Protein AF-A0A4Q6A8K4-F1 (afdb_monomer_lite)

Radius of gyration: 49.76 Å; chains: 1; bounding box: 161×40×153 Å

Sequence (641 aa):
QVITQSLLVANTTQTDTRSSSSNYGDGVDVSAPGTSILSTVTGGAYASFSGTSMATPAAAGAAALIWSAFPALTHYQVAALLLATADDITTQNPAIPGLLGSGRVNSFAALTTNLSAPKIKTITGLPANGSGTTTPVTSFTVAYTQVMDPVTVNNSNNIEFRSAGPNNIFGDGDDVLYPLSASAPYRIGTNFLTYSVTGSMPCNNYRLTIFSNGLKNPFGTALDGDGNGFGGDNYVHNFSISQGYFVDGDNDGYGTGDPLYGLGCQLPQGYATVGGDCNDANENINPGITEICNGIDDNCDGFVDQSLVAGPSSTFANTTPIIIPTTAGAASVYPSVITVSGTSAPVYDVTVKFKKLNHTWTNDLDILLVGPGGEKFILFSDVGASAPDPVNADITLTDTSSILLSGSSVITTGIYKPSNVGTTDAFAAPAPAAPYNSAAPGGSATFASVFRGINANGNWSLYVMDDAGSDGGSFAEGWELVISTLTSVCQSLPAPEVTVTQPNCTTGGTIIITSPVSPGNTYSIGGAYQQSPSFTALSDGTYSITVKDAFNNTSPATIVVLATSGGATWYLDNDNDGFGNASTSTVSCTQPNGYVTNSLDCDDGDNTVYPGAPELCDGKDNDCDGNVDEDGGATWYLDND

Foldseek 3Di:
DPPPDDAAEFEADPLQEGDPQTDWALRHAEYEHFFQDWDDDPPRDIGGDGDSVRGVVVLVVLLVLLCVLPVVDDSLRSLQLQLLQADQSCVVYVVHHCGRFSGYGDSVSSNPDDDFAKEFPDKPQDDAFAEEDQDDRFKMKTFISGFWDLVLVQPQVQKWKWFCAPVQHPDPPRIHTWDWDWPDRDDGRNRMIMIGTDDDDPWTKMKIKGAQVRIGHPVRQTYPQVPPRHGGDINMGIYTNEQFKAQQQCPLQEHEDDTDPDPGHDADPRIHSHYQFPDSNDSQAEAPHDAFQDQDNRNNPPDHQFDLDWADKDKWFDQPKWWADQAFWWTPPFWDKTADDDDDFFFSWKKKKQFFWWKQFQQQKWKWKAAFVRQIETQGHRFAANDDTEGRAIEMETPPDPAETHNHDHDHHDYHHRYYHACDDDADPPRDDDDHAYPPPHHPDGRNNGRGRHDRGGMIIMIITRRHHNMITISNRGMMMMTTGTHRLQDAAEEWDWDKAAAALPFHIKIATPPDQDPQKWKAFADDTDNHSIDTRHDFDKTWIWIAGNSRHIYHTDIDGHDYPDFQKWAAQQPPLQAHDLVHIDGDNDHDPRTHNHHQFPDSVDSQAGQPRDADQPQDNRNPPPDHNPRHDDDDDDDDD

Structure (mmCIF, N/CA/C/O backbone):
data_AF-A0A4Q6A8K4-F1
#
_entry.id   AF-A0A4Q6A8K4-F1
#
loop_
_atom_site.group_PDB
_atom_site.id
_atom_site.type_symbol
_atom_site.label_atom_id
_atom_site.label_alt_id
_atom_site.label_comp_id
_atom_site.label_asym_id
_atom_site.label_entity_id
_atom_site.label_seq_id
_atom_site.pdbx_PDB_ins_code
_atom_site.Cartn_x
_atom_site.Cartn_y
_atom_site.Cartn_z
_atom_site.occupancy
_atom_site.B_iso_or_equiv
_atom_site.auth_seq_id
_atom_site.auth_comp_id
_atom_site.auth_asym_id
_atom_site.auth_atom_id
_atom_site.pdbx_PDB_model_num
ATOM 1 N N . GLN A 1 1 ? 20.874 20.207 -40.806 1.00 33.97 1 GLN A N 1
ATOM 2 C CA . GLN A 1 1 ? 22.259 20.235 -40.284 1.00 33.97 1 GLN A CA 1
ATOM 3 C C . GLN A 1 1 ? 23.009 19.072 -40.903 1.00 33.97 1 GLN A C 1
ATOM 5 O O . GLN A 1 1 ? 22.469 17.975 -40.912 1.00 33.97 1 GLN A O 1
ATOM 10 N N . VAL A 1 2 ? 24.208 19.301 -41.444 1.00 37.28 2 VAL A N 1
ATOM 11 C CA . VAL A 1 2 ? 25.107 18.209 -41.847 1.00 37.28 2 VAL A CA 1
ATOM 12 C C . VAL A 1 2 ? 25.668 17.622 -40.555 1.00 37.28 2 VAL A C 1
ATOM 14 O O . VAL A 1 2 ? 26.575 18.199 -39.961 1.00 37.28 2 VAL A O 1
ATOM 17 N N . ILE A 1 3 ? 25.067 16.546 -40.051 1.00 44.19 3 ILE A N 1
ATOM 18 C CA . ILE A 1 3 ? 25.613 15.828 -38.898 1.00 44.19 3 ILE A CA 1
ATOM 19 C C . ILE A 1 3 ? 26.734 14.943 -39.439 1.00 44.19 3 ILE A C 1
ATOM 21 O O . ILE A 1 3 ? 26.486 13.839 -39.914 1.00 44.19 3 ILE A O 1
ATOM 25 N N . THR A 1 4 ? 27.968 15.440 -39.452 1.00 52.91 4 THR A N 1
ATOM 26 C CA . THR A 1 4 ? 29.154 14.609 -39.700 1.00 52.91 4 THR A CA 1
ATOM 27 C C . THR A 1 4 ? 29.230 13.549 -38.605 1.00 52.91 4 THR A C 1
ATOM 29 O O . THR A 1 4 ? 29.627 13.854 -37.481 1.00 52.91 4 THR A O 1
ATOM 32 N N . GLN A 1 5 ? 28.800 12.327 -38.909 1.00 69.50 5 GLN A N 1
ATOM 33 C CA . GLN A 1 5 ? 28.815 11.210 -37.974 1.00 69.50 5 GLN A CA 1
ATOM 34 C C . GLN A 1 5 ? 29.773 10.129 -38.477 1.00 69.50 5 GLN A C 1
ATOM 36 O O . GLN A 1 5 ? 29.698 9.709 -39.630 1.00 69.50 5 GLN A O 1
ATOM 41 N N . SER A 1 6 ? 30.668 9.686 -37.596 1.00 83.88 6 SER A N 1
ATOM 42 C CA . SER A 1 6 ? 31.483 8.484 -37.787 1.00 83.88 6 SER A CA 1
ATOM 43 C C . SER A 1 6 ? 30.683 7.246 -37.384 1.00 83.88 6 SER A C 1
ATOM 45 O O . SER A 1 6 ? 29.951 7.313 -36.400 1.00 83.88 6 SER A O 1
ATOM 47 N N . LEU A 1 7 ? 30.867 6.127 -38.091 1.00 87.94 7 LEU A N 1
ATOM 48 C CA . LEU A 1 7 ? 30.356 4.826 -37.650 1.00 87.94 7 LEU A CA 1
ATOM 49 C C . LEU A 1 7 ? 31.337 4.168 -36.672 1.00 87.94 7 LEU A C 1
ATOM 51 O O . LEU A 1 7 ? 32.543 4.118 -36.931 1.00 87.94 7 LEU A O 1
ATOM 55 N N . LEU A 1 8 ? 30.815 3.642 -35.570 1.00 91.50 8 LEU A N 1
ATOM 56 C CA . LEU A 1 8 ? 31.553 2.921 -34.542 1.00 91.50 8 LEU A CA 1
ATOM 57 C C . LEU A 1 8 ? 31.450 1.411 -34.786 1.00 91.50 8 LEU A C 1
ATOM 59 O O . LEU A 1 8 ? 30.357 0.847 -34.835 1.00 91.50 8 LEU A O 1
ATOM 63 N N . VAL A 1 9 ? 32.609 0.765 -34.959 1.00 95.44 9 VAL A N 1
ATOM 64 C CA . VAL A 1 9 ? 32.715 -0.633 -35.404 1.00 95.44 9 VAL A CA 1
ATOM 65 C C . VAL A 1 9 ? 33.230 -1.531 -34.279 1.00 95.44 9 VAL A C 1
ATOM 67 O O . VAL A 1 9 ? 34.352 -1.352 -33.795 1.00 95.44 9 VAL A O 1
ATOM 70 N N . ALA A 1 10 ? 32.437 -2.529 -33.892 1.00 97.06 10 ALA A N 1
ATOM 71 C CA . ALA A 1 10 ? 32.843 -3.569 -32.950 1.00 97.06 10 ALA A CA 1
ATOM 72 C C . ALA A 1 10 ? 33.576 -4.732 -33.640 1.00 97.06 10 ALA A C 1
ATOM 74 O O . ALA A 1 10 ? 33.392 -5.019 -34.826 1.00 97.06 10 ALA A O 1
ATOM 75 N N . ASN A 1 11 ? 34.426 -5.415 -32.871 1.00 97.81 11 ASN A N 1
ATOM 76 C CA . ASN A 1 11 ? 35.217 -6.554 -33.321 1.00 97.81 11 ASN A CA 1
ATOM 77 C C . ASN A 1 11 ? 34.534 -7.879 -32.954 1.00 97.81 11 ASN A C 1
ATOM 79 O O . ASN A 1 11 ? 34.331 -8.192 -31.776 1.00 97.81 11 ASN A O 1
ATOM 83 N N . THR A 1 12 ? 34.271 -8.683 -33.980 1.00 97.81 12 THR A N 1
ATOM 84 C CA . THR A 1 12 ? 33.753 -10.050 -33.862 1.00 97.81 12 THR A CA 1
ATOM 85 C C . THR A 1 12 ? 34.798 -11.086 -34.268 1.00 97.81 12 THR A C 1
ATOM 87 O O . THR A 1 12 ? 35.746 -10.815 -35.017 1.00 97.81 12 THR A O 1
ATOM 90 N N . THR A 1 13 ? 34.645 -12.290 -33.726 1.00 97.19 13 THR A N 1
ATOM 91 C CA . THR A 1 13 ? 35.418 -13.465 -34.129 1.00 97.19 13 THR A CA 1
ATOM 92 C C . THR A 1 13 ? 34.862 -14.067 -35.422 1.00 97.19 13 THR A C 1
ATOM 94 O O . THR A 1 13 ? 33.828 -13.647 -35.935 1.00 97.19 13 THR A O 1
ATOM 97 N N . GLN A 1 14 ? 35.523 -15.104 -35.939 1.00 94.62 14 GLN A N 1
ATOM 98 C CA . GLN A 1 14 ? 35.042 -15.863 -37.099 1.00 94.62 14 GLN A CA 1
ATOM 99 C C . GLN A 1 14 ? 33.692 -16.577 -36.879 1.00 94.62 14 GLN A C 1
ATOM 101 O O . GLN A 1 14 ? 33.121 -17.083 -37.839 1.00 94.62 14 GLN A O 1
ATOM 106 N N . THR A 1 15 ? 33.209 -16.676 -35.635 1.00 95.75 15 THR A N 1
ATOM 107 C CA . THR A 1 15 ? 31.923 -17.306 -35.287 1.00 95.75 15 THR A CA 1
ATOM 108 C C . THR A 1 15 ? 30.874 -16.284 -34.850 1.00 95.75 15 THR A C 1
ATOM 110 O O . THR A 1 15 ? 29.947 -16.646 -34.132 1.00 95.75 15 THR A O 1
ATOM 113 N N . ASP A 1 16 ? 31.054 -15.008 -35.199 1.00 96.75 16 ASP A N 1
ATOM 114 C CA . ASP A 1 16 ? 30.154 -13.894 -34.857 1.00 96.75 16 ASP A CA 1
ATOM 115 C C . ASP A 1 16 ? 29.992 -13.597 -33.368 1.00 96.75 16 ASP A C 1
ATOM 117 O O . ASP A 1 16 ? 29.163 -12.782 -32.969 1.00 96.75 16 ASP A O 1
ATOM 121 N N . THR A 1 17 ? 30.827 -14.194 -32.525 1.00 97.31 17 THR A N 1
ATOM 122 C CA . THR A 1 17 ? 30.885 -13.846 -31.107 1.00 97.31 17 THR A CA 1
ATOM 123 C C . THR A 1 17 ? 31.710 -12.574 -30.918 1.00 97.31 17 THR A C 1
ATOM 125 O O . THR A 1 17 ? 32.689 -12.337 -31.636 1.00 97.31 17 THR A O 1
ATOM 128 N N . ARG A 1 18 ? 31.345 -11.742 -29.939 1.00 97.06 18 ARG A N 1
ATOM 129 C CA . ARG A 1 18 ? 32.126 -10.565 -29.544 1.00 97.06 18 ARG A CA 1
ATOM 130 C C . ARG A 1 18 ? 33.533 -11.002 -29.141 1.00 97.06 18 ARG A C 1
ATOM 132 O O . ARG A 1 18 ? 33.696 -11.854 -28.268 1.00 97.06 18 ARG A O 1
ATOM 139 N N . SER A 1 19 ? 34.556 -10.369 -29.712 1.00 96.75 19 SER A N 1
ATOM 140 C CA . SER A 1 19 ? 35.920 -10.517 -29.199 1.00 96.75 19 SER A CA 1
ATOM 141 C C . SER A 1 19 ? 36.019 -9.928 -27.790 1.00 96.75 19 SER A C 1
ATOM 143 O O . SER A 1 19 ? 35.519 -8.831 -27.541 1.00 96.75 19 SER A O 1
ATOM 145 N N . SER A 1 20 ? 36.737 -10.588 -26.878 1.00 93.88 20 SER A N 1
ATOM 146 C CA . SER A 1 20 ? 36.973 -10.073 -25.518 1.00 93.88 20 SER A CA 1
ATOM 147 C C . SER A 1 20 ? 37.643 -8.692 -25.498 1.00 93.88 20 SER A C 1
ATOM 149 O O . SER A 1 20 ? 37.461 -7.938 -24.548 1.00 93.88 20 SER A O 1
ATOM 151 N N . SER A 1 21 ? 38.371 -8.340 -26.563 1.00 91.12 21 SER A N 1
ATOM 152 C CA . SER A 1 21 ? 39.010 -7.033 -26.755 1.00 91.12 21 SER A CA 1
ATOM 153 C C . SER A 1 21 ? 38.095 -5.939 -27.324 1.00 91.12 21 SER A C 1
ATOM 155 O O . SER A 1 21 ? 38.545 -4.808 -27.490 1.00 91.12 21 SER A O 1
ATOM 157 N N . SER A 1 22 ? 36.842 -6.251 -27.673 1.00 96.50 22 SER A N 1
ATOM 158 C CA . SER A 1 22 ? 35.896 -5.277 -28.228 1.00 96.50 22 SER A CA 1
ATOM 159 C C . SER A 1 22 ? 35.035 -4.654 -27.140 1.00 96.50 22 SER A C 1
ATOM 161 O O . SER A 1 22 ? 34.370 -5.377 -26.401 1.00 96.50 22 SER A O 1
ATOM 163 N N . ASN A 1 23 ? 34.926 -3.328 -27.118 1.00 95.06 23 ASN A N 1
ATOM 164 C CA . ASN A 1 23 ? 33.845 -2.665 -26.385 1.00 95.06 23 ASN A CA 1
ATOM 165 C C . ASN A 1 23 ? 32.482 -2.963 -27.043 1.00 95.06 23 ASN A C 1
ATOM 167 O O . ASN A 1 23 ? 32.426 -3.367 -28.210 1.00 95.06 23 ASN A O 1
ATOM 171 N N . TYR A 1 24 ? 31.408 -2.790 -26.274 1.00 93.25 24 TYR A N 1
ATOM 172 C CA . TYR A 1 24 ? 30.008 -2.946 -26.680 1.00 93.25 24 TYR A CA 1
ATOM 173 C C . TYR A 1 24 ? 29.143 -1.917 -25.939 1.00 93.25 24 TYR A C 1
ATOM 175 O O . TYR A 1 24 ? 29.588 -1.344 -24.943 1.00 93.25 24 TYR A O 1
ATOM 183 N N . GLY A 1 25 ? 27.927 -1.684 -26.422 1.00 85.75 25 GLY A N 1
ATOM 184 C CA . GLY A 1 25 ? 26.964 -0.752 -25.834 1.00 85.75 25 GLY A CA 1
ATOM 185 C C . GLY A 1 25 ? 26.150 -0.030 -26.904 1.00 85.75 25 GLY A C 1
ATOM 186 O O . GLY A 1 25 ? 26.419 -0.179 -28.094 1.00 85.75 25 GLY A O 1
ATOM 187 N N . ASP A 1 26 ? 25.209 0.810 -26.475 1.00 76.44 26 ASP A N 1
ATOM 188 C CA . ASP A 1 26 ? 24.270 1.526 -27.360 1.00 76.44 26 ASP A CA 1
ATOM 189 C C . ASP A 1 26 ? 24.942 2.497 -28.348 1.00 76.44 26 ASP A C 1
ATOM 191 O O . ASP A 1 26 ? 24.309 2.988 -29.277 1.00 76.44 26 ASP A O 1
ATOM 195 N N . GLY A 1 27 ? 26.232 2.787 -28.154 1.00 78.69 27 GLY A N 1
ATOM 196 C CA . GLY A 1 27 ? 27.034 3.591 -29.073 1.00 78.69 27 GLY A CA 1
ATOM 197 C C . GLY A 1 27 ? 27.677 2.809 -30.223 1.00 78.69 27 GLY A C 1
ATOM 198 O O . GLY A 1 27 ? 28.326 3.428 -31.054 1.00 78.69 27 GLY A O 1
ATOM 199 N N . VAL A 1 28 ? 27.584 1.477 -30.278 1.00 89.00 28 VAL A N 1
ATOM 200 C CA . VAL A 1 28 ? 28.121 0.692 -31.406 1.00 89.00 28 VAL A CA 1
ATOM 201 C C . VAL A 1 28 ? 27.111 0.691 -32.551 1.00 89.00 28 VAL A C 1
ATOM 203 O O . VAL A 1 28 ? 25.964 0.315 -32.347 1.00 89.00 28 VAL A O 1
ATOM 206 N N . ASP A 1 29 ? 27.543 1.030 -33.768 1.00 89.00 29 ASP A N 1
ATOM 207 C CA . ASP A 1 29 ? 26.645 1.093 -34.929 1.00 89.00 29 ASP A CA 1
ATOM 208 C C . ASP A 1 29 ? 26.616 -0.231 -35.707 1.00 89.00 29 ASP A C 1
ATOM 210 O O . ASP A 1 29 ? 25.561 -0.674 -36.167 1.00 89.00 29 ASP A O 1
ATOM 214 N N . VAL A 1 30 ? 27.773 -0.891 -35.849 1.00 93.31 30 VAL A N 1
ATOM 215 C CA . VAL A 1 30 ? 27.928 -2.139 -36.614 1.00 93.31 30 VAL A CA 1
ATOM 216 C C . VAL A 1 30 ? 29.097 -2.971 -36.097 1.00 93.31 30 VAL A C 1
ATOM 218 O O . VAL A 1 30 ? 29.981 -2.480 -35.400 1.00 93.31 30 VAL A O 1
ATOM 221 N N . SER A 1 31 ? 29.141 -4.237 -36.484 1.00 97.06 31 SER A N 1
ATOM 222 C CA . SER A 1 31 ? 30.231 -5.158 -36.192 1.00 97.06 31 SER A CA 1
ATOM 223 C C . SER A 1 31 ? 30.913 -5.639 -37.468 1.00 97.06 31 SER A C 1
ATOM 225 O O . SER A 1 31 ? 30.298 -5.753 -38.527 1.00 97.06 31 SER A O 1
ATOM 227 N N . ALA A 1 32 ? 32.197 -5.969 -37.377 1.00 98.06 32 ALA A N 1
ATOM 228 C CA . ALA A 1 32 ? 32.917 -6.629 -38.459 1.00 98.06 32 ALA A CA 1
ATOM 229 C C . ALA A 1 32 ? 33.943 -7.635 -37.911 1.00 98.06 32 ALA A C 1
ATOM 231 O O . ALA A 1 32 ? 34.346 -7.530 -36.744 1.00 98.06 32 ALA A O 1
ATOM 232 N N . PRO A 1 33 ? 34.378 -8.616 -38.724 1.00 97.69 33 PRO A N 1
ATOM 233 C CA . PRO A 1 33 ? 35.447 -9.523 -38.336 1.00 97.69 33 PRO A CA 1
ATOM 234 C C . PRO A 1 33 ? 36.742 -8.747 -38.092 1.00 97.69 33 PRO A C 1
ATOM 236 O O . PRO A 1 33 ? 37.256 -8.076 -38.986 1.00 97.69 33 PRO A O 1
ATOM 239 N N . GLY A 1 34 ? 37.276 -8.843 -36.878 1.00 97.25 34 GLY A N 1
ATOM 240 C CA . GLY A 1 34 ? 38.517 -8.172 -36.489 1.00 97.25 34 GLY A CA 1
ATOM 241 C C . GLY A 1 34 ? 39.463 -9.066 -35.701 1.00 97.25 34 GLY A C 1
ATOM 242 O O . GLY A 1 34 ? 40.413 -8.561 -35.118 1.00 97.25 34 GLY A O 1
ATOM 243 N N . THR A 1 35 ? 39.217 -10.376 -35.646 1.00 97.50 35 THR A N 1
ATOM 244 C CA . THR A 1 35 ? 40.028 -11.334 -34.883 1.00 97.50 35 THR A CA 1
ATOM 245 C C . THR A 1 35 ? 40.805 -12.236 -35.836 1.00 97.50 35 THR A C 1
ATOM 247 O O . THR A 1 35 ? 40.217 -12.848 -36.724 1.00 97.50 35 THR A O 1
ATOM 250 N N . SER A 1 36 ? 42.124 -12.326 -35.644 1.00 96.00 36 SER A N 1
ATOM 251 C CA . SER A 1 36 ? 43.054 -13.113 -36.468 1.00 96.00 36 SER A CA 1
ATOM 252 C C . SER A 1 36 ? 43.049 -12.731 -37.955 1.00 96.00 36 SER A C 1
ATOM 254 O O . SER A 1 36 ? 43.248 -13.578 -38.827 1.00 96.00 36 SER A O 1
ATOM 256 N N . ILE A 1 37 ? 42.865 -11.442 -38.254 1.00 97.50 37 ILE A N 1
ATOM 257 C CA . ILE A 1 37 ? 42.791 -10.926 -39.624 1.00 97.50 37 ILE A CA 1
ATOM 258 C C . ILE A 1 37 ? 44.187 -10.884 -40.235 1.00 97.50 37 ILE A C 1
ATOM 260 O O . ILE A 1 37 ? 45.050 -10.137 -39.771 1.00 97.50 37 ILE A O 1
ATOM 264 N N . LEU A 1 38 ? 44.397 -11.682 -41.283 1.00 97.25 38 LEU A N 1
ATOM 265 C CA . LEU A 1 38 ? 45.623 -11.678 -42.074 1.00 97.25 38 LEU A CA 1
ATOM 266 C C . LEU A 1 38 ? 45.700 -10.387 -42.894 1.00 97.25 38 LEU A C 1
ATOM 268 O O . LEU A 1 38 ? 44.831 -10.122 -43.722 1.00 97.25 38 LEU A O 1
ATOM 272 N N . SER A 1 39 ? 46.747 -9.594 -42.682 1.00 96.88 39 SER A N 1
ATOM 273 C CA . SER A 1 39 ? 46.973 -8.355 -43.424 1.00 96.88 39 SER A CA 1
ATOM 274 C C . SER A 1 39 ? 48.461 -8.125 -43.685 1.00 96.88 39 SER A C 1
ATOM 276 O O . SER A 1 39 ? 49.324 -8.855 -43.192 1.00 96.88 39 SER A O 1
ATOM 278 N N . THR A 1 40 ? 48.765 -7.131 -44.512 1.00 96.50 40 THR A N 1
ATOM 279 C CA . THR A 1 40 ? 50.132 -6.775 -44.899 1.00 96.50 40 THR A CA 1
ATOM 280 C C . THR A 1 40 ? 50.902 -6.171 -43.731 1.00 96.50 40 THR A C 1
ATOM 282 O O . THR A 1 40 ? 50.403 -5.276 -43.048 1.00 96.50 40 THR A O 1
ATOM 285 N N . VAL A 1 41 ? 52.155 -6.587 -43.570 1.00 95.44 41 VAL A N 1
ATOM 286 C CA . VAL A 1 41 ? 53.141 -5.945 -42.692 1.00 95.44 41 VAL A CA 1
ATOM 287 C C . VAL A 1 41 ? 54.317 -5.416 -43.513 1.00 95.44 41 VAL A C 1
ATOM 289 O O . VAL A 1 41 ? 54.444 -5.683 -44.710 1.00 95.44 41 VAL A O 1
ATOM 292 N N . THR A 1 42 ? 55.190 -4.630 -42.884 1.00 94.94 42 THR A N 1
ATOM 293 C CA . THR A 1 42 ? 56.405 -4.127 -43.536 1.00 94.94 42 THR A CA 1
ATOM 294 C C . THR A 1 42 ? 57.307 -5.275 -44.010 1.00 94.94 42 THR A C 1
ATOM 296 O O . THR A 1 42 ? 57.255 -6.391 -43.497 1.00 94.94 42 THR A O 1
ATOM 299 N N . GLY A 1 43 ? 58.130 -5.014 -45.031 1.00 94.31 43 GLY A N 1
ATOM 300 C CA . GLY A 1 43 ? 59.036 -6.024 -45.594 1.00 94.31 43 GLY A CA 1
ATOM 301 C C . GLY A 1 43 ? 58.389 -6.999 -46.587 1.00 94.31 43 GLY A C 1
ATOM 302 O O . GLY A 1 43 ? 58.989 -8.021 -46.895 1.00 94.31 43 GLY A O 1
ATOM 303 N N . GLY A 1 44 ? 57.190 -6.695 -47.102 1.00 94.56 44 GLY A N 1
ATOM 304 C CA . GLY A 1 44 ? 56.524 -7.517 -48.123 1.00 94.56 44 GLY A CA 1
ATOM 305 C C . GLY A 1 44 ? 55.940 -8.828 -47.589 1.00 94.56 44 GLY A C 1
ATOM 306 O O . GLY A 1 44 ? 55.765 -9.772 -48.355 1.00 94.56 44 GLY A O 1
ATOM 307 N N . ALA A 1 45 ? 55.659 -8.896 -46.286 1.00 96.19 45 ALA A N 1
ATOM 308 C CA . ALA A 1 45 ? 55.120 -10.075 -45.616 1.00 96.19 45 ALA A CA 1
ATOM 309 C C . ALA A 1 45 ? 53.662 -9.869 -45.165 1.00 96.19 45 ALA A C 1
ATOM 311 O O . ALA A 1 45 ? 53.112 -8.768 -45.241 1.00 96.19 45 ALA A O 1
ATOM 312 N N . TYR A 1 46 ? 53.049 -10.944 -44.668 1.00 96.81 46 TYR A N 1
ATOM 313 C CA . TYR A 1 46 ? 51.710 -10.941 -44.082 1.00 96.81 46 TYR A CA 1
ATOM 314 C C . TYR A 1 46 ? 51.758 -11.479 -42.656 1.00 96.81 46 TYR A C 1
ATOM 316 O O . TYR A 1 46 ? 52.513 -12.408 -42.366 1.00 96.81 46 TYR A O 1
ATOM 324 N N . ALA A 1 47 ? 50.932 -10.918 -41.780 1.00 96.38 47 ALA A N 1
ATOM 325 C CA . ALA A 1 47 ? 50.736 -11.421 -40.427 1.00 96.38 47 ALA A CA 1
ATOM 326 C C . ALA A 1 47 ? 49.290 -11.196 -39.969 1.00 96.38 47 ALA A C 1
ATOM 328 O O . ALA A 1 47 ? 48.591 -10.323 -40.489 1.00 96.38 47 ALA A O 1
ATOM 329 N N . SER A 1 48 ? 48.845 -12.000 -39.003 1.00 97.00 48 SER A N 1
ATOM 330 C CA . SER A 1 48 ? 47.506 -11.894 -38.426 1.00 97.00 48 SER A CA 1
ATOM 331 C C . SER A 1 48 ? 47.504 -11.016 -37.181 1.00 97.00 48 SER A C 1
ATOM 333 O O . SER A 1 48 ? 48.298 -11.231 -36.267 1.00 97.00 48 SER A O 1
ATOM 335 N N . PHE A 1 49 ? 46.567 -10.072 -37.125 1.00 96.12 49 PHE A N 1
ATOM 336 C CA . PHE A 1 49 ? 46.331 -9.220 -35.959 1.00 96.12 49 PHE A CA 1
ATOM 337 C C . PHE A 1 49 ? 44.862 -9.256 -35.537 1.00 96.12 49 PHE A C 1
ATOM 339 O O . PHE A 1 49 ? 43.981 -9.611 -36.322 1.00 96.12 49 PHE A O 1
ATOM 346 N N . SER A 1 50 ? 44.611 -8.878 -34.283 1.00 97.25 50 SER A N 1
ATOM 347 C CA . SER A 1 50 ? 43.275 -8.844 -33.692 1.00 97.25 50 SER A CA 1
ATOM 348 C C . SER A 1 50 ? 42.990 -7.487 -33.060 1.00 97.25 50 SER A C 1
ATOM 350 O O . SER A 1 50 ? 43.841 -6.936 -32.365 1.00 97.25 50 SER A O 1
ATOM 352 N N . GLY A 1 51 ? 41.774 -6.980 -33.235 1.00 96.75 51 GLY A N 1
ATOM 353 C CA . GLY A 1 51 ? 41.297 -5.755 -32.604 1.00 96.75 51 GLY A CA 1
ATOM 354 C C . GLY A 1 51 ? 40.220 -5.051 -33.424 1.00 96.75 51 GLY A C 1
ATOM 355 O O . GLY A 1 51 ? 40.009 -5.344 -34.601 1.00 96.75 51 GLY A O 1
ATOM 356 N N . THR A 1 52 ? 39.566 -4.060 -32.818 1.00 97.38 52 THR A N 1
ATOM 357 C CA . THR A 1 52 ? 38.670 -3.143 -33.546 1.00 97.38 52 THR A CA 1
ATOM 358 C C . THR A 1 52 ? 39.410 -2.411 -34.668 1.00 97.38 52 THR A C 1
ATOM 360 O O . THR A 1 52 ? 38.833 -2.196 -35.727 1.00 97.38 52 THR A O 1
ATOM 363 N N . SER A 1 53 ? 40.719 -2.167 -34.520 1.00 97.44 53 SER A N 1
ATOM 364 C CA . SER A 1 53 ? 41.596 -1.664 -35.590 1.00 97.44 53 SER A CA 1
ATOM 365 C C . SER A 1 53 ? 41.602 -2.523 -36.860 1.00 97.44 53 SER A C 1
ATOM 367 O O . SER A 1 53 ? 41.873 -1.994 -37.933 1.00 97.44 53 SER A O 1
ATOM 369 N N . MET A 1 54 ? 41.315 -3.826 -36.758 1.00 97.25 54 MET A N 1
ATOM 370 C CA . MET A 1 54 ? 41.204 -4.737 -37.903 1.00 97.25 54 MET A CA 1
ATOM 371 C C . MET A 1 54 ? 39.757 -4.861 -38.398 1.00 97.25 54 MET A C 1
ATOM 373 O O . MET A 1 54 ? 39.542 -5.020 -39.595 1.00 97.25 54 MET A O 1
ATOM 377 N N . ALA A 1 55 ? 38.768 -4.716 -37.510 1.00 98.00 55 ALA A N 1
ATOM 378 C CA . ALA A 1 55 ? 37.349 -4.705 -37.873 1.00 98.00 55 ALA A CA 1
ATOM 379 C C . ALA A 1 55 ? 36.951 -3.442 -38.664 1.00 98.00 55 ALA A C 1
ATOM 381 O O . ALA A 1 55 ? 36.270 -3.528 -39.685 1.00 98.00 55 ALA A O 1
ATOM 382 N N . THR A 1 56 ? 37.411 -2.261 -38.239 1.00 97.56 56 THR A N 1
ATOM 383 C CA . THR A 1 56 ? 37.104 -0.974 -38.885 1.00 97.56 56 THR A CA 1
ATOM 384 C C . THR A 1 56 ? 37.430 -0.939 -40.386 1.00 97.56 56 THR A C 1
ATOM 386 O O . THR A 1 56 ? 36.544 -0.574 -41.161 1.00 97.56 56 THR A O 1
ATOM 389 N N . PRO A 1 57 ? 38.634 -1.326 -40.861 1.00 97.38 57 PRO A N 1
ATOM 390 C CA . PRO A 1 57 ? 38.923 -1.342 -42.294 1.00 97.38 57 PRO A CA 1
ATOM 391 C C . PRO A 1 57 ? 38.102 -2.386 -43.064 1.00 97.38 57 PRO A C 1
ATOM 393 O O . PRO A 1 57 ? 37.824 -2.164 -44.240 1.00 97.38 57 PRO A O 1
ATOM 396 N N . ALA A 1 58 ? 37.657 -3.480 -42.431 1.00 96.62 58 ALA A N 1
ATOM 397 C CA . ALA A 1 58 ? 36.747 -4.434 -43.067 1.00 96.62 58 ALA A CA 1
ATOM 398 C C . ALA A 1 58 ? 35.363 -3.807 -43.322 1.00 96.62 58 ALA A C 1
ATOM 400 O O . ALA A 1 58 ? 34.848 -3.881 -44.439 1.00 96.62 58 ALA A O 1
ATOM 401 N N . ALA A 1 59 ? 34.798 -3.108 -42.330 1.00 96.94 59 ALA A N 1
ATOM 402 C CA . ALA A 1 59 ? 33.552 -2.356 -42.496 1.00 96.94 59 ALA A CA 1
ATOM 403 C C . ALA A 1 59 ? 33.693 -1.207 -43.514 1.00 96.94 59 ALA A C 1
ATOM 405 O O . ALA A 1 59 ? 32.822 -1.017 -44.363 1.00 96.94 59 ALA A O 1
ATOM 406 N N . ALA A 1 60 ? 34.814 -0.477 -43.487 1.00 97.00 60 ALA A N 1
ATOM 407 C CA . ALA A 1 60 ? 35.104 0.573 -44.465 1.00 97.00 60 ALA A CA 1
ATOM 408 C C . ALA A 1 60 ? 35.232 0.017 -45.895 1.00 97.00 60 ALA A C 1
ATOM 410 O O . ALA A 1 60 ? 34.754 0.641 -46.840 1.00 97.00 60 ALA A O 1
ATOM 411 N N . GLY A 1 61 ? 35.824 -1.171 -46.059 1.00 97.38 61 GLY A N 1
ATOM 412 C CA . GLY A 1 61 ? 35.884 -1.878 -47.338 1.00 97.38 61 GLY A CA 1
ATOM 413 C C . GLY A 1 61 ? 34.499 -2.260 -47.864 1.00 97.38 61 GLY A C 1
ATOM 414 O O . GLY A 1 61 ? 34.215 -2.046 -49.042 1.00 97.38 61 GLY A O 1
ATOM 415 N N . ALA A 1 62 ? 33.611 -2.750 -46.994 1.00 97.38 62 ALA A N 1
ATOM 416 C CA . ALA A 1 62 ? 32.217 -3.021 -47.352 1.00 97.38 62 ALA A CA 1
ATOM 417 C C . ALA A 1 62 ? 31.480 -1.738 -47.782 1.00 97.38 62 ALA A C 1
ATOM 419 O O . ALA A 1 62 ? 30.841 -1.720 -48.833 1.00 97.38 62 ALA A O 1
ATOM 420 N N . ALA A 1 63 ? 31.639 -0.635 -47.043 1.00 96.06 63 ALA A N 1
ATOM 421 C CA . ALA A 1 63 ? 31.077 0.665 -47.417 1.00 96.06 63 ALA A CA 1
ATOM 422 C C . ALA A 1 63 ? 31.609 1.172 -48.773 1.00 96.06 63 ALA A C 1
ATOM 424 O O . ALA A 1 63 ? 30.841 1.644 -49.611 1.00 96.06 63 ALA A O 1
ATOM 425 N N . ALA A 1 64 ? 32.916 1.041 -49.021 1.00 97.31 64 ALA A N 1
ATOM 426 C CA . ALA A 1 64 ? 33.531 1.429 -50.289 1.00 97.31 64 ALA A CA 1
ATOM 427 C C . ALA A 1 64 ? 33.010 0.589 -51.465 1.00 97.31 64 ALA A C 1
ATOM 429 O O . ALA A 1 64 ? 32.805 1.121 -52.558 1.00 97.31 64 ALA A O 1
ATOM 430 N N . LEU A 1 65 ? 32.752 -0.703 -51.244 1.00 97.62 65 LEU A N 1
ATOM 431 C CA . LEU A 1 65 ? 32.153 -1.582 -52.245 1.00 97.62 65 LEU A CA 1
ATOM 432 C C . LEU A 1 65 ? 30.722 -1.148 -52.592 1.00 97.62 65 LEU A C 1
ATOM 434 O O . LEU A 1 65 ? 30.402 -1.027 -53.774 1.00 97.62 65 LEU A O 1
ATOM 438 N N . ILE A 1 66 ? 29.897 -0.847 -51.582 1.00 96.25 66 ILE A N 1
ATOM 439 C CA . ILE A 1 66 ? 28.542 -0.304 -51.769 1.00 96.25 66 ILE A CA 1
ATOM 440 C C . ILE A 1 66 ? 28.595 0.974 -52.608 1.00 96.25 66 ILE A C 1
ATOM 442 O O . ILE A 1 66 ? 27.886 1.100 -53.605 1.00 96.25 66 ILE A O 1
ATOM 446 N N . TRP A 1 67 ? 29.461 1.917 -52.237 1.00 96.62 67 TRP A N 1
ATOM 447 C CA . TRP A 1 67 ? 29.537 3.205 -52.922 1.00 96.62 67 TRP A CA 1
ATOM 448 C C . TRP A 1 67 ? 30.063 3.077 -54.357 1.00 96.62 67 TRP A C 1
ATOM 450 O O . TRP A 1 67 ? 29.617 3.792 -55.250 1.00 96.62 67 TRP A O 1
ATOM 460 N N . SER A 1 68 ? 30.966 2.125 -54.602 1.00 97.19 68 SER A N 1
ATOM 461 C CA . SER A 1 68 ? 31.466 1.830 -55.949 1.00 97.19 68 SER A CA 1
ATOM 462 C C . SER A 1 68 ? 30.380 1.236 -56.849 1.00 97.19 68 SER A C 1
ATOM 464 O O . SER A 1 68 ? 30.327 1.558 -58.034 1.00 97.19 68 SER A O 1
ATOM 466 N N . ALA A 1 69 ? 29.504 0.389 -56.298 1.00 96.62 69 ALA A N 1
ATOM 467 C CA . ALA A 1 69 ? 28.371 -0.180 -57.026 1.00 96.62 69 ALA A CA 1
ATOM 468 C C . ALA A 1 69 ? 27.250 0.847 -57.268 1.00 96.62 69 ALA A C 1
ATOM 470 O O . ALA A 1 69 ? 26.597 0.816 -58.311 1.00 96.62 69 ALA A O 1
ATOM 471 N N . PHE A 1 70 ? 27.059 1.781 -56.332 1.00 95.00 70 PHE A N 1
ATOM 472 C CA . PHE A 1 70 ? 26.022 2.809 -56.387 1.00 95.00 70 PHE A CA 1
ATOM 473 C C . PHE A 1 70 ? 26.622 4.222 -56.228 1.00 95.00 70 PHE A C 1
ATOM 475 O O . PHE A 1 70 ? 26.440 4.871 -55.194 1.00 95.00 70 PHE A O 1
ATOM 482 N N . PRO A 1 71 ? 27.310 4.753 -57.257 1.00 95.50 71 PRO A N 1
ATOM 483 C CA . PRO A 1 71 ? 28.077 6.001 -57.154 1.00 95.50 71 PRO A CA 1
ATOM 484 C C . PRO A 1 71 ? 27.218 7.256 -56.942 1.00 95.50 71 PRO A C 1
ATOM 486 O O . PRO A 1 71 ? 27.741 8.302 -56.568 1.00 95.50 71 PRO A O 1
ATOM 489 N N . ALA A 1 72 ? 25.904 7.167 -57.175 1.00 95.25 72 ALA A N 1
ATOM 490 C CA . ALA A 1 72 ? 24.959 8.255 -56.931 1.00 95.25 72 ALA A CA 1
ATOM 491 C C . ALA A 1 72 ? 24.532 8.377 -55.458 1.00 95.25 72 ALA A C 1
ATOM 493 O O . ALA A 1 72 ? 23.940 9.391 -55.085 1.00 95.25 72 ALA A O 1
ATOM 494 N N . LEU A 1 73 ? 24.804 7.365 -54.624 1.00 92.12 73 LEU A N 1
ATOM 495 C CA . LEU A 1 73 ? 24.472 7.431 -53.206 1.00 92.12 73 LEU A CA 1
ATOM 496 C C . LEU A 1 73 ? 25.331 8.478 -52.501 1.00 92.12 73 LEU A C 1
ATOM 498 O O . LEU A 1 73 ? 26.512 8.670 -52.791 1.00 92.12 73 LEU A O 1
ATOM 502 N N . THR A 1 74 ? 24.730 9.138 -51.520 1.00 89.69 74 THR A N 1
ATOM 503 C CA . THR A 1 74 ? 25.473 9.950 -50.555 1.00 89.69 74 THR A CA 1
ATOM 504 C C . THR A 1 74 ? 26.176 9.054 -49.533 1.00 89.69 74 THR A C 1
ATOM 506 O O . THR A 1 74 ? 25.753 7.923 -49.293 1.00 89.69 74 THR A O 1
ATOM 509 N N . HIS A 1 75 ? 27.202 9.572 -48.850 1.00 86.00 75 HIS A N 1
ATOM 510 C CA . HIS A 1 75 ? 27.854 8.852 -47.746 1.00 86.00 75 HIS A CA 1
ATOM 511 C C . HIS A 1 75 ? 26.857 8.376 -46.670 1.00 86.00 75 HIS A C 1
ATOM 513 O O . HIS A 1 75 ? 27.026 7.295 -46.114 1.00 86.00 75 HIS A O 1
ATOM 519 N N . TYR A 1 76 ? 25.789 9.143 -46.416 1.00 83.50 76 TYR A N 1
ATOM 520 C CA . TYR A 1 76 ? 24.720 8.761 -45.490 1.00 83.50 76 TYR A CA 1
ATOM 521 C C . TYR A 1 76 ? 23.909 7.563 -45.975 1.00 83.50 76 TYR A C 1
ATOM 523 O O . TYR A 1 76 ? 23.618 6.662 -45.195 1.00 83.50 76 TYR A O 1
ATOM 531 N N . GLN A 1 77 ? 23.562 7.532 -47.259 1.00 88.56 77 GLN A N 1
ATOM 532 C CA . GLN A 1 77 ? 22.831 6.411 -47.848 1.00 88.56 77 GLN A CA 1
ATOM 533 C C . GLN A 1 77 ? 23.686 5.143 -47.896 1.00 88.56 77 GLN A C 1
ATOM 535 O O . GLN A 1 77 ? 23.174 4.057 -47.649 1.00 88.56 77 GLN A O 1
ATOM 540 N N . VAL A 1 78 ? 24.993 5.278 -48.132 1.00 91.25 78 VAL A N 1
ATOM 541 C CA . VAL A 1 78 ? 25.940 4.156 -48.042 1.00 91.25 78 VAL A CA 1
ATOM 542 C C . VAL A 1 78 ? 25.981 3.590 -46.622 1.00 91.25 78 VAL A C 1
ATOM 544 O O . VAL A 1 78 ? 25.855 2.380 -46.447 1.00 91.25 78 VAL A O 1
ATOM 547 N N . ALA A 1 79 ? 26.108 4.450 -45.607 1.00 89.88 79 ALA A N 1
ATOM 548 C CA . ALA A 1 79 ? 26.074 4.032 -44.207 1.00 89.88 79 ALA A CA 1
ATOM 549 C C . ALA A 1 79 ? 24.742 3.355 -43.847 1.00 89.88 79 ALA A C 1
ATOM 551 O O . ALA A 1 79 ? 24.738 2.269 -43.281 1.00 89.88 79 ALA A O 1
ATOM 552 N N . ALA A 1 80 ? 23.611 3.952 -44.227 1.00 87.94 80 ALA A N 1
ATOM 553 C CA . ALA A 1 80 ? 22.291 3.391 -43.963 1.00 87.94 80 ALA A CA 1
ATOM 554 C C . ALA A 1 80 ? 22.104 2.007 -44.601 1.00 87.94 80 ALA A C 1
ATOM 556 O O . ALA A 1 80 ? 21.586 1.108 -43.946 1.00 87.94 80 ALA A O 1
ATOM 557 N N . LEU A 1 81 ? 22.570 1.818 -45.841 1.00 90.75 81 LEU A N 1
ATOM 558 C CA . LEU A 1 81 ? 22.512 0.524 -46.522 1.00 90.75 81 LEU A CA 1
ATOM 559 C C . LEU A 1 81 ? 23.396 -0.518 -45.835 1.00 90.75 81 LEU A C 1
ATOM 561 O O . LEU A 1 81 ? 22.953 -1.645 -45.629 1.00 90.75 81 LEU A O 1
ATOM 565 N N . LEU A 1 82 ? 24.614 -0.135 -45.434 1.00 92.75 82 LEU A N 1
ATOM 566 C CA . LEU A 1 82 ? 25.537 -1.007 -44.702 1.00 92.75 82 LEU A CA 1
ATOM 567 C C . LEU A 1 82 ? 24.919 -1.512 -43.392 1.00 92.75 82 LEU A C 1
ATOM 569 O O . LEU A 1 82 ? 25.035 -2.691 -43.075 1.00 92.75 82 LEU A O 1
ATOM 573 N N . LEU A 1 83 ? 24.268 -0.620 -42.642 1.00 91.12 83 LEU A N 1
ATOM 574 C CA . LEU A 1 83 ? 23.640 -0.941 -41.361 1.00 91.12 83 LEU A CA 1
ATOM 575 C C . LEU A 1 83 ? 22.368 -1.775 -41.537 1.00 91.12 83 LEU A C 1
ATOM 577 O O . LEU A 1 83 ? 22.198 -2.781 -40.859 1.00 91.12 83 LEU A O 1
ATOM 581 N N . ALA A 1 84 ? 21.496 -1.390 -42.471 1.00 88.38 84 ALA A N 1
ATOM 582 C CA . ALA A 1 84 ? 20.216 -2.060 -42.700 1.00 88.38 84 ALA A CA 1
ATOM 583 C C . ALA A 1 84 ? 20.353 -3.487 -43.258 1.00 88.38 84 ALA A C 1
ATOM 585 O O . ALA A 1 84 ? 19.403 -4.260 -43.202 1.00 88.38 84 ALA A O 1
ATOM 586 N N . THR A 1 85 ? 21.515 -3.827 -43.816 1.00 92.38 85 THR A N 1
ATOM 587 C CA . THR A 1 85 ? 21.780 -5.143 -44.414 1.00 92.38 85 THR A CA 1
ATOM 588 C C . THR A 1 85 ? 22.778 -5.976 -43.621 1.00 92.38 85 THR A C 1
ATOM 590 O O . THR A 1 85 ? 23.155 -7.051 -44.078 1.00 92.38 85 THR A O 1
ATOM 593 N N . ALA A 1 86 ? 23.202 -5.504 -42.447 1.00 93.81 86 ALA A N 1
ATOM 594 C CA . ALA A 1 86 ? 24.036 -6.282 -41.546 1.00 93.81 86 ALA A CA 1
ATOM 595 C C . ALA A 1 86 ? 23.303 -7.551 -41.070 1.00 93.81 86 ALA A C 1
ATOM 597 O O . ALA A 1 86 ? 22.088 -7.553 -40.871 1.00 93.81 86 ALA A O 1
ATOM 598 N N . ASP A 1 87 ? 24.053 -8.634 -40.889 1.00 94.94 87 ASP A N 1
ATOM 599 C CA . ASP A 1 87 ? 23.529 -9.883 -40.350 1.00 94.94 87 ASP A CA 1
ATOM 600 C C . ASP A 1 87 ? 23.306 -9.745 -38.842 1.00 94.94 87 ASP A C 1
ATOM 602 O O . ASP A 1 87 ? 24.224 -9.359 -38.111 1.00 94.94 87 ASP A O 1
ATOM 606 N N . ASP A 1 88 ? 22.116 -10.113 -38.364 1.00 91.69 88 ASP A N 1
ATOM 607 C CA . ASP A 1 88 ? 21.825 -10.162 -36.932 1.00 91.69 88 ASP A CA 1
ATOM 608 C C . ASP A 1 88 ? 22.641 -11.277 -36.257 1.00 91.69 88 ASP A C 1
ATOM 610 O O . ASP A 1 88 ? 22.470 -12.464 -36.536 1.00 91.69 88 ASP A O 1
ATOM 614 N N . ILE A 1 89 ? 23.522 -10.875 -35.341 1.00 94.88 89 ILE A N 1
ATOM 615 C CA . ILE A 1 89 ? 24.410 -11.760 -34.574 1.00 94.88 89 ILE A CA 1
ATOM 616 C C . ILE A 1 89 ? 23.997 -11.870 -33.099 1.00 94.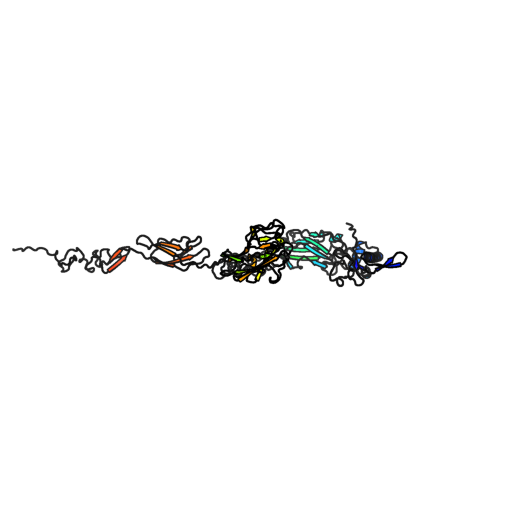88 89 ILE A C 1
ATOM 618 O O . ILE A 1 89 ? 24.777 -12.308 -32.247 1.00 94.88 89 ILE A O 1
ATOM 622 N N . THR A 1 90 ? 22.776 -11.446 -32.761 1.00 91.19 90 THR A N 1
ATOM 623 C CA . THR A 1 90 ? 22.260 -11.444 -31.384 1.00 91.19 90 THR A CA 1
ATOM 624 C C . THR A 1 90 ? 22.240 -12.853 -30.797 1.00 91.19 90 THR A C 1
ATOM 626 O O . THR A 1 90 ? 22.621 -13.051 -29.644 1.00 91.19 90 THR A O 1
ATOM 629 N N . THR A 1 91 ? 21.882 -13.861 -31.600 1.00 94.19 91 THR A N 1
ATOM 630 C CA . THR A 1 91 ? 21.823 -15.262 -31.141 1.00 94.19 91 THR A CA 1
ATOM 631 C C . THR A 1 91 ? 23.191 -15.832 -30.757 1.00 94.19 91 THR A C 1
ATOM 633 O O . THR A 1 91 ? 23.281 -16.686 -29.878 1.00 94.19 91 THR A O 1
ATOM 636 N N . GLN A 1 92 ? 24.268 -15.322 -31.355 1.00 96.44 92 GLN A N 1
ATOM 637 C CA . GLN A 1 92 ? 25.649 -15.687 -31.041 1.00 96.44 92 GLN A CA 1
ATOM 638 C C . GLN A 1 92 ? 26.179 -14.928 -29.813 1.00 96.44 92 GLN A C 1
ATOM 640 O O . GLN A 1 92 ? 27.225 -15.288 -29.275 1.00 96.44 92 GLN A O 1
ATOM 645 N N . ASN A 1 93 ? 25.461 -13.903 -29.339 1.00 94.88 93 ASN A N 1
ATOM 646 C CA . ASN A 1 93 ? 25.859 -13.036 -28.228 1.00 94.88 93 ASN A CA 1
ATOM 647 C C . ASN A 1 93 ? 24.723 -12.847 -27.201 1.00 94.88 93 ASN A C 1
ATOM 649 O O . ASN A 1 93 ? 24.349 -11.711 -26.894 1.00 94.88 93 ASN A O 1
ATOM 653 N N . PRO A 1 94 ? 24.186 -13.935 -26.616 1.00 93.31 94 PRO A N 1
ATOM 654 C CA . PRO A 1 94 ? 22.965 -13.886 -25.805 1.00 93.31 94 PRO A CA 1
ATOM 655 C C . PRO A 1 94 ? 23.095 -13.059 -24.517 1.00 93.31 94 PRO A C 1
ATOM 657 O O . PRO A 1 94 ? 22.091 -12.614 -23.976 1.00 93.31 94 PRO A O 1
ATOM 660 N N . ALA A 1 95 ? 24.317 -12.839 -24.022 1.00 92.12 95 ALA A N 1
ATOM 661 C CA . ALA A 1 95 ? 24.569 -12.052 -22.814 1.00 92.12 95 ALA A CA 1
ATOM 662 C C . ALA A 1 95 ? 24.497 -10.528 -23.033 1.00 92.12 95 ALA A C 1
ATOM 664 O O . ALA A 1 95 ? 24.464 -9.780 -22.061 1.00 92.12 95 ALA A O 1
ATOM 665 N N . ILE A 1 96 ? 24.524 -10.061 -24.286 1.00 89.19 96 ILE A N 1
ATOM 666 C CA . ILE A 1 96 ? 24.584 -8.632 -24.643 1.00 89.19 96 ILE A CA 1
ATOM 667 C C . ILE A 1 96 ? 23.700 -8.313 -25.866 1.00 89.19 96 ILE A C 1
ATOM 669 O O . ILE A 1 96 ? 24.185 -7.762 -26.861 1.00 89.19 96 ILE A O 1
ATOM 673 N N . PRO A 1 97 ? 22.408 -8.683 -25.841 1.00 85.44 97 PRO A N 1
ATOM 674 C CA . PRO A 1 97 ? 21.536 -8.544 -26.999 1.00 85.44 97 PRO A CA 1
ATOM 675 C C . PRO A 1 97 ? 21.416 -7.078 -27.434 1.00 85.44 97 PRO A C 1
ATOM 677 O O . PRO A 1 97 ? 21.197 -6.196 -26.610 1.00 85.44 97 PRO A O 1
ATOM 680 N N . GLY A 1 98 ? 21.580 -6.813 -28.733 1.00 81.19 98 GLY A N 1
ATOM 681 C CA . GLY A 1 98 ? 21.471 -5.463 -29.301 1.00 81.19 98 GLY A CA 1
ATOM 682 C C . GLY A 1 98 ? 22.641 -4.508 -29.017 1.00 81.19 98 GLY A C 1
ATOM 683 O O . GLY A 1 98 ? 22.655 -3.415 -29.569 1.00 81.19 98 GLY A O 1
ATOM 684 N N . LEU A 1 99 ? 23.654 -4.905 -28.235 1.00 88.19 99 LEU A N 1
ATOM 685 C CA . LEU A 1 99 ? 24.774 -4.019 -27.860 1.00 88.19 99 LEU A CA 1
ATOM 686 C C . LEU A 1 99 ? 25.972 -4.063 -28.832 1.00 88.19 99 LEU A C 1
ATOM 688 O O . LEU A 1 99 ? 27.034 -3.509 -28.543 1.00 88.19 99 LEU A O 1
ATOM 692 N N . LEU A 1 100 ? 25.825 -4.743 -29.973 1.00 91.69 100 LEU A N 1
ATOM 693 C CA . LEU A 1 100 ? 26.838 -4.866 -31.036 1.00 91.69 100 LEU A CA 1
ATOM 694 C C . LEU A 1 100 ? 26.408 -4.162 -32.336 1.00 91.69 100 LEU A C 1
ATOM 696 O O . LEU A 1 100 ? 26.850 -4.521 -33.435 1.00 91.69 100 LEU A O 1
ATOM 700 N N . GLY A 1 101 ? 25.546 -3.154 -32.190 1.00 87.81 101 GLY A N 1
ATOM 701 C CA . GLY A 1 101 ? 24.967 -2.386 -33.283 1.00 87.81 101 GLY A CA 1
ATOM 702 C C . GLY A 1 101 ? 23.993 -3.197 -34.127 1.00 87.81 101 GLY A C 1
ATOM 703 O O . GLY A 1 101 ? 23.351 -4.128 -33.646 1.00 87.81 101 GLY A O 1
ATOM 704 N N . SER A 1 102 ? 23.913 -2.863 -35.415 1.00 88.25 102 SER A N 1
ATOM 705 C CA . SER A 1 102 ? 23.020 -3.528 -36.378 1.00 88.25 102 SER A CA 1
ATOM 706 C C . SER A 1 102 ? 23.442 -4.967 -36.715 1.00 88.25 102 SER A C 1
ATOM 708 O O . SER A 1 102 ? 22.741 -5.652 -37.449 1.00 88.25 102 SER A O 1
ATOM 710 N N . GLY A 1 103 ? 24.574 -5.431 -36.176 1.00 92.38 103 GLY A N 1
ATOM 711 C CA . GLY A 1 103 ? 25.124 -6.760 -36.413 1.00 92.38 103 GLY A CA 1
ATOM 712 C C . GLY A 1 103 ? 26.347 -6.747 -37.329 1.00 92.38 103 GLY A C 1
ATOM 713 O O . GLY A 1 103 ? 27.007 -5.716 -37.479 1.00 92.38 103 GLY A O 1
ATOM 714 N N . ARG A 1 104 ? 26.714 -7.897 -37.902 1.00 96.69 104 ARG A N 1
ATOM 715 C CA . ARG A 1 104 ? 27.930 -8.023 -38.723 1.00 96.69 104 ARG A CA 1
ATOM 716 C C . ARG A 1 104 ? 27.695 -7.486 -40.135 1.00 96.69 104 ARG A C 1
ATOM 718 O O . ARG A 1 104 ? 26.736 -7.880 -40.785 1.00 96.69 104 ARG A O 1
ATOM 725 N N . VAL A 1 105 ? 28.615 -6.678 -40.664 1.00 97.25 105 VAL A N 1
ATOM 726 C CA . VAL A 1 105 ? 28.573 -6.221 -42.068 1.00 97.25 105 VAL A CA 1
ATOM 727 C C . VAL A 1 105 ? 28.389 -7.381 -43.062 1.00 97.25 105 VAL A C 1
ATOM 729 O O . VAL A 1 105 ? 29.103 -8.384 -42.996 1.00 97.25 105 VAL A O 1
ATOM 732 N N . ASN A 1 106 ? 27.471 -7.218 -44.020 1.00 97.00 106 ASN A N 1
ATOM 733 C CA . ASN A 1 106 ? 27.208 -8.189 -45.084 1.00 97.00 106 ASN A CA 1
ATOM 734 C C . ASN A 1 106 ? 27.207 -7.499 -46.454 1.00 97.00 106 ASN A C 1
ATOM 736 O O . ASN A 1 106 ? 26.214 -6.936 -46.913 1.00 97.00 106 ASN A O 1
ATOM 740 N N . SER A 1 107 ? 28.348 -7.573 -47.136 1.00 95.69 107 SER A N 1
ATOM 741 C CA . SER A 1 107 ? 28.534 -6.949 -48.447 1.00 95.69 107 SER A CA 1
ATOM 742 C C . SER A 1 107 ? 27.600 -7.496 -49.530 1.00 95.69 107 SER A C 1
ATOM 744 O O . SER A 1 107 ? 27.256 -6.764 -50.451 1.00 95.69 107 SER A O 1
ATOM 746 N N . PHE A 1 108 ? 27.199 -8.770 -49.463 1.00 96.19 108 PHE A N 1
ATOM 747 C CA . PHE A 1 108 ? 26.312 -9.353 -50.472 1.00 96.19 108 PHE A CA 1
ATOM 748 C C . PHE A 1 108 ? 24.889 -8.816 -50.319 1.00 96.19 108 PHE A C 1
ATOM 750 O O . PHE A 1 108 ? 24.304 -8.339 -51.294 1.00 96.19 108 PHE A O 1
ATOM 757 N N . ALA A 1 109 ? 24.358 -8.830 -49.093 1.00 95.19 109 ALA A N 1
ATOM 758 C CA . ALA A 1 109 ? 23.046 -8.267 -48.793 1.00 95.19 109 ALA A CA 1
ATOM 759 C C . ALA A 1 109 ? 23.002 -6.765 -49.122 1.00 95.19 109 ALA A C 1
ATOM 761 O O . ALA A 1 109 ? 22.064 -6.308 -49.770 1.00 95.19 109 ALA A O 1
ATOM 762 N N . ALA A 1 110 ? 24.062 -6.018 -48.800 1.00 93.88 110 ALA A N 1
ATOM 763 C CA . ALA A 1 110 ? 24.156 -4.591 -49.105 1.00 93.88 110 ALA A CA 1
ATOM 764 C C . ALA A 1 110 ? 24.072 -4.249 -50.604 1.00 93.88 110 ALA A C 1
ATOM 766 O O . ALA A 1 110 ? 23.693 -3.137 -50.958 1.00 93.88 110 ALA A O 1
ATOM 767 N N . LEU A 1 111 ? 24.430 -5.179 -51.494 1.00 94.75 111 LEU A N 1
ATOM 768 C CA . LEU A 1 111 ? 24.401 -4.968 -52.946 1.00 94.75 111 LEU A CA 1
ATOM 769 C C . LEU A 1 111 ? 23.152 -5.531 -53.631 1.00 94.75 111 LEU A C 1
ATOM 771 O O . LEU A 1 111 ? 22.892 -5.196 -54.786 1.00 94.75 111 LEU A O 1
ATOM 775 N N . THR A 1 112 ? 22.416 -6.416 -52.961 1.00 93.75 112 THR A N 1
ATOM 776 C CA . THR A 1 112 ? 21.341 -7.207 -53.585 1.00 93.75 112 THR A CA 1
ATOM 777 C C . THR A 1 112 ? 19.967 -6.970 -52.967 1.00 93.75 112 THR A C 1
ATOM 779 O O . THR A 1 112 ? 18.957 -7.245 -53.614 1.00 93.75 112 THR A O 1
ATOM 782 N N . THR A 1 113 ? 19.907 -6.435 -51.748 1.00 87.69 113 THR A N 1
ATOM 783 C CA . THR A 1 113 ? 18.655 -6.192 -51.031 1.00 87.69 113 THR A CA 1
ATOM 784 C C . THR A 1 113 ? 18.041 -4.852 -51.423 1.00 87.69 113 THR A C 1
ATOM 786 O O . THR A 1 113 ? 18.677 -3.804 -51.321 1.00 87.69 113 THR A O 1
ATOM 789 N N . ASN A 1 114 ? 16.757 -4.874 -51.782 1.00 83.50 114 ASN A N 1
ATOM 790 C CA . ASN A 1 114 ? 15.927 -3.672 -51.809 1.00 83.50 114 ASN A CA 1
ATOM 791 C C . ASN A 1 114 ? 15.330 -3.452 -50.419 1.00 83.50 114 ASN A C 1
ATOM 793 O O . ASN A 1 114 ? 14.622 -4.320 -49.908 1.00 83.50 114 ASN A O 1
ATOM 797 N N . LEU A 1 115 ? 15.609 -2.300 -49.812 1.00 83.56 115 LEU A N 1
ATOM 798 C CA . LEU A 1 115 ? 15.065 -1.962 -48.499 1.00 83.56 115 LEU A CA 1
ATOM 799 C C . LEU A 1 115 ? 13.558 -1.702 -48.597 1.00 83.56 115 LEU A C 1
ATOM 801 O O . LEU A 1 115 ? 13.104 -0.927 -49.441 1.00 83.56 115 LEU A O 1
ATOM 805 N N . SER A 1 116 ? 12.785 -2.341 -47.721 1.00 84.50 116 SER A N 1
ATOM 806 C CA . SER A 1 116 ? 11.356 -2.071 -47.572 1.00 84.50 116 SER A CA 1
ATOM 807 C C . SER A 1 116 ? 11.111 -0.705 -46.923 1.00 84.50 116 SER A C 1
ATOM 809 O O . SER A 1 116 ? 12.024 -0.074 -46.378 1.00 84.50 116 SER A O 1
ATOM 811 N N . ALA A 1 117 ? 9.855 -0.252 -46.930 1.00 86.62 117 ALA A N 1
ATOM 812 C CA . ALA A 1 117 ? 9.463 0.919 -46.154 1.00 86.62 117 ALA A CA 1
ATOM 813 C C . ALA A 1 117 ? 9.815 0.730 -44.660 1.00 86.62 117 ALA A C 1
ATOM 815 O O . ALA A 1 117 ? 9.689 -0.386 -44.137 1.00 86.62 117 ALA A O 1
ATOM 816 N N . PRO A 1 118 ? 10.318 1.779 -43.977 1.00 89.12 118 PRO A N 1
ATOM 817 C CA . PRO A 1 118 ? 10.594 1.701 -42.548 1.00 89.12 118 PRO A CA 1
ATOM 818 C C . PRO A 1 118 ? 9.296 1.522 -41.770 1.00 89.12 118 PRO A C 1
ATOM 820 O O . PRO A 1 118 ? 8.298 2.133 -42.125 1.00 89.12 118 PRO A O 1
ATOM 823 N N . LYS A 1 119 ? 9.331 0.745 -40.687 1.00 91.19 119 LYS A N 1
ATOM 824 C CA . LYS A 1 119 ? 8.189 0.530 -39.789 1.00 91.19 119 LYS A CA 1
ATOM 825 C C . LYS A 1 119 ? 8.583 0.845 -38.354 1.00 91.19 119 LYS A C 1
ATOM 827 O O . LYS A 1 119 ? 9.770 0.825 -38.008 1.00 91.19 119 LYS A O 1
ATOM 832 N N . ILE A 1 120 ? 7.586 1.058 -37.503 1.00 89.69 120 ILE A N 1
ATOM 833 C CA . ILE A 1 120 ? 7.784 0.999 -36.055 1.00 89.69 120 ILE A CA 1
ATOM 834 C C . ILE A 1 120 ? 8.019 -0.466 -35.674 1.00 89.69 120 ILE A C 1
ATOM 836 O O . ILE A 1 120 ? 7.191 -1.330 -35.945 1.00 89.69 120 ILE A O 1
ATOM 840 N N . LYS A 1 121 ? 9.174 -0.754 -35.072 1.00 87.75 121 LYS A N 1
ATOM 841 C CA . LYS A 1 121 ? 9.534 -2.089 -34.581 1.00 87.75 121 LYS A CA 1
ATOM 842 C C . LYS A 1 121 ? 8.839 -2.372 -33.255 1.00 87.75 121 LYS A C 1
ATOM 844 O O . LYS A 1 121 ? 8.183 -3.396 -33.110 1.00 87.75 121 LYS A O 1
ATOM 849 N N . THR A 1 122 ? 8.993 -1.465 -32.296 1.00 87.88 122 THR A N 1
ATOM 850 C CA . THR A 1 122 ? 8.393 -1.564 -30.961 1.00 87.88 122 THR A CA 1
ATOM 851 C C . THR A 1 122 ? 8.190 -0.178 -30.374 1.00 87.88 122 THR A C 1
ATOM 853 O O . THR A 1 122 ? 8.984 0.729 -30.632 1.00 87.88 122 THR A O 1
ATOM 856 N N . ILE A 1 123 ? 7.181 -0.052 -29.516 1.00 92.00 123 ILE A N 1
ATOM 857 C CA . ILE A 1 123 ? 7.068 1.054 -28.568 1.00 92.00 123 ILE A CA 1
ATOM 858 C C . ILE A 1 123 ? 7.069 0.466 -27.165 1.00 92.00 123 ILE A C 1
ATOM 860 O O . ILE A 1 123 ? 6.310 -0.457 -26.881 1.00 92.00 123 ILE A O 1
ATOM 864 N N . THR A 1 124 ? 7.939 0.979 -26.305 1.00 92.62 124 THR A N 1
ATOM 865 C CA . THR A 1 124 ? 8.050 0.557 -24.903 1.00 92.62 124 THR A CA 1
ATOM 866 C C . THR A 1 124 ? 7.847 1.755 -23.988 1.00 92.62 124 THR A C 1
ATOM 868 O O . THR A 1 124 ? 8.243 2.863 -24.342 1.00 92.62 124 THR A O 1
ATOM 871 N N . GLY A 1 125 ? 7.269 1.548 -22.806 1.00 91.06 125 GLY A N 1
ATOM 872 C CA . GLY A 1 125 ? 6.953 2.632 -21.864 1.00 91.06 125 GLY A CA 1
ATOM 873 C C . GLY A 1 125 ? 5.574 3.271 -22.073 1.00 91.06 125 GLY A C 1
ATOM 874 O O . GLY A 1 125 ? 5.177 4.113 -21.277 1.00 91.06 125 GLY A O 1
ATOM 875 N N . LEU A 1 126 ? 4.821 2.836 -23.090 1.00 93.12 126 LEU A N 1
ATOM 876 C CA . LEU A 1 126 ? 3.380 3.084 -23.198 1.00 93.12 126 LEU A CA 1
ATOM 877 C C . LEU A 1 126 ? 2.589 1.826 -22.808 1.00 93.12 126 LEU A C 1
ATOM 879 O O . LEU A 1 126 ? 3.110 0.717 -22.979 1.00 93.12 126 LEU A O 1
ATOM 883 N N . PRO A 1 127 ? 1.339 1.975 -22.331 1.00 91.25 127 PRO A N 1
ATOM 884 C CA . PRO A 1 127 ? 0.388 0.869 -22.252 1.00 91.25 127 PRO A CA 1
ATOM 885 C C . PRO A 1 127 ? 0.169 0.198 -23.616 1.00 91.25 127 PRO A C 1
ATOM 887 O O . PRO A 1 127 ? 0.599 0.696 -24.655 1.00 91.25 127 PRO A O 1
ATOM 890 N N . ALA A 1 128 ? -0.503 -0.952 -23.631 1.00 89.19 128 ALA A N 1
ATOM 891 C CA . ALA A 1 128 ? -0.857 -1.593 -24.891 1.00 89.19 128 ALA A CA 1
ATOM 892 C C . ALA A 1 128 ? -1.846 -0.721 -25.688 1.00 89.19 128 ALA A C 1
ATOM 894 O O . ALA A 1 128 ? -2.653 0.019 -25.125 1.00 89.19 128 ALA A O 1
ATOM 895 N N . ASN A 1 129 ? -1.814 -0.832 -27.019 1.00 90.06 129 ASN A N 1
ATOM 896 C CA . ASN A 1 129 ? -2.731 -0.069 -27.862 1.00 90.06 129 ASN A CA 1
ATOM 897 C C . ASN A 1 129 ? -4.188 -0.456 -27.544 1.00 90.06 129 ASN A C 1
ATOM 899 O O . ASN A 1 129 ? -4.557 -1.625 -27.645 1.00 90.06 129 ASN A O 1
ATOM 903 N N . GLY A 1 130 ? -4.999 0.528 -27.170 1.00 85.75 130 GLY A N 1
ATOM 904 C CA . GLY A 1 130 ? -6.387 0.384 -26.744 1.00 85.75 130 GLY A CA 1
ATOM 905 C C . GLY A 1 130 ? -6.585 0.032 -25.266 1.00 85.75 130 GLY A C 1
ATOM 906 O O . GLY A 1 130 ? -7.729 -0.166 -24.869 1.00 85.75 130 GLY A O 1
ATOM 907 N N . SER A 1 131 ? -5.527 -0.060 -24.448 1.00 84.31 131 SER A N 1
ATOM 908 C CA . SER A 1 131 ? -5.646 -0.411 -23.023 1.00 84.31 131 SER A CA 1
ATOM 909 C C . SER A 1 131 ? -5.690 0.806 -22.091 1.00 84.31 131 SER A C 1
ATOM 911 O O . SER A 1 131 ? -5.267 1.902 -22.459 1.00 84.31 131 SER A O 1
ATOM 913 N N . GLY A 1 132 ? -6.133 0.588 -20.850 1.00 82.50 132 GLY A N 1
ATOM 914 C CA . GLY A 1 132 ? -6.070 1.571 -19.765 1.00 82.50 132 GLY A CA 1
ATOM 915 C C . GLY A 1 132 ? -4.874 1.374 -18.825 1.00 82.50 132 GLY A C 1
ATOM 916 O O . GLY A 1 132 ? -4.334 0.275 -18.724 1.00 82.50 132 GLY A O 1
ATOM 917 N N . THR A 1 133 ? -4.471 2.437 -18.128 1.00 83.44 133 THR A N 1
ATOM 918 C CA . THR A 1 133 ? -3.498 2.422 -17.021 1.00 83.44 133 THR A CA 1
ATOM 919 C C . THR A 1 133 ? -3.892 3.433 -15.937 1.00 83.44 133 THR A C 1
ATOM 921 O O . THR A 1 133 ? -4.661 4.354 -16.200 1.00 83.44 133 THR A O 1
ATOM 924 N N . THR A 1 134 ? -3.356 3.293 -14.727 1.00 80.44 134 THR A N 1
ATOM 925 C CA . THR A 1 134 ? -3.486 4.282 -13.639 1.00 80.44 134 THR A CA 1
ATOM 926 C C . THR A 1 134 ? -2.286 5.208 -13.534 1.00 80.44 134 THR A C 1
ATOM 928 O O . THR A 1 134 ? -2.376 6.286 -12.951 1.00 80.44 134 THR A O 1
ATOM 931 N N . THR A 1 135 ? -1.145 4.789 -14.078 1.00 82.75 135 THR A N 1
ATOM 932 C CA . THR A 1 135 ? 0.119 5.499 -13.919 1.00 82.75 135 THR A CA 1
ATOM 933 C C . THR A 1 135 ? 0.342 6.457 -15.085 1.00 82.75 135 THR A C 1
ATOM 935 O O . THR A 1 135 ? 0.376 6.005 -16.236 1.00 82.75 135 THR A O 1
ATOM 938 N N . PRO A 1 136 ? 0.567 7.755 -14.818 1.00 88.19 136 PRO A N 1
ATOM 939 C CA . PRO A 1 136 ? 1.041 8.697 -15.820 1.00 88.19 136 PRO A CA 1
ATOM 940 C C . PRO A 1 136 ? 2.293 8.205 -16.544 1.00 88.19 136 PRO A C 1
ATOM 942 O O . PRO A 1 136 ? 3.242 7.721 -15.925 1.00 88.19 136 PRO A O 1
ATOM 945 N N . VAL A 1 137 ? 2.313 8.366 -17.866 1.00 89.81 137 VAL A N 1
ATOM 946 C CA . VAL A 1 137 ? 3.490 8.067 -18.685 1.00 89.81 137 VAL A CA 1
ATOM 947 C C . VAL A 1 137 ? 4.464 9.235 -18.591 1.00 89.81 137 VAL A C 1
ATOM 949 O O . VAL A 1 137 ? 4.154 10.347 -18.996 1.00 89.81 137 VAL A O 1
ATOM 952 N N . THR A 1 138 ? 5.679 8.989 -18.116 1.00 91.81 138 THR A N 1
ATOM 953 C CA . THR A 1 138 ? 6.728 10.023 -18.056 1.00 91.81 138 THR A CA 1
ATOM 954 C C . THR A 1 138 ? 7.718 9.925 -19.212 1.00 91.81 138 THR A C 1
ATOM 956 O O . THR A 1 138 ? 8.331 10.922 -19.596 1.00 91.81 138 THR A O 1
ATOM 959 N N . SER A 1 139 ? 7.879 8.734 -19.793 1.00 94.06 139 SER A N 1
ATOM 960 C CA . SER A 1 139 ? 8.731 8.512 -20.957 1.00 94.06 139 SER A CA 1
ATOM 961 C C . SER A 1 139 ? 8.313 7.278 -21.748 1.00 94.06 139 SER A C 1
ATOM 963 O O . SER A 1 139 ? 7.716 6.351 -21.205 1.00 94.06 139 SER A O 1
ATOM 965 N N . PHE A 1 140 ? 8.653 7.260 -23.033 1.00 95.19 140 PHE A N 1
ATOM 966 C CA . PHE A 1 140 ? 8.500 6.094 -23.896 1.00 95.19 140 PHE A CA 1
ATOM 967 C C . PHE A 1 140 ? 9.616 6.045 -24.940 1.00 95.19 140 PHE A C 1
ATOM 969 O O . PHE A 1 140 ? 10.218 7.063 -25.279 1.00 95.19 140 PHE A O 1
ATOM 976 N N . THR A 1 141 ? 9.883 4.860 -25.480 1.00 93.06 141 THR A N 1
ATOM 977 C CA . THR A 1 141 ? 10.897 4.637 -26.515 1.00 93.06 141 THR A CA 1
ATOM 978 C C . THR A 1 141 ? 10.239 4.120 -27.778 1.00 93.06 141 THR A C 1
ATOM 980 O O . THR A 1 141 ? 9.491 3.145 -27.734 1.00 93.06 141 THR A O 1
ATOM 983 N N . VAL A 1 142 ? 10.554 4.750 -28.908 1.00 92.25 142 VAL A N 1
ATOM 984 C CA . VAL A 1 142 ? 10.144 4.313 -30.245 1.00 92.25 142 VAL A CA 1
ATOM 985 C C . VAL A 1 142 ? 11.345 3.676 -30.924 1.00 92.25 142 VAL A C 1
ATOM 987 O O . VAL A 1 142 ? 12.361 4.343 -31.106 1.00 92.25 142 VAL A O 1
ATOM 990 N N . ALA A 1 143 ? 11.236 2.407 -31.311 1.00 89.12 143 ALA A N 1
ATOM 991 C CA . ALA A 1 143 ? 12.237 1.717 -32.118 1.00 89.12 143 ALA A CA 1
ATOM 992 C C . ALA A 1 143 ? 11.733 1.502 -33.548 1.00 89.12 143 ALA A C 1
ATOM 994 O O . ALA A 1 143 ? 10.553 1.233 -33.764 1.00 89.12 143 ALA A O 1
ATOM 995 N N . TYR A 1 144 ? 12.639 1.561 -34.516 1.00 87.62 144 TYR A N 1
ATOM 996 C CA . TYR A 1 144 ? 12.376 1.419 -35.946 1.00 87.62 144 TYR A CA 1
ATOM 997 C C . TYR A 1 144 ? 12.956 0.103 -36.476 1.00 87.62 144 TYR A C 1
ATOM 999 O O . TYR A 1 144 ? 13.909 -0.445 -35.918 1.00 87.62 144 TYR A O 1
ATOM 1007 N N . THR A 1 145 ? 12.386 -0.426 -37.559 1.00 82.31 145 THR A N 1
ATOM 1008 C CA . THR A 1 145 ? 12.883 -1.662 -38.196 1.00 82.31 145 THR A CA 1
ATOM 1009 C C . THR A 1 145 ? 14.173 -1.463 -38.986 1.00 82.31 145 THR A C 1
ATOM 1011 O O . THR A 1 145 ? 14.848 -2.439 -39.296 1.00 82.31 145 THR A O 1
ATOM 1014 N N . GLN A 1 146 ? 14.519 -0.217 -39.305 1.00 81.75 146 GLN A N 1
ATOM 1015 C CA . GLN A 1 146 ? 15.724 0.148 -40.039 1.00 81.75 146 GLN A CA 1
ATOM 1016 C C . GLN A 1 146 ? 16.190 1.556 -39.664 1.00 81.75 146 GLN A C 1
ATOM 1018 O O . GLN A 1 146 ? 15.492 2.295 -38.967 1.00 81.75 146 GLN A O 1
ATOM 1023 N N . VAL A 1 147 ? 17.357 1.936 -40.180 1.00 83.31 147 VAL A N 1
ATOM 1024 C CA . VAL A 1 147 ? 17.907 3.283 -40.030 1.00 83.31 147 VAL A CA 1
ATOM 1025 C C . VAL A 1 147 ? 16.992 4.314 -40.697 1.00 83.31 147 VAL A C 1
ATOM 1027 O O . VAL A 1 147 ? 16.641 4.194 -41.874 1.00 83.31 147 VAL A O 1
ATOM 1030 N N . MET A 1 148 ? 16.653 5.359 -39.947 1.00 86.75 148 MET A N 1
ATOM 1031 C CA . MET A 1 148 ? 15.834 6.484 -40.397 1.00 86.75 148 MET A CA 1
ATOM 1032 C C . MET A 1 148 ? 16.701 7.686 -40.790 1.00 86.75 148 MET A C 1
ATOM 1034 O O . MET A 1 148 ? 17.874 7.765 -40.427 1.00 86.75 148 MET A O 1
ATOM 1038 N N . ASP A 1 149 ? 16.138 8.640 -41.535 1.00 87.50 149 ASP A N 1
ATOM 1039 C CA . ASP A 1 149 ? 16.796 9.920 -41.807 1.00 87.50 149 ASP A CA 1
ATOM 1040 C C . ASP A 1 149 ? 16.820 10.774 -40.524 1.00 87.50 149 ASP A C 1
ATOM 1042 O O . ASP A 1 149 ? 15.749 11.194 -40.059 1.00 87.50 149 ASP A O 1
ATOM 1046 N N . PRO A 1 150 ? 18.009 11.097 -39.969 1.00 85.50 150 PRO A N 1
ATOM 1047 C CA . PRO A 1 150 ? 18.120 11.899 -38.758 1.00 85.50 150 PRO A CA 1
ATOM 1048 C C . PRO A 1 150 ? 17.472 13.272 -38.851 1.00 85.50 150 PRO A C 1
ATOM 1050 O O . PRO A 1 150 ? 17.047 13.798 -37.826 1.00 85.50 150 PRO A O 1
ATOM 1053 N N . VAL A 1 151 ? 17.385 13.872 -40.041 1.00 86.00 151 VAL A N 1
ATOM 1054 C CA . VAL A 1 151 ? 16.711 15.167 -40.199 1.00 86.00 151 VAL A CA 1
ATOM 1055 C C . VAL A 1 151 ? 15.221 15.023 -39.911 1.00 86.00 151 VAL A C 1
ATOM 1057 O O . VAL A 1 151 ? 14.633 15.878 -39.253 1.00 86.00 151 VAL A O 1
ATOM 1060 N N . THR A 1 152 ? 14.617 13.928 -40.372 1.00 88.94 152 THR A N 1
ATOM 1061 C CA . THR A 1 152 ? 13.188 13.682 -40.182 1.00 88.94 152 THR A CA 1
ATOM 1062 C C . THR A 1 152 ? 12.846 13.221 -38.770 1.00 88.94 152 THR A C 1
ATOM 1064 O O . THR A 1 152 ? 11.851 13.684 -38.225 1.00 88.94 152 THR A O 1
ATOM 1067 N N . VAL A 1 153 ? 13.668 12.372 -38.144 1.00 87.50 153 VAL A N 1
ATOM 1068 C CA . VAL A 1 153 ? 13.403 11.889 -36.775 1.00 87.50 153 VAL A CA 1
ATOM 1069 C C . VAL A 1 153 ? 13.624 12.985 -35.732 1.00 87.50 153 VAL A C 1
ATOM 1071 O O . VAL A 1 153 ? 12.845 13.105 -34.792 1.00 87.50 153 VAL A O 1
ATOM 1074 N N . ASN A 1 154 ? 14.655 13.821 -35.904 1.00 87.56 154 ASN A N 1
ATOM 1075 C CA . ASN A 1 154 ? 14.929 14.931 -34.983 1.00 87.56 154 ASN A CA 1
ATOM 1076 C C . ASN A 1 154 ? 13.977 16.125 -35.160 1.00 87.56 154 ASN A C 1
ATOM 1078 O O . ASN A 1 154 ? 14.052 17.085 -34.394 1.00 87.56 154 ASN A O 1
ATOM 1082 N N . ASN A 1 155 ? 13.098 16.101 -36.163 1.00 88.94 155 ASN A N 1
ATOM 1083 C CA . ASN A 1 155 ? 12.055 17.105 -36.308 1.00 88.94 155 ASN A CA 1
ATOM 1084 C C . ASN A 1 155 ? 10.865 16.734 -35.417 1.00 88.94 155 ASN A C 1
ATOM 1086 O O . ASN A 1 155 ? 10.070 15.862 -35.759 1.00 88.94 155 ASN A O 1
ATOM 1090 N N . SER A 1 156 ? 10.718 17.440 -34.297 1.00 82.19 156 SER A N 1
ATOM 1091 C CA . SER A 1 156 ? 9.650 17.206 -33.322 1.00 82.19 156 SER A CA 1
ATOM 1092 C C . SER A 1 156 ? 8.238 17.353 -33.893 1.00 82.19 156 SER A C 1
ATOM 1094 O O . SER A 1 156 ? 7.315 16.803 -33.319 1.00 82.19 156 SER A O 1
ATOM 1096 N N . ASN A 1 157 ? 8.046 18.033 -35.031 1.00 86.81 157 ASN A N 1
ATOM 1097 C CA . ASN A 1 157 ? 6.724 18.154 -35.667 1.00 86.81 157 ASN A CA 1
ATOM 1098 C C . ASN A 1 157 ? 6.228 16.846 -36.303 1.00 86.81 157 ASN A C 1
ATOM 1100 O O . ASN A 1 157 ? 5.081 16.757 -36.727 1.00 86.81 157 ASN A O 1
ATOM 1104 N N . ASN A 1 158 ? 7.100 15.847 -36.417 1.00 90.62 158 ASN A N 1
ATOM 1105 C CA . ASN A 1 158 ? 6.780 14.569 -37.037 1.00 90.62 158 ASN A CA 1
ATOM 1106 C C . ASN A 1 158 ? 6.240 13.531 -36.039 1.00 90.62 158 ASN A C 1
ATOM 1108 O O . ASN A 1 158 ? 5.818 12.449 -36.449 1.00 90.62 158 ASN A O 1
ATOM 1112 N N . ILE A 1 159 ? 6.239 13.859 -34.749 1.00 91.56 159 ILE A N 1
ATOM 1113 C CA . ILE A 1 159 ? 5.693 13.038 -33.676 1.00 91.56 159 ILE A CA 1
ATOM 1114 C C . ILE A 1 159 ? 4.822 13.911 -32.783 1.00 91.56 159 ILE A C 1
ATOM 1116 O O . ILE A 1 159 ? 5.189 15.024 -32.420 1.00 91.56 159 ILE A O 1
ATOM 1120 N N . GLU A 1 160 ? 3.657 13.403 -32.429 1.00 93.12 160 GLU A N 1
ATOM 1121 C CA . GLU A 1 160 ? 2.676 14.152 -31.673 1.00 93.12 160 GLU A CA 1
ATOM 1122 C C . GLU A 1 160 ? 2.061 13.280 -30.592 1.00 93.12 160 GLU A C 1
ATOM 1124 O O . GLU A 1 160 ? 1.697 12.131 -30.831 1.00 93.12 160 GLU A O 1
ATOM 1129 N N . PHE A 1 161 ? 1.925 13.854 -29.401 1.00 95.00 161 PHE A N 1
ATOM 1130 C CA . PHE A 1 161 ? 1.324 13.194 -28.259 1.00 95.00 161 PHE A CA 1
ATOM 1131 C C . PHE A 1 161 ? 0.244 14.092 -27.671 1.00 95.00 161 PHE A C 1
ATOM 1133 O O . PHE A 1 161 ? 0.539 15.196 -27.212 1.00 95.00 161 PHE A O 1
ATOM 1140 N N . ARG A 1 162 ? -1.013 13.651 -27.720 1.00 94.56 162 ARG A N 1
ATOM 1141 C CA . ARG A 1 162 ? -2.164 14.462 -27.305 1.00 94.56 162 ARG A CA 1
ATOM 1142 C C . ARG A 1 162 ? -3.040 13.721 -26.311 1.00 94.56 162 ARG A C 1
ATOM 1144 O O . ARG A 1 162 ? -3.087 12.490 -26.339 1.00 94.56 162 ARG A O 1
ATOM 1151 N N . SER A 1 163 ? -3.765 14.472 -25.489 1.00 93.25 163 SER A N 1
ATOM 1152 C CA . SER A 1 163 ? -5.001 13.982 -24.880 1.00 93.25 163 SER A CA 1
ATOM 1153 C C . SER A 1 163 ? -6.218 14.487 -25.650 1.00 93.25 163 SER A C 1
ATOM 1155 O O . SER A 1 163 ? -6.138 15.505 -26.338 1.00 93.25 163 SER A O 1
ATOM 1157 N N . ALA A 1 164 ? -7.338 13.787 -25.515 1.00 89.38 164 ALA A N 1
ATOM 1158 C CA . ALA A 1 164 ? -8.612 14.091 -26.165 1.00 89.38 164 ALA A CA 1
ATOM 1159 C C . ALA A 1 164 ? -9.443 15.165 -25.432 1.00 89.38 164 ALA A C 1
ATOM 1161 O O . ALA A 1 164 ? -10.660 15.186 -25.558 1.00 89.38 164 ALA A O 1
ATOM 1162 N N . GLY A 1 165 ? -8.805 15.973 -24.577 1.00 85.62 165 GLY A N 1
ATOM 1163 C CA . GLY A 1 165 ? -9.466 17.070 -23.870 1.00 85.62 165 GLY A CA 1
ATOM 1164 C C . GLY A 1 165 ? -10.611 16.652 -22.926 1.00 85.62 165 GLY A C 1
ATOM 1165 O O . GLY A 1 165 ? -10.737 15.481 -22.556 1.00 85.62 165 GLY A O 1
ATOM 1166 N N . PRO A 1 166 ? -11.415 17.612 -22.429 1.00 81.12 166 PRO A N 1
ATOM 1167 C CA . PRO A 1 166 ? -12.453 17.367 -21.420 1.00 81.12 166 PRO A CA 1
ATOM 1168 C C . PRO A 1 166 ? -13.576 16.407 -21.835 1.00 81.12 166 PRO A C 1
ATOM 1170 O O . PRO A 1 166 ? -14.199 15.803 -20.963 1.00 81.12 166 PRO A O 1
ATOM 1173 N N . ASN A 1 167 ? -13.860 16.273 -23.132 1.00 75.69 167 ASN A N 1
ATOM 1174 C CA . ASN A 1 167 ? -14.955 15.435 -23.631 1.00 75.69 167 ASN A CA 1
ATOM 1175 C C . ASN A 1 167 ? -14.501 14.036 -24.099 1.00 75.69 167 ASN A C 1
ATOM 1177 O O . ASN A 1 167 ? -15.345 13.222 -24.479 1.00 75.69 167 ASN A O 1
ATOM 1181 N N . ASN A 1 168 ? -13.196 13.739 -24.017 1.00 75.94 168 ASN A N 1
ATOM 1182 C CA . ASN A 1 168 ? -12.579 12.468 -24.397 1.00 75.94 168 ASN A CA 1
ATOM 1183 C C . ASN A 1 168 ? -12.717 12.090 -25.892 1.00 75.94 168 ASN A C 1
ATOM 1185 O O . ASN A 1 168 ? -12.592 10.906 -26.235 1.00 75.94 168 ASN A O 1
ATOM 1189 N N . ILE A 1 169 ? -12.924 13.065 -26.784 1.00 81.12 169 ILE A N 1
ATOM 1190 C CA . ILE A 1 169 ? -13.030 12.886 -28.238 1.00 81.12 169 ILE A CA 1
ATOM 1191 C C . ILE A 1 169 ? -11.857 13.592 -28.927 1.00 81.12 169 ILE A C 1
ATOM 1193 O O . ILE A 1 169 ? -11.614 14.767 -28.730 1.00 81.12 169 ILE A O 1
ATOM 1197 N N . PHE A 1 170 ? -11.119 12.875 -29.778 1.00 87.62 170 PHE A N 1
ATOM 1198 C CA . PHE A 1 170 ? -10.019 13.483 -30.533 1.00 87.62 170 PHE A CA 1
ATOM 1199 C C . PHE A 1 170 ? -10.511 14.251 -31.762 1.00 87.62 170 PHE A C 1
ATOM 1201 O O . PHE A 1 170 ? -11.310 13.728 -32.546 1.00 87.62 170 PHE A O 1
ATOM 1208 N N . GLY A 1 171 ? -9.889 15.398 -32.028 1.00 83.44 171 GLY A N 1
ATOM 1209 C CA . GLY A 1 171 ? -9.999 16.138 -33.284 1.00 83.44 171 GLY A CA 1
ATOM 1210 C C . GLY A 1 171 ? -11.166 17.121 -33.355 1.00 83.44 171 GLY A C 1
ATOM 1211 O O . GLY A 1 171 ? -11.506 17.568 -34.451 1.00 83.44 171 GLY A O 1
ATOM 1212 N N . ASP A 1 172 ? -11.772 17.470 -32.226 1.00 83.69 172 ASP A N 1
ATOM 1213 C CA . ASP A 1 172 ? -12.869 18.444 -32.149 1.00 83.69 172 ASP A CA 1
ATOM 1214 C C . ASP A 1 172 ? -12.420 19.860 -31.740 1.00 83.69 172 ASP A C 1
ATOM 1216 O O . ASP A 1 172 ? -13.214 20.803 -31.751 1.00 83.69 172 ASP A O 1
ATOM 1220 N N . GLY A 1 173 ? -11.124 20.023 -31.470 1.00 84.50 173 GLY A N 1
ATOM 1221 C CA . GLY A 1 173 ? -10.489 21.306 -31.193 1.00 84.50 173 GLY A CA 1
ATOM 1222 C C . GLY A 1 173 ? -10.148 21.547 -29.726 1.00 84.50 173 GLY A C 1
ATOM 1223 O O . GLY A 1 173 ? -9.543 22.585 -29.450 1.00 84.50 173 GLY A O 1
ATOM 1224 N N . ASP A 1 174 ? -10.472 20.624 -28.814 1.00 87.56 174 ASP A N 1
ATOM 1225 C CA . ASP A 1 174 ? -10.053 20.703 -27.408 1.00 87.56 174 ASP A CA 1
ATOM 1226 C C . ASP A 1 174 ? -8.839 19.814 -27.049 1.00 87.56 174 ASP A C 1
ATOM 1228 O O . ASP A 1 174 ? -8.317 19.913 -25.934 1.00 87.56 174 ASP A O 1
ATOM 1232 N N . ASP A 1 175 ? -8.321 19.036 -28.013 1.00 92.88 175 ASP A N 1
ATOM 1233 C CA . ASP A 1 175 ? -7.131 18.193 -27.864 1.00 92.88 175 ASP A CA 1
ATOM 1234 C C . ASP A 1 175 ? -5.931 18.953 -27.272 1.00 92.88 175 ASP A C 1
ATOM 1236 O O . ASP A 1 175 ? -5.361 19.862 -27.899 1.00 92.88 175 ASP A O 1
ATOM 1240 N N . VAL A 1 176 ? -5.434 18.487 -26.127 1.00 92.81 176 VAL A N 1
ATOM 1241 C CA . VAL A 1 176 ? -4.261 19.070 -25.468 1.00 92.81 176 VAL A CA 1
ATOM 1242 C C . VAL A 1 176 ? -2.992 18.411 -25.998 1.00 92.81 176 VAL A C 1
ATOM 1244 O O . VAL A 1 176 ? -2.796 17.208 -25.844 1.00 92.81 176 VAL A O 1
ATOM 1247 N N . LEU A 1 177 ? -2.107 19.203 -26.607 1.00 93.06 177 LEU A N 1
ATOM 1248 C CA . LEU A 1 177 ? -0.788 18.753 -27.059 1.00 93.06 177 LEU A CA 1
ATOM 1249 C C . LEU A 1 177 ? 0.205 18.730 -25.891 1.00 93.06 177 LEU A C 1
ATOM 1251 O O . LEU A 1 177 ? 0.407 19.742 -25.219 1.00 93.06 177 LEU A O 1
ATOM 1255 N N . TYR A 1 178 ? 0.881 17.600 -25.707 1.00 93.69 178 TYR A N 1
ATOM 1256 C CA . TYR A 1 178 ? 1.939 17.441 -24.717 1.00 93.69 178 TYR A CA 1
ATOM 1257 C C . TYR A 1 178 ? 3.314 17.610 -25.367 1.00 93.69 178 TYR A C 1
ATOM 1259 O O . TYR A 1 178 ? 3.616 16.928 -26.352 1.00 93.69 178 TYR A O 1
ATOM 1267 N N . PRO A 1 179 ? 4.183 18.482 -24.825 1.00 91.88 179 PRO A N 1
ATOM 1268 C CA . PRO A 1 179 ? 5.536 18.620 -25.335 1.00 91.88 179 PRO A CA 1
ATOM 1269 C C . PRO A 1 179 ? 6.348 17.343 -25.097 1.00 91.88 179 PRO A C 1
ATOM 1271 O O . PRO A 1 179 ? 6.354 16.783 -23.995 1.00 91.88 179 PRO A O 1
ATOM 1274 N N . LEU A 1 180 ? 7.068 16.925 -26.137 1.00 92.62 180 LEU A N 1
ATOM 1275 C CA . LEU A 1 180 ? 8.004 15.808 -26.101 1.00 92.62 180 LEU A CA 1
ATOM 1276 C C . LEU A 1 180 ? 9.438 16.328 -26.149 1.00 92.62 180 LEU A C 1
ATOM 1278 O O . LEU A 1 180 ? 9.779 17.155 -26.996 1.00 92.62 180 LEU A O 1
ATOM 1282 N N . SER A 1 181 ? 10.295 15.789 -25.285 1.00 90.88 181 SER A N 1
ATOM 1283 C CA . SER A 1 181 ? 11.739 16.013 -25.343 1.00 90.88 181 SER A CA 1
ATOM 1284 C C . SER A 1 181 ? 12.448 14.707 -25.652 1.00 90.88 181 SER A C 1
ATOM 1286 O O . SER A 1 181 ? 12.366 13.757 -24.879 1.00 90.88 181 SER A O 1
ATOM 1288 N N . ALA A 1 182 ? 13.177 14.660 -26.763 1.00 89.31 182 ALA A N 1
ATOM 1289 C CA . ALA A 1 182 ? 14.053 13.537 -27.062 1.00 89.31 182 ALA A CA 1
ATOM 1290 C C . ALA A 1 182 ? 15.210 13.468 -26.047 1.00 89.31 182 ALA A C 1
ATOM 1292 O O . ALA A 1 182 ? 15.773 14.501 -25.677 1.00 89.31 182 ALA A O 1
ATOM 1293 N N . SER A 1 183 ? 15.582 12.261 -25.619 1.00 86.50 183 SER A N 1
ATOM 1294 C CA . SER A 1 183 ? 16.690 12.028 -24.679 1.00 86.50 183 SER A CA 1
ATOM 1295 C C . SER A 1 183 ? 18.054 12.413 -25.264 1.00 86.50 183 SER A C 1
ATOM 1297 O O . SER A 1 183 ? 18.959 12.818 -24.537 1.00 86.50 183 SER A O 1
ATOM 1299 N N . ALA A 1 184 ? 18.196 12.309 -26.585 1.00 85.19 184 ALA A N 1
ATOM 1300 C CA . ALA A 1 184 ? 19.356 12.729 -27.356 1.00 85.19 184 ALA A CA 1
ATOM 1301 C C . ALA A 1 184 ? 18.954 12.975 -28.824 1.00 85.19 184 ALA A C 1
ATOM 1303 O O . ALA A 1 184 ? 17.887 12.545 -29.253 1.00 85.19 184 ALA A O 1
ATOM 1304 N N . PRO A 1 185 ? 19.796 13.624 -29.642 1.00 84.62 185 PRO A N 1
ATOM 1305 C CA . PRO A 1 185 ? 19.584 13.647 -31.083 1.00 84.62 185 PRO A CA 1
ATOM 1306 C C . PRO A 1 185 ? 19.702 12.235 -31.674 1.00 84.62 185 PRO A C 1
ATOM 1308 O O . PRO A 1 185 ? 20.692 11.543 -31.425 1.00 84.62 185 PRO A O 1
ATOM 1311 N N . TYR A 1 186 ? 18.737 11.847 -32.503 1.00 84.88 186 TYR A N 1
ATOM 1312 C CA . TYR A 1 186 ? 18.790 10.644 -33.326 1.00 84.88 186 TYR A CA 1
ATOM 1313 C C . TYR A 1 186 ? 19.971 10.702 -34.299 1.00 84.88 186 TYR A C 1
ATOM 1315 O O . TYR A 1 186 ? 20.260 11.746 -34.897 1.00 84.88 186 TYR A O 1
ATOM 1323 N N . ARG A 1 187 ? 20.634 9.561 -34.468 1.00 79.94 187 ARG A N 1
ATOM 1324 C CA . ARG A 1 187 ? 21.860 9.365 -35.241 1.00 79.94 187 ARG A CA 1
ATOM 1325 C C . ARG A 1 187 ? 21.714 8.165 -36.183 1.00 79.94 187 ARG A C 1
ATOM 1327 O O . ARG A 1 187 ? 20.925 7.258 -35.944 1.00 79.94 187 ARG A O 1
ATOM 1334 N N . ILE A 1 188 ? 22.490 8.126 -37.261 1.00 73.50 188 ILE A N 1
ATOM 1335 C CA . ILE A 1 188 ? 22.559 6.926 -38.110 1.00 73.50 188 ILE A CA 1
ATOM 1336 C C . ILE A 1 188 ? 23.261 5.834 -37.301 1.00 73.50 188 ILE A C 1
ATOM 1338 O O . ILE A 1 188 ? 24.390 6.046 -36.877 1.00 73.50 188 ILE A O 1
ATOM 1342 N N . GLY A 1 189 ? 22.574 4.718 -37.052 1.00 67.94 189 GLY A N 1
ATOM 1343 C CA . GLY A 1 189 ? 23.035 3.639 -36.167 1.00 67.94 189 GLY A CA 1
ATOM 1344 C C . GLY A 1 189 ? 22.273 3.536 -34.846 1.00 67.94 189 GLY A C 1
ATOM 1345 O O . GLY A 1 189 ? 22.149 2.440 -34.306 1.00 67.94 189 GLY A O 1
ATOM 1346 N N . THR A 1 190 ? 21.616 4.613 -34.395 1.00 70.19 190 THR A N 1
ATOM 1347 C CA . THR A 1 190 ? 20.570 4.493 -33.370 1.00 70.19 190 THR A CA 1
ATOM 1348 C C . THR A 1 190 ? 19.284 4.048 -34.051 1.00 70.19 190 THR A C 1
ATOM 1350 O O . THR A 1 190 ? 18.757 4.771 -34.886 1.00 70.19 190 THR A O 1
ATOM 1353 N N . ASN A 1 191 ? 18.750 2.875 -33.720 1.00 77.50 191 ASN A N 1
ATOM 1354 C CA . ASN A 1 191 ? 17.473 2.404 -34.280 1.00 77.50 191 ASN A CA 1
ATOM 1355 C C . ASN A 1 191 ? 16.280 2.719 -33.371 1.00 77.50 191 ASN A C 1
ATOM 1357 O O . ASN A 1 191 ? 15.187 2.208 -33.589 1.00 77.50 191 ASN A O 1
ATOM 1361 N N . PHE A 1 192 ? 16.471 3.561 -32.357 1.00 85.62 192 PHE A N 1
ATOM 1362 C CA . PHE A 1 192 ? 15.422 3.976 -31.439 1.00 85.62 192 PHE A CA 1
ATOM 1363 C C . PHE A 1 192 ? 15.640 5.406 -30.946 1.00 85.62 192 PHE A C 1
ATOM 1365 O O . PHE A 1 192 ? 16.746 5.940 -31.042 1.00 85.62 192 PHE A O 1
ATOM 1372 N N . LEU A 1 193 ? 14.584 6.014 -30.409 1.00 88.19 193 LEU A N 1
ATOM 1373 C CA . LEU A 1 193 ? 14.664 7.260 -29.661 1.00 88.19 193 LEU A CA 1
ATOM 1374 C C . LEU A 1 193 ? 13.722 7.229 -28.459 1.00 88.19 193 LEU A C 1
ATOM 1376 O O . LEU A 1 193 ? 12.567 6.819 -28.580 1.00 88.19 193 LEU A O 1
ATOM 1380 N N . THR A 1 194 ? 14.225 7.664 -27.307 1.00 91.06 194 THR A N 1
ATOM 1381 C CA . THR A 1 194 ? 13.429 7.822 -26.087 1.00 91.06 194 THR A CA 1
ATOM 1382 C C . THR A 1 194 ? 12.949 9.259 -25.978 1.00 91.06 194 THR A C 1
ATOM 1384 O O . THR A 1 194 ? 13.725 10.196 -26.169 1.00 91.06 194 THR A O 1
ATOM 1387 N N . TYR A 1 195 ? 11.673 9.424 -25.657 1.00 93.62 195 TYR A N 1
ATOM 1388 C CA . TYR A 1 195 ? 11.024 10.706 -25.446 1.00 93.62 195 TYR A CA 1
ATOM 1389 C C . TYR A 1 195 ? 10.553 10.799 -24.002 1.00 93.62 195 TYR A C 1
ATOM 1391 O O . TYR A 1 195 ? 9.910 9.880 -23.497 1.00 93.62 195 TYR A O 1
ATOM 1399 N N . SER A 1 196 ? 10.840 11.922 -23.358 1.00 92.75 196 SER A N 1
ATOM 1400 C CA . SER A 1 196 ? 10.205 12.319 -22.106 1.00 92.75 196 SER A CA 1
ATOM 1401 C C . SER A 1 196 ? 8.962 13.146 -22.411 1.00 92.75 196 SER A C 1
ATOM 1403 O O . SER A 1 196 ? 8.996 14.032 -23.271 1.00 92.75 196 SER A O 1
ATOM 1405 N N . VAL A 1 197 ? 7.882 12.871 -21.686 1.00 93.50 197 VAL A N 1
ATOM 1406 C CA . VAL A 1 197 ? 6.629 13.626 -21.741 1.00 93.50 197 VAL A CA 1
ATOM 1407 C C . VAL A 1 197 ? 6.639 14.628 -20.593 1.00 93.50 197 VAL A C 1
ATOM 1409 O O . VAL A 1 197 ? 6.830 14.253 -19.438 1.00 93.50 197 VAL A O 1
ATOM 1412 N N . THR A 1 198 ? 6.464 15.913 -20.898 1.00 86.69 198 THR A N 1
ATOM 1413 C CA . THR A 1 198 ? 6.385 16.959 -19.865 1.00 86.69 198 THR A CA 1
ATOM 1414 C C . THR A 1 198 ? 4.948 17.413 -19.655 1.00 86.69 198 THR A C 1
ATOM 1416 O O . THR A 1 198 ? 4.237 17.670 -20.624 1.00 86.69 198 THR A O 1
ATOM 1419 N N . GLY A 1 199 ? 4.550 17.579 -18.394 1.00 83.25 199 GLY A N 1
ATOM 1420 C CA . GLY A 1 199 ? 3.220 18.050 -18.005 1.00 83.25 199 GLY A CA 1
ATOM 1421 C C . GLY A 1 199 ? 2.460 17.025 -17.166 1.00 83.25 199 GLY A C 1
ATOM 1422 O O . GLY A 1 199 ? 2.823 15.854 -17.112 1.00 83.25 199 GLY A O 1
ATOM 1423 N N . SER A 1 200 ? 1.409 17.481 -16.484 1.00 84.81 200 SER A N 1
ATOM 1424 C CA . SER A 1 200 ? 0.505 16.587 -15.758 1.00 84.81 200 SER A CA 1
ATOM 1425 C C . SER A 1 200 ? -0.360 15.812 -16.749 1.00 84.81 200 SER A C 1
ATOM 1427 O O . SER A 1 200 ? -0.987 16.412 -17.628 1.00 84.81 200 SER A O 1
ATOM 1429 N N . MET A 1 201 ? -0.399 14.489 -16.608 1.00 88.25 201 MET A N 1
ATOM 1430 C CA . MET A 1 201 ? -1.262 13.609 -17.394 1.00 88.25 201 MET A CA 1
ATOM 1431 C C . MET A 1 201 ? -2.409 13.104 -16.510 1.00 88.25 201 MET A C 1
ATOM 1433 O O . MET A 1 201 ? -2.278 12.037 -15.907 1.00 88.25 201 MET A O 1
ATOM 1437 N N . PRO A 1 202 ? -3.490 13.894 -16.351 1.00 86.56 202 PRO A N 1
ATOM 1438 C CA . PRO A 1 202 ? -4.656 13.479 -15.582 1.00 86.56 202 PRO A CA 1
ATOM 1439 C C . PRO A 1 202 ? -5.402 12.338 -16.286 1.00 86.56 202 PRO A C 1
ATOM 1441 O O . PRO A 1 202 ? -5.037 11.902 -17.374 1.00 86.56 202 PRO A O 1
ATOM 1444 N N . CYS A 1 203 ? -6.491 11.872 -15.681 1.00 85.62 203 CYS A N 1
ATOM 1445 C CA . CYS A 1 203 ? -7.383 10.939 -16.355 1.00 85.62 203 CYS A CA 1
ATOM 1446 C C . CYS A 1 203 ? -7.834 11.502 -17.717 1.00 85.62 203 CYS A C 1
ATOM 1448 O O . CYS A 1 203 ? -8.417 12.590 -17.771 1.00 85.62 203 CYS A O 1
ATOM 1450 N N . ASN A 1 204 ? -7.552 10.777 -18.805 1.00 87.94 204 ASN A N 1
ATOM 1451 C CA . ASN A 1 204 ? -7.975 11.117 -20.166 1.00 87.94 204 ASN A CA 1
ATOM 1452 C C . ASN A 1 204 ? -7.707 9.962 -21.152 1.00 87.94 204 ASN A C 1
ATOM 1454 O O . ASN A 1 204 ? -7.008 8.996 -20.832 1.00 87.94 204 ASN A O 1
ATOM 1458 N N . ASN A 1 205 ? -8.194 10.105 -22.385 1.00 90.12 205 ASN A N 1
ATOM 1459 C CA . ASN A 1 205 ? -7.738 9.324 -23.531 1.00 90.12 205 ASN A CA 1
ATOM 1460 C C . ASN A 1 205 ? -6.511 9.986 -24.165 1.00 90.12 205 ASN A C 1
ATOM 1462 O O . ASN A 1 205 ? -6.517 11.176 -24.466 1.00 90.12 205 ASN A O 1
ATOM 1466 N N . TYR A 1 206 ? -5.471 9.199 -24.416 1.00 93.25 206 TYR A N 1
ATOM 1467 C CA . TYR A 1 206 ? -4.192 9.642 -24.959 1.00 93.25 206 TYR A CA 1
ATOM 1468 C C . TYR A 1 206 ? -3.905 8.994 -26.309 1.00 93.25 206 TYR A C 1
ATOM 1470 O O . TYR A 1 206 ? -4.230 7.828 -26.544 1.00 93.25 206 TYR A O 1
ATOM 1478 N N . ARG A 1 207 ? -3.281 9.763 -27.203 1.00 95.38 207 ARG A N 1
ATOM 1479 C CA . ARG A 1 207 ? -2.890 9.318 -28.540 1.00 95.38 207 ARG A CA 1
ATOM 1480 C C . ARG A 1 207 ? -1.478 9.767 -28.866 1.00 95.38 207 ARG A C 1
ATOM 1482 O O . ARG A 1 207 ? -1.175 10.958 -28.841 1.00 95.38 207 ARG A O 1
ATOM 1489 N N . LEU A 1 208 ? -0.656 8.802 -29.260 1.00 95.75 208 LEU A N 1
ATOM 1490 C CA . LEU A 1 208 ? 0.592 9.024 -29.972 1.00 95.75 208 LEU A CA 1
ATOM 1491 C C . LEU A 1 208 ? 0.331 8.888 -31.477 1.00 95.75 208 LEU A C 1
ATOM 1493 O O . LEU A 1 208 ? -0.148 7.848 -31.935 1.00 95.75 208 LEU A O 1
ATOM 1497 N N . THR A 1 209 ? 0.692 9.916 -32.238 1.00 94.31 209 THR A N 1
ATOM 1498 C CA . THR A 1 209 ? 0.686 9.910 -33.702 1.00 94.31 209 THR A CA 1
ATOM 1499 C C . THR A 1 209 ? 2.104 10.127 -34.212 1.00 94.31 209 THR A C 1
ATOM 1501 O O . THR A 1 209 ? 2.777 11.078 -33.819 1.00 94.31 209 THR A O 1
ATOM 1504 N N . ILE A 1 210 ? 2.562 9.257 -35.108 1.00 93.38 210 ILE A N 1
ATOM 1505 C CA . ILE A 1 210 ? 3.841 9.401 -35.806 1.00 93.38 210 ILE A CA 1
ATOM 1506 C C . ILE A 1 210 ? 3.530 9.602 -37.290 1.00 93.38 210 ILE A C 1
ATOM 1508 O O . ILE A 1 210 ? 2.965 8.720 -37.942 1.00 93.38 210 ILE A O 1
ATOM 1512 N N . PHE A 1 211 ? 3.866 10.781 -37.815 1.00 90.69 211 PHE A N 1
ATOM 1513 C CA . PHE A 1 211 ? 3.431 11.216 -39.140 1.00 90.69 211 PHE A CA 1
ATOM 1514 C C . PHE A 1 211 ? 4.313 10.653 -40.261 1.00 90.69 211 PHE A C 1
ATOM 1516 O O . PHE A 1 211 ? 5.509 10.947 -40.349 1.00 90.69 211 PHE A O 1
ATOM 1523 N N . SER A 1 212 ? 3.709 9.922 -41.196 1.00 83.06 212 SER A N 1
ATOM 1524 C CA . SER A 1 212 ? 4.407 9.293 -42.329 1.00 83.06 212 SER A CA 1
ATOM 1525 C C . SER A 1 212 ? 4.950 10.273 -43.354 1.00 83.06 212 SER A C 1
ATOM 1527 O O . SER A 1 212 ? 6.030 10.080 -43.908 1.00 83.06 212 SER A O 1
ATOM 1529 N N . ASN A 1 213 ? 4.224 11.366 -43.588 1.00 74.69 213 ASN A N 1
ATOM 1530 C CA . ASN A 1 213 ? 4.661 12.426 -44.494 1.00 74.69 213 ASN A CA 1
ATOM 1531 C C . ASN A 1 213 ? 5.917 13.147 -43.969 1.00 74.69 213 ASN A C 1
ATOM 1533 O O . ASN A 1 213 ? 6.637 13.781 -44.748 1.00 74.69 213 ASN A O 1
ATOM 1537 N N . GLY A 1 214 ? 6.184 13.012 -42.665 1.00 78.62 214 GLY A N 1
ATOM 1538 C CA . GLY A 1 214 ? 7.323 13.569 -41.955 1.00 78.62 214 GLY A CA 1
ATOM 1539 C C . GLY A 1 214 ? 8.527 12.633 -41.872 1.00 78.62 214 GLY A C 1
ATOM 1540 O O . GLY A 1 214 ? 9.620 13.044 -42.264 1.00 78.62 214 GLY A O 1
ATOM 1541 N N . LEU A 1 215 ? 8.347 11.400 -41.375 1.00 88.31 215 LEU A N 1
ATOM 1542 C CA . LEU A 1 215 ? 9.438 10.436 -41.167 1.00 88.31 215 LEU A CA 1
ATOM 1543 C C . LEU A 1 215 ? 9.761 9.624 -42.416 1.00 88.31 215 LEU A C 1
ATOM 1545 O O . LEU A 1 215 ? 8.894 8.984 -43.011 1.00 88.31 215 LEU A O 1
ATOM 1549 N N . LYS A 1 216 ? 11.049 9.588 -42.762 1.00 89.19 216 LYS A N 1
ATOM 1550 C CA . LYS A 1 216 ? 11.552 8.860 -43.929 1.00 89.19 216 LYS A CA 1
ATOM 1551 C C . LYS A 1 216 ? 12.836 8.120 -43.591 1.00 89.19 216 LYS A C 1
ATOM 1553 O O . LYS A 1 216 ? 13.550 8.491 -42.662 1.00 89.19 216 LYS A O 1
ATOM 1558 N N . ASN A 1 217 ? 13.158 7.094 -44.369 1.00 87.94 217 ASN A N 1
ATOM 1559 C CA . ASN A 1 217 ? 14.518 6.561 -44.389 1.00 87.94 217 ASN A CA 1
ATOM 1560 C C . ASN A 1 217 ? 15.450 7.477 -45.220 1.00 87.94 217 ASN A C 1
ATOM 1562 O O . ASN A 1 217 ? 14.970 8.343 -45.960 1.00 87.94 217 ASN A O 1
ATOM 1566 N N . PRO A 1 218 ? 16.780 7.277 -45.173 1.00 87.75 218 PRO A N 1
ATOM 1567 C CA . PRO A 1 218 ? 17.745 8.078 -45.942 1.00 87.75 218 PRO A CA 1
ATOM 1568 C C . PRO A 1 218 ? 17.597 8.006 -47.476 1.00 87.75 218 PRO A C 1
ATOM 1570 O O . PRO A 1 218 ? 18.241 8.763 -48.203 1.00 87.75 218 PRO A O 1
ATOM 1573 N N . PHE A 1 219 ? 16.751 7.110 -47.989 1.00 88.44 219 PHE A N 1
ATOM 1574 C CA . PHE A 1 219 ? 16.416 6.982 -49.412 1.00 88.44 219 PHE A CA 1
ATOM 1575 C C . PHE A 1 219 ? 15.124 7.726 -49.782 1.00 88.44 219 PHE A C 1
ATOM 1577 O O . PHE A 1 219 ? 14.706 7.695 -50.936 1.00 88.44 219 PHE A O 1
ATOM 1584 N N . GLY A 1 220 ? 14.488 8.405 -48.822 1.00 88.12 220 GLY A N 1
ATOM 1585 C CA . GLY A 1 220 ? 13.257 9.169 -49.023 1.00 88.12 220 GLY A CA 1
ATOM 1586 C C . GLY A 1 220 ? 11.974 8.336 -48.975 1.00 88.12 220 GLY A C 1
ATOM 1587 O O . GLY A 1 220 ? 10.907 8.870 -49.269 1.00 88.12 220 GLY A O 1
ATOM 1588 N N . THR A 1 221 ? 12.050 7.058 -48.591 1.00 90.00 221 THR A N 1
ATOM 1589 C CA . THR A 1 221 ? 10.865 6.202 -48.416 1.00 90.00 221 THR A CA 1
ATOM 1590 C C . THR A 1 221 ? 10.176 6.551 -47.099 1.00 90.00 221 THR A C 1
ATOM 1592 O O . THR A 1 221 ? 10.831 6.560 -46.056 1.00 90.00 221 THR A O 1
ATOM 1595 N N . ALA A 1 222 ? 8.878 6.855 -47.153 1.00 91.88 222 ALA A N 1
ATOM 1596 C CA . ALA A 1 222 ? 8.067 7.212 -45.989 1.00 91.88 222 ALA A CA 1
ATOM 1597 C C . ALA A 1 222 ? 7.829 6.020 -45.049 1.00 91.88 222 ALA A C 1
ATOM 1599 O O . ALA A 1 222 ? 7.871 4.872 -45.492 1.00 91.88 222 ALA A O 1
ATOM 1600 N N . LEU A 1 223 ? 7.567 6.313 -43.771 1.00 92.38 223 LEU A N 1
ATOM 1601 C CA . LEU A 1 223 ? 7.127 5.330 -42.774 1.00 92.38 223 LEU A CA 1
ATOM 1602 C C . LEU A 1 223 ? 5.883 4.565 -43.256 1.00 92.38 223 LEU A C 1
ATOM 1604 O O . LEU A 1 223 ? 4.950 5.180 -43.766 1.00 92.38 223 LEU A O 1
ATOM 1608 N N . ASP A 1 224 ? 5.915 3.247 -43.083 1.00 91.00 224 ASP A N 1
ATOM 1609 C CA . ASP A 1 224 ? 4.788 2.312 -43.149 1.00 91.00 224 ASP A CA 1
ATOM 1610 C C . ASP A 1 224 ? 4.260 2.135 -41.718 1.00 91.00 224 ASP A C 1
ATOM 1612 O O . ASP A 1 224 ? 4.859 1.429 -40.895 1.00 91.00 224 ASP A O 1
ATOM 1616 N N . GLY A 1 225 ? 3.237 2.919 -41.385 1.00 86.38 225 GLY A N 1
ATOM 1617 C CA . GLY A 1 225 ? 2.720 3.075 -40.030 1.00 86.38 225 GLY A CA 1
ATOM 1618 C C . GLY A 1 225 ? 1.805 1.935 -39.593 1.00 86.38 225 GLY A C 1
ATOM 1619 O O . GLY A 1 225 ? 1.870 1.517 -38.440 1.00 86.38 225 GLY A O 1
ATOM 1620 N N . ASP A 1 226 ? 0.983 1.403 -40.488 1.00 84.19 226 ASP A N 1
ATOM 1621 C CA . ASP A 1 226 ? 0.073 0.284 -40.241 1.00 84.19 226 ASP A CA 1
ATOM 1622 C C . ASP A 1 226 ? 0.745 -1.085 -40.461 1.00 84.19 226 ASP A C 1
ATOM 1624 O O . ASP A 1 226 ? 0.221 -2.121 -40.043 1.00 84.19 226 ASP A O 1
ATOM 1628 N N . GLY A 1 227 ? 1.937 -1.096 -41.063 1.00 83.88 227 GLY A N 1
ATOM 1629 C CA . GLY A 1 227 ? 2.736 -2.287 -41.290 1.00 83.88 227 GLY A CA 1
ATOM 1630 C C . GLY A 1 227 ? 2.307 -3.112 -42.505 1.00 83.88 227 GLY A C 1
ATOM 1631 O O . GLY A 1 227 ? 2.782 -4.247 -42.638 1.00 83.88 227 GLY A O 1
ATOM 1632 N N . ASN A 1 228 ? 1.476 -2.581 -43.405 1.00 82.31 228 ASN A N 1
ATOM 1633 C CA . ASN A 1 228 ? 0.962 -3.270 -44.593 1.00 82.31 228 ASN A CA 1
ATOM 1634 C C . ASN A 1 228 ? 2.024 -3.500 -45.693 1.00 82.31 228 ASN A C 1
ATOM 1636 O O . ASN A 1 228 ? 1.778 -4.234 -46.653 1.00 82.31 228 ASN A O 1
ATOM 1640 N N . GLY A 1 229 ? 3.220 -2.922 -45.540 1.00 80.06 229 GLY A N 1
ATOM 1641 C CA . GLY A 1 229 ? 4.344 -3.049 -46.470 1.00 80.06 229 GLY A CA 1
ATOM 1642 C C . GLY A 1 229 ? 4.521 -1.868 -47.425 1.00 80.06 229 GLY A C 1
ATOM 1643 O O . GLY A 1 229 ? 5.499 -1.856 -48.176 1.00 80.06 229 GLY A O 1
ATOM 1644 N N . PHE A 1 230 ? 3.632 -0.876 -47.386 1.00 82.88 230 PHE A N 1
ATOM 1645 C CA . PHE A 1 230 ? 3.671 0.333 -48.200 1.00 82.88 230 PHE A CA 1
ATOM 1646 C C . PHE A 1 230 ? 3.840 1.559 -47.305 1.00 82.88 230 PHE A C 1
ATOM 1648 O O . PHE A 1 230 ? 3.028 1.817 -46.432 1.00 82.88 230 PHE A O 1
ATOM 1655 N N . GLY A 1 231 ? 4.889 2.346 -47.543 1.00 85.00 231 GLY A N 1
ATOM 1656 C CA . GLY A 1 231 ? 5.086 3.596 -46.810 1.00 85.00 231 GLY A CA 1
ATOM 1657 C C . GLY A 1 231 ? 4.088 4.680 -47.223 1.00 85.00 231 GLY A C 1
ATOM 1658 O O . GLY A 1 231 ? 3.701 4.756 -48.391 1.00 85.00 231 GLY A O 1
ATOM 1659 N N . GLY A 1 232 ? 3.750 5.575 -46.296 1.00 86.31 232 GLY A N 1
ATOM 1660 C CA . GLY A 1 232 ? 2.917 6.751 -46.560 1.00 86.31 232 GLY A CA 1
ATOM 1661 C C . GLY A 1 232 ? 1.781 6.974 -45.565 1.00 86.31 232 GLY A C 1
ATOM 1662 O O . GLY A 1 232 ? 1.064 7.965 -45.676 1.00 86.31 232 GLY A O 1
ATOM 1663 N N . ASP A 1 233 ? 1.643 6.136 -44.549 1.00 89.00 233 ASP A N 1
ATOM 1664 C CA . ASP A 1 233 ? 0.535 6.126 -43.599 1.00 89.00 233 ASP A CA 1
ATOM 1665 C C . ASP A 1 233 ? 1.005 6.276 -42.140 1.00 89.00 233 ASP A C 1
ATOM 1667 O O . ASP A 1 233 ? 2.068 5.806 -41.734 1.00 89.00 233 ASP A O 1
ATOM 1671 N N . ASN A 1 234 ? 0.236 7.016 -41.342 1.00 92.44 234 ASN A N 1
ATOM 1672 C CA . ASN A 1 234 ? 0.638 7.356 -39.980 1.00 92.44 234 ASN A CA 1
ATOM 1673 C C . ASN A 1 234 ? 0.551 6.138 -39.059 1.00 92.44 234 ASN A C 1
ATOM 1675 O O . ASN A 1 234 ? -0.419 5.386 -39.103 1.00 92.44 234 ASN A O 1
ATOM 1679 N N . TYR A 1 235 ? 1.489 6.037 -38.121 1.00 93.94 235 TYR A N 1
ATOM 1680 C CA . TYR A 1 235 ? 1.318 5.148 -36.978 1.00 93.94 235 TYR A CA 1
ATOM 1681 C C . TYR A 1 235 ? 0.484 5.861 -35.906 1.00 93.94 235 TYR A C 1
ATOM 1683 O O . TYR A 1 235 ? 0.788 7.000 -35.538 1.00 93.94 235 TYR A O 1
ATOM 1691 N N . VAL A 1 236 ? -0.555 5.192 -35.400 1.00 93.81 236 VAL A N 1
ATOM 1692 C CA . VAL A 1 236 ? -1.443 5.706 -34.347 1.00 93.81 236 VAL A CA 1
ATOM 1693 C C . VAL A 1 236 ? -1.521 4.701 -33.208 1.00 93.81 236 VAL A C 1
ATOM 1695 O O . VAL A 1 236 ? -1.812 3.525 -33.419 1.00 93.81 236 VAL A O 1
ATOM 1698 N N . HIS A 1 237 ? -1.310 5.185 -31.989 1.00 94.25 237 HIS A N 1
ATOM 1699 C CA . HIS A 1 237 ? -1.379 4.386 -30.776 1.00 94.25 237 HIS A CA 1
ATOM 1700 C C . HIS A 1 237 ? -2.217 5.110 -29.732 1.00 94.25 237 HIS A C 1
ATOM 1702 O O . HIS A 1 237 ? -1.903 6.239 -29.361 1.00 94.25 237 HIS A O 1
ATOM 1708 N N . ASN A 1 238 ? -3.287 4.465 -29.277 1.00 93.50 238 ASN A N 1
ATOM 1709 C CA . ASN A 1 238 ? -4.230 5.022 -28.317 1.00 93.50 238 ASN A CA 1
ATOM 1710 C C . ASN A 1 238 ? -4.137 4.261 -26.997 1.00 93.50 238 ASN A C 1
ATOM 1712 O O . ASN A 1 238 ? -3.949 3.051 -27.004 1.00 93.50 238 ASN A O 1
ATOM 1716 N N . PHE A 1 239 ? -4.322 4.942 -25.877 1.00 91.00 239 PHE A N 1
ATOM 1717 C CA . PHE A 1 239 ? -4.495 4.325 -24.562 1.00 91.00 239 PHE A CA 1
ATOM 1718 C C . PHE A 1 239 ? -5.253 5.293 -23.649 1.00 91.00 239 PHE A C 1
ATOM 1720 O O . PHE A 1 239 ? -5.429 6.458 -24.004 1.00 91.00 239 PHE A O 1
ATOM 1727 N N . SER A 1 240 ? -5.700 4.849 -22.479 1.00 88.44 240 SER A N 1
ATOM 1728 C CA . SER A 1 240 ? -6.346 5.727 -21.498 1.00 88.44 240 SER A CA 1
ATOM 1729 C C . SER A 1 240 ? -5.594 5.730 -20.175 1.00 88.44 240 SER A C 1
ATOM 1731 O O . SER A 1 240 ? -5.076 4.702 -19.741 1.00 88.44 240 SER A O 1
ATOM 1733 N N . ILE A 1 241 ? -5.565 6.879 -19.507 1.00 86.81 241 ILE A N 1
ATOM 1734 C CA . ILE A 1 241 ? -5.270 6.936 -18.076 1.00 86.81 241 ILE A CA 1
ATOM 1735 C C . ILE A 1 241 ? -6.614 7.044 -17.376 1.00 86.81 241 ILE A C 1
ATOM 1737 O O . ILE A 1 241 ? -7.357 7.983 -17.649 1.00 86.81 241 ILE A O 1
ATOM 1741 N N . SER A 1 242 ? -6.936 6.081 -16.517 1.00 80.75 242 SER A N 1
ATOM 1742 C CA . SER A 1 242 ? -8.170 6.072 -15.734 1.00 80.75 242 SER A CA 1
ATOM 1743 C C . SER A 1 242 ? -7.878 5.884 -14.259 1.00 80.75 242 SER A C 1
ATOM 1745 O O . SER A 1 242 ? -6.981 5.134 -13.880 1.00 80.75 242 SER A O 1
ATOM 1747 N N . GLN A 1 243 ? -8.685 6.535 -13.434 1.00 76.94 243 GLN A N 1
ATOM 1748 C CA . GLN A 1 243 ? -8.776 6.225 -12.012 1.00 76.94 243 GLN A CA 1
ATOM 1749 C C . GLN A 1 243 ? -9.431 4.845 -11.856 1.00 76.94 243 GLN A C 1
ATOM 1751 O O . GLN A 1 243 ? -10.205 4.421 -12.716 1.00 76.94 243 GLN A O 1
ATOM 1756 N N . GLY A 1 244 ? -9.060 4.125 -10.800 1.00 78.62 244 GLY A N 1
ATOM 1757 C CA . GLY A 1 244 ? -9.763 2.905 -10.417 1.00 78.62 244 GLY A CA 1
ATOM 1758 C C . GLY A 1 244 ? -11.069 3.270 -9.730 1.00 78.62 244 GLY A C 1
ATOM 1759 O O . GLY A 1 244 ? -11.072 4.169 -8.891 1.00 78.62 244 GLY A O 1
ATOM 1760 N N . TYR A 1 245 ? -12.149 2.593 -10.097 1.00 86.75 245 TYR A N 1
ATOM 1761 C CA . TYR A 1 245 ? -13.442 2.741 -9.442 1.00 86.75 245 TYR A CA 1
ATOM 1762 C C . TYR A 1 245 ? -13.851 1.430 -8.785 1.00 86.75 245 TYR A C 1
ATOM 1764 O O . TYR A 1 245 ? -13.616 0.360 -9.341 1.00 86.75 245 TYR A O 1
ATOM 1772 N N . PHE A 1 246 ? -14.480 1.518 -7.627 1.00 89.50 246 PHE A N 1
ATOM 1773 C CA . PHE A 1 246 ? -14.996 0.381 -6.873 1.00 89.50 246 PHE A CA 1
ATOM 1774 C C . PHE A 1 246 ? -16.505 0.330 -7.047 1.00 89.50 246 PHE A C 1
ATOM 1776 O O . PHE A 1 246 ? -17.114 1.379 -7.234 1.00 89.50 246 PHE A O 1
ATOM 1783 N N . VAL A 1 247 ? -17.094 -0.862 -7.056 1.00 91.00 247 VAL A N 1
ATOM 1784 C CA . VAL A 1 247 ? -18.559 -0.976 -7.061 1.00 91.00 247 VAL A CA 1
ATOM 1785 C C . VAL A 1 247 ? -19.059 -0.439 -5.726 1.00 91.00 247 VAL A C 1
ATOM 1787 O O . VAL A 1 247 ? -18.473 -0.790 -4.712 1.00 91.00 247 VAL A O 1
ATOM 1790 N N . ASP A 1 248 ? -20.056 0.440 -5.773 1.00 92.06 248 ASP A N 1
ATOM 1791 C CA . ASP A 1 248 ? -20.648 1.111 -4.611 1.00 92.06 248 ASP A CA 1
ATOM 1792 C C . ASP A 1 248 ? -22.167 0.889 -4.669 1.00 92.06 248 ASP A C 1
ATOM 1794 O O . ASP A 1 248 ? -22.892 1.509 -5.463 1.00 92.06 248 ASP A O 1
ATOM 1798 N N . GLY A 1 249 ? -22.617 -0.124 -3.936 1.00 91.06 249 GLY A N 1
ATOM 1799 C CA . GLY A 1 249 ? -23.972 -0.659 -3.982 1.00 91.06 249 GLY A CA 1
ATOM 1800 C C . GLY A 1 249 ? -24.972 0.128 -3.139 1.00 91.06 249 GLY A C 1
ATOM 1801 O O . GLY A 1 249 ? -26.148 0.218 -3.521 1.00 91.06 249 GLY A O 1
ATOM 1802 N N . ASP A 1 250 ? -24.528 0.728 -2.038 1.00 91.00 250 ASP A N 1
ATOM 1803 C CA . ASP A 1 250 ? -25.360 1.498 -1.111 1.00 91.00 250 ASP A CA 1
ATOM 1804 C C . ASP A 1 250 ? -25.188 3.023 -1.235 1.00 91.00 250 ASP A C 1
ATOM 1806 O O . ASP A 1 250 ? -26.084 3.764 -0.823 1.00 91.00 250 ASP A O 1
ATOM 1810 N N . ASN A 1 251 ? -24.199 3.488 -2.001 1.00 90.38 251 ASN A N 1
ATOM 1811 C CA . ASN A 1 251 ? -23.885 4.887 -2.305 1.00 90.38 251 ASN A CA 1
ATOM 1812 C C . ASN A 1 251 ? -23.344 5.683 -1.111 1.00 90.38 251 ASN A C 1
ATOM 1814 O O . ASN A 1 251 ? -23.595 6.894 -1.020 1.00 90.38 251 ASN A O 1
ATOM 1818 N N . ASP A 1 252 ? -22.599 5.040 -0.215 1.00 89.94 252 ASP A N 1
ATOM 1819 C CA . ASP A 1 252 ? -21.915 5.716 0.889 1.00 89.94 252 ASP A CA 1
ATOM 1820 C C . ASP A 1 252 ? -20.573 6.368 0.486 1.00 89.94 252 ASP A C 1
ATOM 1822 O O . ASP A 1 252 ? -20.010 7.182 1.230 1.00 89.94 252 ASP A O 1
ATOM 1826 N N . GLY A 1 253 ? -20.111 6.105 -0.743 1.00 89.19 253 GLY A N 1
ATOM 1827 C CA . GLY A 1 253 ? -18.893 6.668 -1.319 1.00 89.19 253 GLY A CA 1
ATOM 1828 C C . GLY A 1 253 ? -17.637 5.818 -1.117 1.00 89.19 253 GLY A C 1
ATOM 1829 O O . GLY A 1 253 ? -16.559 6.231 -1.573 1.00 89.19 253 GLY A O 1
ATOM 1830 N N . TYR A 1 254 ? -17.769 4.651 -0.494 1.00 91.88 254 TYR A N 1
ATOM 1831 C CA . TYR A 1 254 ? -16.797 3.570 -0.493 1.00 91.88 254 TYR A CA 1
ATOM 1832 C C . TYR A 1 254 ? -17.314 2.419 -1.352 1.00 91.88 254 TYR A C 1
ATOM 1834 O O . TYR A 1 254 ? -18.481 2.350 -1.702 1.00 91.88 254 TYR A O 1
ATOM 1842 N N . GLY A 1 255 ? -16.411 1.558 -1.803 1.00 90.56 255 GLY A N 1
ATOM 1843 C CA . GLY A 1 255 ? -16.813 0.433 -2.628 1.00 90.56 255 GLY A CA 1
ATOM 1844 C C . GLY A 1 255 ? -15.991 -0.814 -2.392 1.00 90.56 255 GLY A C 1
ATOM 1845 O O . GLY A 1 255 ? -14.907 -0.790 -1.791 1.00 90.56 255 GLY A O 1
ATOM 1846 N N . THR A 1 256 ? -16.514 -1.922 -2.901 1.00 89.81 256 THR A N 1
ATOM 1847 C CA . THR A 1 256 ? -15.969 -3.254 -2.660 1.00 89.81 256 THR A CA 1
ATOM 1848 C C . THR A 1 256 ? -15.111 -3.777 -3.813 1.00 89.81 256 THR A C 1
ATOM 1850 O O . THR A 1 256 ? -15.225 -3.369 -4.973 1.00 89.81 256 THR A O 1
ATOM 1853 N N . GLY A 1 257 ? -14.233 -4.729 -3.481 1.00 85.25 257 GLY A N 1
ATOM 1854 C CA . GLY A 1 257 ? -13.451 -5.498 -4.449 1.00 85.25 257 GLY A CA 1
ATOM 1855 C C . GLY A 1 257 ? -12.242 -4.773 -5.042 1.00 85.25 257 GLY A C 1
ATOM 1856 O O . GLY A 1 257 ? -11.749 -3.775 -4.517 1.00 85.25 257 GLY A O 1
ATOM 1857 N N . ASP A 1 258 ? -11.727 -5.332 -6.138 1.00 81.50 258 ASP A N 1
ATOM 1858 C CA . ASP A 1 258 ? -10.607 -4.746 -6.869 1.00 81.50 258 ASP A CA 1
ATOM 1859 C C . ASP A 1 258 ? -11.069 -3.535 -7.697 1.00 81.50 258 ASP A C 1
ATOM 1861 O O . ASP A 1 258 ? -12.152 -3.569 -8.292 1.00 81.50 258 ASP A O 1
ATOM 1865 N N . PRO A 1 259 ? -10.235 -2.487 -7.818 1.00 79.62 259 PRO A N 1
ATOM 1866 C CA . PRO A 1 259 ? -10.565 -1.331 -8.638 1.00 79.62 259 PRO A CA 1
ATOM 1867 C C . PRO A 1 259 ? -10.762 -1.729 -10.108 1.00 79.62 259 PRO A C 1
ATOM 1869 O O . PRO A 1 259 ? -9.890 -2.325 -10.744 1.00 79.62 259 PRO A O 1
ATOM 1872 N N . LEU A 1 260 ? -11.896 -1.328 -10.677 1.00 78.44 260 LEU A N 1
ATOM 1873 C CA . LEU A 1 260 ? -12.228 -1.477 -12.086 1.00 78.44 260 LEU A CA 1
ATOM 1874 C C . LEU A 1 260 ? -11.679 -0.295 -12.891 1.00 78.44 260 LEU A C 1
ATOM 1876 O O . LEU A 1 260 ? -11.905 0.874 -12.574 1.00 78.44 260 LEU A O 1
ATOM 1880 N N . TYR A 1 261 ? -10.959 -0.614 -13.966 1.00 74.31 261 TYR A N 1
ATOM 1881 C CA . TYR A 1 261 ? -10.327 0.357 -14.861 1.00 74.31 261 TYR A CA 1
ATOM 1882 C C . TYR A 1 261 ? -11.060 0.451 -16.202 1.00 74.31 261 TYR A C 1
ATOM 1884 O O . TYR A 1 261 ? -11.736 -0.483 -16.627 1.00 74.31 261 TYR A O 1
ATOM 1892 N N . GLY A 1 262 ? -10.897 1.576 -16.905 1.00 68.75 262 GLY A N 1
ATOM 1893 C CA . GLY A 1 262 ? -11.496 1.774 -18.232 1.00 68.75 262 GLY A CA 1
ATOM 1894 C C . GLY A 1 262 ? -12.951 2.259 -18.230 1.00 68.75 262 GLY A C 1
ATOM 1895 O O . GLY A 1 262 ? -13.555 2.341 -19.296 1.00 68.75 262 GLY A O 1
ATOM 1896 N N . LEU A 1 263 ? -13.502 2.648 -17.075 1.00 70.75 263 LEU A N 1
ATOM 1897 C CA . LEU A 1 263 ? -14.837 3.262 -16.964 1.00 70.75 263 LEU A CA 1
ATOM 1898 C C . LEU A 1 263 ? -14.836 4.781 -17.240 1.00 70.75 263 LEU A C 1
ATOM 1900 O O . LEU A 1 263 ? -15.825 5.472 -17.012 1.00 70.75 263 LEU A O 1
ATOM 1904 N N . GLY A 1 264 ? -13.730 5.306 -17.771 1.00 71.25 264 GLY A N 1
ATOM 1905 C CA . GLY A 1 264 ? -13.567 6.716 -18.111 1.00 71.25 264 GLY A CA 1
ATOM 1906 C C . GLY A 1 264 ? -13.073 7.569 -16.942 1.00 71.25 264 GLY A C 1
ATOM 1907 O O . GLY A 1 264 ? -12.409 7.081 -16.031 1.00 71.25 264 GLY A O 1
ATOM 1908 N N . CYS A 1 265 ? -13.350 8.871 -17.025 1.00 73.69 265 CYS A N 1
ATOM 1909 C CA . CYS A 1 265 ? -12.834 9.891 -16.101 1.00 73.69 265 CYS A CA 1
ATOM 1910 C C . CYS A 1 265 ? -13.905 10.593 -15.281 1.00 73.69 265 CYS A C 1
ATOM 1912 O O . CYS A 1 265 ? -13.613 11.524 -14.533 1.00 73.69 265 CYS A O 1
ATOM 1914 N N . GLN A 1 266 ? -15.154 10.192 -15.462 1.00 77.06 266 GLN A N 1
ATOM 1915 C CA . GLN A 1 266 ? -16.271 10.641 -14.653 1.00 77.06 266 GLN A CA 1
ATOM 1916 C C . GLN A 1 266 ? -16.689 9.460 -13.802 1.00 77.06 266 GLN A C 1
ATOM 1918 O O . GLN A 1 266 ? -16.733 8.348 -14.322 1.00 77.06 266 GLN A O 1
ATOM 1923 N N . LEU A 1 267 ? -16.951 9.713 -12.517 1.00 79.06 267 LEU A N 1
ATOM 1924 C CA . LEU A 1 267 ? -17.446 8.692 -11.604 1.00 79.06 267 LEU A CA 1
ATOM 1925 C C . LEU A 1 267 ? -18.739 8.111 -12.193 1.00 79.06 267 LEU A C 1
ATOM 1927 O O . LEU A 1 267 ? -19.717 8.855 -12.327 1.00 79.06 267 LEU A O 1
ATOM 1931 N N . PRO A 1 268 ? -18.745 6.838 -12.619 1.00 83.38 268 PRO A N 1
ATOM 1932 C CA . PRO A 1 268 ? -19.964 6.214 -13.098 1.00 83.38 268 PRO A CA 1
ATOM 1933 C C . PRO A 1 268 ? -20.952 6.076 -11.936 1.00 83.38 268 PRO A C 1
ATOM 1935 O O . PRO A 1 268 ? -20.554 5.955 -10.783 1.00 83.38 268 PRO A O 1
ATOM 1938 N N . GLN A 1 269 ? -22.250 6.089 -12.230 1.00 86.94 269 GLN A N 1
ATOM 1939 C CA . GLN A 1 269 ? -23.265 5.864 -11.200 1.00 86.94 269 GLN A CA 1
ATOM 1940 C C . GLN A 1 269 ? -23.132 4.447 -10.612 1.00 86.94 269 GLN A C 1
ATOM 1942 O O . GLN A 1 269 ? -23.016 3.492 -11.382 1.00 86.94 269 GLN A O 1
ATOM 1947 N N . GLY A 1 270 ? -23.200 4.324 -9.280 1.00 88.06 270 GLY A N 1
ATOM 1948 C CA . GLY A 1 270 ? -23.034 3.055 -8.552 1.00 88.06 270 GLY A CA 1
ATOM 1949 C C . GLY A 1 270 ? -21.574 2.633 -8.372 1.00 88.06 270 GLY A C 1
ATOM 1950 O O . GLY A 1 270 ? -21.279 1.440 -8.321 1.00 88.06 270 GLY A O 1
ATOM 1951 N N . TYR A 1 271 ? -20.657 3.603 -8.392 1.00 90.00 271 TYR A N 1
ATOM 1952 C CA . TYR A 1 271 ? -19.240 3.381 -8.150 1.00 90.00 271 TYR A CA 1
ATOM 1953 C C . TYR A 1 271 ? -18.674 4.445 -7.210 1.00 90.00 271 TYR A C 1
ATOM 1955 O O . TYR A 1 271 ? -19.106 5.599 -7.247 1.00 90.00 271 TYR A O 1
ATOM 1963 N N . ALA A 1 272 ? -17.629 4.070 -6.476 1.00 90.31 272 ALA A N 1
ATOM 1964 C CA . ALA A 1 272 ? -16.849 4.914 -5.581 1.00 90.31 272 ALA A CA 1
ATOM 1965 C C . ALA A 1 272 ? -15.401 5.080 -6.071 1.00 90.31 272 ALA A C 1
ATOM 1967 O O . ALA A 1 272 ? -14.850 4.244 -6.792 1.00 90.31 272 ALA A O 1
ATOM 1968 N N . THR A 1 273 ? -14.745 6.173 -5.670 1.00 87.12 273 THR A N 1
ATOM 1969 C CA . THR A 1 273 ? -13.298 6.382 -5.898 1.00 87.12 273 THR A CA 1
ATOM 1970 C C . THR A 1 273 ? -12.423 5.804 -4.791 1.00 87.12 273 THR A C 1
ATOM 1972 O O . THR A 1 273 ? -11.200 5.780 -4.927 1.00 87.12 273 THR A O 1
ATOM 1975 N N . VAL A 1 274 ? -13.035 5.395 -3.681 1.00 86.62 274 VAL A N 1
ATOM 1976 C CA . VAL A 1 274 ? -12.359 4.857 -2.502 1.00 86.62 274 VAL A CA 1
ATOM 1977 C C . VAL A 1 274 ? -12.843 3.427 -2.307 1.00 86.62 274 VAL A C 1
ATOM 1979 O O . VAL A 1 274 ? -14.034 3.166 -2.416 1.00 86.62 274 VAL A O 1
ATOM 1982 N N . GLY A 1 275 ? -11.914 2.499 -2.094 1.00 87.50 275 GLY A N 1
ATOM 1983 C CA . GLY A 1 275 ? -12.232 1.099 -1.822 1.00 87.50 275 GLY A CA 1
ATOM 1984 C C . GLY A 1 275 ? -12.166 0.782 -0.332 1.00 87.50 275 GLY A C 1
ATOM 1985 O O . GLY A 1 275 ? -11.812 1.645 0.473 1.00 87.50 275 GLY A O 1
ATOM 1986 N N . GLY A 1 276 ? -12.406 -0.480 0.012 1.00 87.00 276 GLY A N 1
ATOM 1987 C CA . GLY A 1 276 ? -12.253 -0.990 1.379 1.00 87.00 276 GLY A CA 1
ATOM 1988 C C . GLY A 1 276 ? -13.561 -1.120 2.146 1.00 87.00 276 GLY A C 1
ATOM 1989 O O . GLY A 1 276 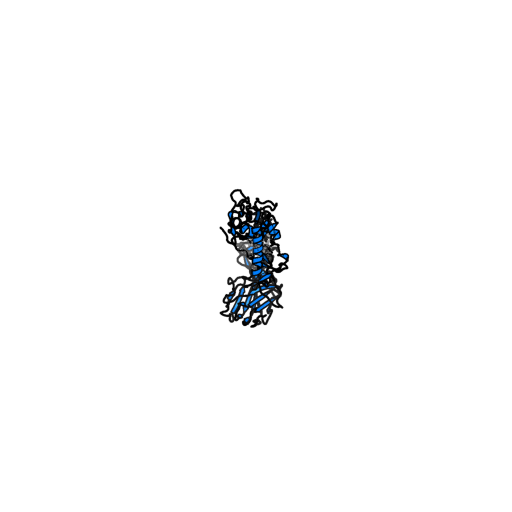? -13.525 -1.449 3.326 1.00 87.00 276 GLY A O 1
ATOM 1990 N N . ASP A 1 277 ? -14.689 -0.901 1.479 1.00 92.31 277 ASP A N 1
ATOM 1991 C CA . ASP A 1 277 ? -15.984 -1.268 2.023 1.00 92.31 277 ASP A CA 1
ATOM 1992 C C . ASP A 1 277 ? -16.040 -2.792 2.255 1.00 92.31 277 ASP A C 1
ATOM 1994 O O . ASP A 1 277 ? -15.605 -3.598 1.421 1.00 92.31 277 ASP A O 1
ATOM 1998 N N . CYS A 1 278 ? -16.496 -3.185 3.439 1.00 90.19 278 CYS A N 1
ATOM 1999 C CA . CYS A 1 278 ? -16.663 -4.570 3.842 1.00 90.19 278 CYS A CA 1
ATOM 2000 C C . CYS A 1 278 ? -18.120 -5.047 3.724 1.00 90.19 278 CYS A C 1
ATOM 2002 O O . CYS A 1 278 ? -18.360 -6.259 3.789 1.00 90.19 278 CYS A O 1
ATOM 2004 N N . ASN A 1 279 ? -19.081 -4.148 3.476 1.00 90.06 279 ASN A N 1
ATOM 2005 C CA . ASN A 1 279 ? -20.470 -4.475 3.185 1.00 90.06 279 ASN A CA 1
ATOM 2006 C C . ASN A 1 279 ? -21.183 -3.426 2.301 1.00 90.06 279 ASN A C 1
ATOM 2008 O O . ASN A 1 279 ? -21.996 -2.656 2.798 1.00 90.06 279 ASN A O 1
ATOM 2012 N N . ASP A 1 280 ? -21.043 -3.604 0.982 1.00 89.88 280 ASP A N 1
ATOM 2013 C CA . ASP A 1 280 ? -21.644 -2.832 -0.140 1.00 89.88 280 ASP A CA 1
ATOM 2014 C C . ASP A 1 280 ? -23.182 -2.704 -0.173 1.00 89.88 280 ASP A C 1
ATOM 2016 O O . ASP A 1 280 ? -23.783 -2.319 -1.181 1.00 89.88 280 ASP A O 1
ATOM 2020 N N . ALA A 1 281 ? -23.865 -3.196 0.855 1.00 92.31 281 ALA A N 1
ATOM 2021 C CA . ALA A 1 281 ? -25.314 -3.171 0.979 1.00 92.31 281 ALA A CA 1
ATOM 2022 C C . ALA A 1 281 ? -25.779 -2.411 2.228 1.00 92.31 281 ALA A C 1
ATOM 2024 O O . ALA A 1 281 ? -26.984 -2.410 2.515 1.00 92.31 281 ALA A O 1
ATOM 2025 N N . ASN A 1 282 ? -24.863 -1.823 2.998 1.00 91.38 282 ASN A N 1
ATOM 2026 C CA . ASN A 1 282 ? -25.164 -1.099 4.218 1.00 91.38 282 ASN A CA 1
ATOM 2027 C C . ASN A 1 282 ? -24.226 0.099 4.418 1.00 91.38 282 ASN A C 1
ATOM 2029 O O . ASN A 1 282 ? -23.154 -0.054 4.988 1.00 91.38 282 ASN A O 1
ATOM 2033 N N . GLU A 1 283 ? -24.764 1.298 4.168 1.00 92.12 283 GLU A N 1
ATOM 2034 C CA . GLU A 1 283 ? -24.091 2.605 4.305 1.00 92.12 283 GLU A CA 1
ATOM 2035 C C . GLU A 1 283 ? -23.499 2.910 5.700 1.00 92.12 283 GLU A C 1
ATOM 2037 O O . GLU A 1 283 ? -22.870 3.946 5.916 1.00 92.12 283 GLU A O 1
ATOM 2042 N N . ASN A 1 284 ? -23.776 2.055 6.688 1.00 90.31 284 ASN A N 1
ATOM 2043 C CA . ASN A 1 284 ? -23.255 2.145 8.049 1.00 90.31 284 ASN A CA 1
ATOM 2044 C C . ASN A 1 284 ? -22.153 1.116 8.321 1.00 90.31 284 ASN A C 1
ATOM 2046 O O . ASN A 1 284 ? -21.910 0.830 9.489 1.00 90.31 284 ASN A O 1
ATOM 2050 N N . ILE A 1 285 ? -21.567 0.504 7.293 1.00 90.69 285 ILE A N 1
ATOM 2051 C CA . ILE A 1 285 ? -20.445 -0.427 7.407 1.00 90.69 285 ILE A CA 1
ATOM 2052 C C . ILE A 1 285 ? -19.438 -0.056 6.316 1.00 90.69 285 ILE A C 1
ATOM 2054 O O . ILE A 1 285 ? -19.530 -0.552 5.205 1.00 90.69 285 ILE A O 1
ATOM 2058 N N . ASN A 1 286 ? -18.506 0.844 6.618 1.00 90.00 286 ASN A N 1
ATOM 2059 C CA . ASN A 1 286 ? -17.494 1.320 5.675 1.00 90.00 286 ASN A CA 1
ATOM 2060 C C . ASN A 1 286 ? -16.275 1.917 6.400 1.00 90.00 286 ASN A C 1
ATOM 2062 O O . ASN A 1 286 ? -16.354 2.274 7.578 1.00 90.00 286 ASN A O 1
ATOM 2066 N N . PRO A 1 287 ? -15.127 2.073 5.715 1.00 89.88 287 PRO A N 1
ATOM 2067 C CA . PRO A 1 287 ? -13.908 2.581 6.321 1.00 89.88 287 PRO A CA 1
ATOM 2068 C C . PRO A 1 287 ? -14.051 3.887 7.107 1.00 89.88 287 PRO A C 1
ATOM 2070 O O . PRO A 1 287 ? -14.422 4.940 6.586 1.00 89.88 287 PRO A O 1
ATOM 2073 N N . GLY A 1 288 ? -13.602 3.847 8.363 1.00 78.38 288 GLY A N 1
ATOM 2074 C CA . GLY A 1 288 ? -13.420 5.043 9.188 1.00 78.38 288 GLY A CA 1
ATOM 2075 C C . GLY A 1 288 ? -14.668 5.542 9.916 1.00 78.38 288 GLY A C 1
ATOM 2076 O O . GLY A 1 288 ? -14.595 6.594 10.563 1.00 78.38 288 GLY A O 1
ATOM 2077 N N . ILE A 1 289 ? -15.782 4.810 9.872 1.00 84.94 289 ILE A N 1
ATOM 2078 C CA . ILE A 1 289 ? -16.892 5.063 10.797 1.00 84.94 289 ILE A CA 1
ATOM 2079 C C . ILE A 1 289 ? -16.539 4.618 12.221 1.00 84.94 289 ILE A C 1
ATOM 2081 O O . ILE A 1 289 ? -15.473 4.074 12.500 1.00 84.94 289 ILE A O 1
ATOM 2085 N N . THR A 1 290 ? -17.395 4.966 13.178 1.00 81.50 290 THR A N 1
ATOM 2086 C CA . THR A 1 290 ? -17.177 4.617 14.587 1.00 81.50 290 THR A CA 1
ATOM 2087 C C . THR A 1 290 ? -17.838 3.282 14.894 1.00 81.50 290 THR A C 1
ATOM 2089 O O . THR A 1 290 ? -19.049 3.175 14.727 1.00 81.50 290 THR A O 1
ATOM 2092 N N . GLU A 1 291 ? -17.057 2.335 15.414 1.00 82.56 291 GLU A N 1
ATOM 2093 C CA . GLU A 1 291 ? -17.543 1.052 15.934 1.00 82.56 291 GLU A CA 1
ATOM 2094 C C . GLU A 1 291 ? -18.678 1.227 16.947 1.00 82.56 291 GLU A C 1
ATOM 2096 O O . GLU A 1 291 ? -18.581 2.029 17.890 1.00 82.56 291 GLU A O 1
ATOM 2101 N N . ILE A 1 292 ? -19.724 0.419 16.797 1.00 77.88 292 ILE A N 1
ATOM 2102 C CA . ILE A 1 292 ? -20.801 0.268 17.771 1.00 77.88 292 ILE A CA 1
ATOM 2103 C C . ILE A 1 292 ? -20.852 -1.185 18.231 1.00 77.88 292 ILE A C 1
ATOM 2105 O O . ILE A 1 292 ? -20.729 -2.084 17.429 1.00 77.88 292 ILE A O 1
ATOM 2109 N N . CYS A 1 293 ? -21.084 -1.429 19.525 1.00 78.50 293 CYS A N 1
ATOM 2110 C CA . CYS A 1 293 ? -21.091 -2.790 20.082 1.00 78.50 293 CYS A CA 1
ATOM 2111 C C . CYS A 1 293 ? -22.274 -3.632 19.543 1.00 78.50 293 CYS A C 1
ATOM 2113 O O . CYS A 1 293 ? -23.337 -3.704 20.174 1.00 78.50 293 CYS A O 1
ATOM 2115 N N . ASN A 1 294 ? -22.117 -4.234 18.364 1.00 79.44 294 ASN A N 1
ATOM 2116 C CA . ASN A 1 294 ? -23.141 -4.971 17.623 1.00 79.44 294 ASN A CA 1
ATOM 2117 C C . ASN A 1 294 ? -22.631 -6.321 17.065 1.00 79.44 294 ASN A C 1
ATOM 2119 O O . ASN A 1 294 ? -23.440 -7.093 16.541 1.00 79.44 294 ASN A O 1
ATOM 2123 N N . GLY A 1 295 ? -21.343 -6.645 17.231 1.00 81.25 295 GLY A N 1
ATOM 2124 C CA . GLY A 1 295 ? -20.731 -7.874 16.722 1.00 81.25 295 GLY A CA 1
ATOM 2125 C C . GLY A 1 295 ? -20.358 -7.823 15.240 1.00 81.25 295 GLY A C 1
ATOM 2126 O O . GLY A 1 295 ? -20.139 -8.881 14.641 1.00 81.25 295 GLY A O 1
ATOM 2127 N N . ILE A 1 296 ? -20.320 -6.633 14.648 1.00 84.75 296 ILE A N 1
ATOM 2128 C CA . ILE A 1 296 ? -19.935 -6.342 13.267 1.00 84.75 296 ILE A CA 1
ATOM 2129 C C . ILE A 1 296 ? -18.697 -5.436 13.315 1.00 84.75 296 ILE A C 1
ATOM 2131 O O . ILE A 1 296 ? -18.500 -4.690 14.261 1.00 84.75 296 ILE A O 1
ATOM 2135 N N . ASP A 1 297 ? -17.821 -5.575 12.325 1.00 86.94 297 ASP A N 1
ATOM 2136 C CA . ASP A 1 297 ? -16.740 -4.622 12.061 1.00 86.94 297 ASP A CA 1
ATOM 2137 C C . ASP A 1 297 ? -17.351 -3.496 11.224 1.00 86.94 297 ASP A C 1
ATOM 2139 O O . ASP A 1 297 ? -17.522 -3.650 10.013 1.00 86.94 297 ASP A O 1
ATOM 2143 N N . ASP A 1 298 ? -17.828 -2.443 11.887 1.00 87.69 298 ASP A N 1
ATOM 2144 C CA . ASP A 1 298 ? -18.529 -1.347 11.221 1.00 87.69 298 ASP A CA 1
ATOM 2145 C C . ASP A 1 298 ? -17.534 -0.523 10.384 1.00 87.69 298 ASP A C 1
ATOM 2147 O O . ASP A 1 298 ? -17.838 -0.079 9.281 1.00 87.69 298 ASP A O 1
ATOM 2151 N N . ASN A 1 299 ? -16.315 -0.326 10.877 1.00 87.25 299 ASN A N 1
ATOM 2152 C CA . ASN A 1 299 ? -15.327 0.557 10.271 1.00 87.25 299 ASN A CA 1
ATOM 2153 C C . ASN A 1 299 ? -14.362 -0.134 9.295 1.00 87.25 299 ASN A C 1
ATOM 2155 O O . ASN A 1 299 ? -13.433 0.518 8.803 1.00 87.25 299 ASN A O 1
ATOM 2159 N N . CYS A 1 300 ? -14.579 -1.423 9.031 1.00 87.44 300 CYS A N 1
ATOM 2160 C CA . CYS A 1 300 ? -13.820 -2.262 8.113 1.00 87.44 300 CYS A CA 1
ATOM 2161 C C . CYS A 1 300 ? -12.304 -2.281 8.3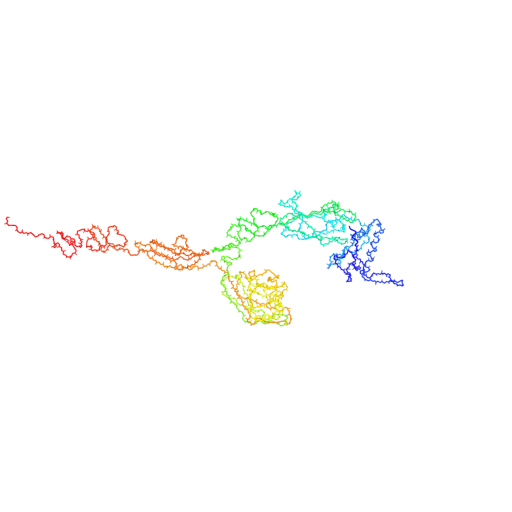86 1.00 87.44 300 CYS A C 1
ATOM 2163 O O . CYS A 1 300 ? -11.498 -2.403 7.455 1.00 87.44 300 CYS A O 1
ATOM 2165 N N . ASP A 1 301 ? -11.887 -2.138 9.645 1.00 83.25 301 ASP A N 1
ATOM 2166 C CA . ASP A 1 301 ? -10.476 -2.173 10.039 1.00 83.25 301 ASP A CA 1
ATOM 2167 C C . ASP A 1 301 ? -9.977 -3.584 10.408 1.00 83.25 301 ASP A C 1
ATOM 2169 O O . ASP A 1 301 ? -8.780 -3.781 10.656 1.00 83.25 301 ASP A O 1
ATOM 2173 N N . GLY A 1 302 ? -10.875 -4.573 10.371 1.00 82.75 302 GLY A N 1
ATOM 2174 C CA . GLY A 1 302 ? -10.632 -5.966 10.719 1.00 82.75 302 GLY A CA 1
ATOM 2175 C C . GLY A 1 302 ? -10.888 -6.295 12.192 1.00 82.75 302 GLY A C 1
ATOM 2176 O O . GLY A 1 302 ? -10.658 -7.445 12.590 1.00 82.75 302 GLY A O 1
ATOM 2177 N N . PHE A 1 303 ? -11.341 -5.333 13.003 1.00 79.69 303 PHE A N 1
ATOM 2178 C CA . PHE A 1 303 ? -11.568 -5.481 14.437 1.00 79.69 303 PHE A CA 1
ATOM 2179 C C . PHE A 1 303 ? -13.027 -5.235 14.832 1.00 79.69 303 PHE A C 1
ATOM 2181 O O . PHE A 1 303 ? -13.441 -4.132 15.165 1.00 79.69 303 PHE A O 1
ATOM 2188 N N . VAL A 1 304 ? -13.784 -6.328 14.917 1.00 82.62 304 VAL A N 1
ATOM 2189 C CA . VAL A 1 304 ? -15.187 -6.329 15.361 1.00 82.62 304 VAL A CA 1
ATOM 2190 C C . VAL A 1 304 ? -15.342 -5.722 16.755 1.00 82.62 304 VAL A C 1
ATOM 2192 O O . VAL A 1 304 ? -14.900 -6.334 17.728 1.00 82.62 304 VAL A O 1
ATOM 2195 N N . ASP A 1 305 ? -16.032 -4.591 16.886 1.00 76.50 305 ASP A N 1
ATOM 2196 C CA . ASP A 1 305 ? -16.293 -3.901 18.150 1.00 76.50 305 ASP A CA 1
ATOM 2197 C C . ASP A 1 305 ? -15.015 -3.472 18.919 1.00 76.50 305 ASP A C 1
ATOM 2199 O O . ASP A 1 305 ? -15.008 -3.380 20.163 1.00 76.50 305 ASP A O 1
ATOM 2203 N N . GLN A 1 306 ? -13.899 -3.201 18.232 1.00 77.06 306 GLN A N 1
ATOM 2204 C CA . GLN A 1 306 ? -12.731 -2.563 18.852 1.00 77.06 306 GLN A CA 1
ATOM 2205 C C . GLN A 1 306 ? -12.418 -1.218 18.212 1.00 77.06 306 GLN A C 1
ATOM 2207 O O . GLN A 1 306 ? -12.185 -1.096 17.021 1.00 77.06 306 GLN A O 1
ATOM 2212 N N . SER A 1 307 ? -12.293 -0.187 19.041 1.00 69.75 307 SER A N 1
ATOM 2213 C CA . SER A 1 307 ? -11.888 1.123 18.555 1.00 69.75 307 SER A CA 1
ATOM 2214 C C . SER A 1 307 ? -10.376 1.171 18.329 1.00 69.75 307 SER A C 1
ATOM 2216 O O . SER A 1 307 ? -9.596 0.762 19.200 1.00 69.75 307 SER A O 1
ATOM 2218 N N . LEU A 1 308 ? -9.956 1.793 17.221 1.00 66.88 308 LEU A N 1
ATOM 2219 C CA . LEU A 1 308 ? -8.580 2.239 16.939 1.00 66.88 308 LEU A CA 1
ATOM 2220 C C . LEU A 1 308 ? -8.120 3.382 17.866 1.00 66.88 308 LEU A C 1
ATOM 2222 O O . LEU A 1 308 ? -7.497 4.355 17.444 1.00 66.88 308 LEU A O 1
ATOM 2226 N N . VAL A 1 309 ? -8.402 3.266 19.158 1.00 67.94 309 VAL A N 1
ATOM 2227 C CA . VAL A 1 309 ? -7.889 4.141 20.204 1.00 67.94 309 VAL A CA 1
ATOM 2228 C C . VAL A 1 309 ? -7.007 3.306 21.121 1.00 67.94 309 VAL A C 1
ATOM 2230 O O . VAL A 1 309 ? -7.362 2.191 21.511 1.00 67.94 309 VAL A O 1
ATOM 2233 N N . ALA A 1 310 ? -5.847 3.863 21.475 1.00 71.31 310 ALA A N 1
ATOM 2234 C CA . ALA A 1 310 ? -4.886 3.216 22.358 1.00 71.31 310 ALA A CA 1
ATOM 2235 C C . ALA A 1 310 ? -5.537 2.841 23.697 1.00 71.31 310 ALA A C 1
ATOM 2237 O O . ALA A 1 310 ? -5.936 3.711 24.473 1.00 71.31 310 ALA A O 1
ATOM 2238 N N . GLY A 1 311 ? -5.621 1.539 23.954 1.00 76.75 311 GLY A N 1
ATOM 2239 C CA . GLY A 1 311 ? -6.069 0.972 25.215 1.00 76.75 311 GLY A CA 1
ATOM 2240 C C . GLY A 1 311 ? -4.948 0.913 26.252 1.00 76.75 311 GLY A C 1
ATOM 2241 O O . GLY A 1 311 ? -3.948 1.632 26.150 1.00 76.75 311 GLY A O 1
ATOM 2242 N N . PRO A 1 312 ? -5.080 0.060 27.283 1.00 84.00 312 PRO A N 1
ATOM 2243 C CA . PRO A 1 312 ? -4.061 -0.057 28.314 1.00 84.00 312 PRO A CA 1
ATOM 2244 C C . PRO A 1 312 ? -2.723 -0.504 27.712 1.00 84.00 312 PRO A C 1
ATOM 2246 O O . PRO A 1 312 ? -2.666 -1.403 26.865 1.00 84.00 312 PRO A O 1
ATOM 2249 N N . SER A 1 313 ? -1.644 0.120 28.189 1.00 90.62 313 SER A N 1
ATOM 2250 C CA . SER A 1 313 ? -0.269 -0.203 27.815 1.00 90.62 313 SER A CA 1
ATOM 2251 C C . SER A 1 313 ? 0.425 -1.005 28.912 1.00 90.62 313 SER A C 1
ATOM 2253 O O . SER A 1 313 ? 0.366 -0.624 30.083 1.00 90.62 313 SER A O 1
ATOM 2255 N N . SER A 1 314 ? 1.137 -2.064 28.540 1.00 94.75 314 SER A N 1
ATOM 2256 C CA . SER A 1 314 ? 1.967 -2.861 29.450 1.00 94.75 314 SER A CA 1
ATOM 2257 C C . SER A 1 314 ? 3.423 -2.855 28.997 1.00 94.75 314 SER A C 1
ATOM 2259 O O . SER A 1 314 ? 3.698 -2.940 27.801 1.00 94.75 314 SER A O 1
ATOM 2261 N N . THR A 1 315 ? 4.354 -2.774 29.949 1.00 97.19 315 THR A N 1
ATOM 2262 C CA . THR A 1 315 ? 5.799 -2.816 29.684 1.00 97.19 315 THR A CA 1
ATOM 2263 C C . THR A 1 315 ? 6.359 -4.176 30.067 1.00 97.19 315 THR A C 1
ATOM 2265 O O . THR A 1 315 ? 6.203 -4.625 31.202 1.00 97.19 315 THR A O 1
ATOM 2268 N N . PHE A 1 316 ? 7.071 -4.791 29.134 1.00 98.19 316 PHE A N 1
ATOM 2269 C CA . PHE A 1 316 ? 7.818 -6.026 29.310 1.00 98.19 316 PHE A CA 1
ATOM 2270 C C . PHE A 1 316 ? 9.298 -5.735 29.071 1.00 98.19 316 PHE A C 1
ATOM 2272 O O . PHE A 1 316 ? 9.634 -4.857 28.280 1.00 98.19 316 PHE A O 1
ATOM 2279 N N . ALA A 1 317 ? 10.196 -6.443 29.749 1.00 98.00 317 ALA A N 1
ATOM 2280 C CA . ALA A 1 317 ? 11.626 -6.178 29.642 1.00 98.00 317 ALA A CA 1
ATOM 2281 C C . ALA A 1 317 ? 12.435 -7.471 29.647 1.00 98.00 317 ALA A C 1
ATOM 2283 O O . ALA A 1 317 ? 12.131 -8.400 30.397 1.00 98.00 317 ALA A O 1
ATOM 2284 N N . ASN A 1 318 ? 13.505 -7.491 28.857 1.00 98.12 318 ASN A N 1
ATOM 2285 C CA . ASN A 1 318 ? 14.608 -8.418 29.040 1.00 98.12 318 ASN A CA 1
ATOM 2286 C C . ASN A 1 318 ? 15.841 -7.593 29.396 1.00 98.12 318 ASN A C 1
ATOM 2288 O O . ASN A 1 318 ? 16.408 -6.907 28.550 1.00 98.12 318 ASN A O 1
ATOM 2292 N N . THR A 1 319 ? 16.236 -7.668 30.663 1.00 97.75 319 THR A N 1
ATOM 2293 C CA . THR A 1 319 ? 17.347 -6.895 31.228 1.00 97.75 319 THR A CA 1
ATOM 2294 C C . THR A 1 319 ? 18.711 -7.548 31.006 1.00 97.75 319 THR A C 1
ATOM 2296 O O . THR A 1 319 ? 19.719 -7.052 31.506 1.00 97.75 319 THR A O 1
ATOM 2299 N N . THR A 1 320 ? 18.767 -8.671 30.280 1.00 98.00 320 THR A N 1
ATOM 2300 C CA . THR A 1 320 ? 20.031 -9.329 29.935 1.00 98.00 320 THR A CA 1
ATOM 2301 C C . THR A 1 320 ? 20.832 -8.410 29.010 1.00 98.00 320 THR A C 1
ATOM 2303 O O . THR A 1 320 ? 20.317 -8.049 27.947 1.00 98.00 320 THR A O 1
ATOM 2306 N N . PRO A 1 321 ? 22.081 -8.050 29.359 1.00 97.75 321 PRO A N 1
ATOM 2307 C CA . PRO A 1 321 ? 22.917 -7.236 28.488 1.00 97.75 321 PRO A CA 1
ATOM 2308 C C . PRO A 1 321 ? 23.130 -7.909 27.128 1.00 97.75 321 PRO A C 1
ATOM 2310 O O . PRO A 1 321 ? 23.442 -9.100 27.058 1.00 97.75 321 PRO A O 1
ATOM 2313 N N . ILE A 1 322 ? 22.994 -7.136 26.053 1.00 97.81 322 ILE A N 1
ATOM 2314 C CA . ILE A 1 322 ? 23.266 -7.590 24.684 1.00 97.81 322 ILE A CA 1
ATOM 2315 C C . ILE A 1 322 ? 24.598 -6.973 24.271 1.00 97.81 322 ILE A C 1
ATOM 2317 O O . ILE A 1 322 ? 24.695 -5.751 24.172 1.00 97.81 322 ILE A O 1
ATOM 2321 N N . ILE A 1 323 ? 25.625 -7.801 24.072 1.00 97.31 323 ILE A N 1
ATOM 2322 C CA . ILE A 1 323 ? 26.953 -7.348 23.645 1.00 97.31 323 ILE A CA 1
ATOM 2323 C C . ILE A 1 323 ? 27.048 -7.466 22.129 1.00 97.31 323 ILE A C 1
ATOM 2325 O O . ILE A 1 323 ? 26.803 -8.540 21.579 1.00 97.31 323 ILE A O 1
ATOM 2329 N N . ILE A 1 324 ? 27.413 -6.372 21.474 1.00 95.94 324 ILE A N 1
ATOM 2330 C CA . ILE A 1 324 ? 27.600 -6.287 20.028 1.00 95.94 324 ILE A CA 1
ATOM 2331 C C . ILE A 1 324 ? 29.097 -6.507 19.751 1.00 95.94 324 ILE A C 1
ATOM 2333 O O . ILE A 1 324 ? 29.931 -5.866 20.404 1.00 95.94 324 ILE A O 1
ATOM 2337 N N . PRO A 1 325 ? 29.462 -7.487 18.904 1.00 93.56 325 PRO A N 1
ATOM 2338 C CA . PRO A 1 325 ? 30.855 -7.865 18.688 1.00 93.56 325 PRO A CA 1
ATOM 2339 C C . PRO A 1 325 ? 31.640 -6.749 17.998 1.00 93.56 325 PRO A C 1
ATOM 2341 O O . PRO A 1 325 ? 31.074 -5.969 17.262 1.00 93.56 325 PRO A O 1
ATOM 2344 N N . THR A 1 326 ? 32.967 -6.731 18.153 1.00 91.88 326 THR A N 1
ATOM 2345 C CA . THR A 1 326 ? 33.831 -5.799 17.397 1.00 91.88 326 THR A CA 1
ATOM 2346 C C . THR A 1 326 ? 34.118 -6.254 15.956 1.00 91.88 326 THR A C 1
ATOM 2348 O O . THR A 1 326 ? 35.051 -5.788 15.300 1.00 91.88 326 THR A O 1
ATOM 2351 N N . THR A 1 327 ? 33.440 -7.306 15.513 1.00 90.12 327 THR A N 1
ATOM 2352 C CA . THR A 1 327 ? 33.628 -7.987 14.231 1.00 90.12 327 THR A CA 1
ATOM 2353 C C . THR A 1 327 ? 32.253 -8.238 13.651 1.00 90.12 327 THR A C 1
ATOM 2355 O O . THR A 1 327 ? 31.410 -8.713 14.409 1.00 90.12 327 THR A O 1
ATOM 2358 N N . ALA A 1 328 ? 32.094 -8.077 12.337 1.00 89.75 328 ALA A N 1
ATOM 2359 C CA . ALA A 1 328 ? 30.834 -8.351 11.653 1.00 89.75 328 ALA A CA 1
ATOM 2360 C C . ALA A 1 328 ? 30.222 -9.688 12.096 1.00 89.75 328 ALA A C 1
ATOM 2362 O O . ALA A 1 328 ? 30.857 -10.749 11.989 1.00 89.75 328 ALA A O 1
ATOM 2363 N N . GLY A 1 329 ? 29.005 -9.638 12.629 1.00 92.75 329 GLY A N 1
ATOM 2364 C CA . GLY A 1 329 ? 28.293 -10.800 13.129 1.00 92.75 329 GLY A CA 1
ATOM 2365 C C . GLY A 1 329 ? 27.190 -10.502 14.141 1.00 92.75 329 GLY A C 1
ATOM 2366 O O . GLY A 1 329 ? 26.903 -9.373 14.526 1.00 92.75 329 GLY A O 1
ATOM 2367 N N . ALA A 1 330 ? 26.544 -11.581 14.578 1.00 95.56 330 ALA A N 1
ATOM 2368 C CA . ALA A 1 330 ? 25.458 -11.532 15.545 1.00 95.56 330 ALA A CA 1
ATOM 2369 C C . ALA A 1 330 ? 25.936 -11.123 16.949 1.00 95.56 330 ALA A C 1
ATOM 2371 O O . ALA A 1 330 ? 27.017 -11.517 17.398 1.00 95.56 330 ALA A O 1
ATOM 2372 N N . ALA A 1 331 ? 25.073 -10.411 17.675 1.00 96.06 331 ALA A N 1
ATOM 2373 C CA . ALA A 1 331 ? 25.274 -10.101 19.085 1.00 96.06 331 ALA A CA 1
ATOM 2374 C C . ALA A 1 331 ? 25.378 -11.360 19.972 1.00 96.06 331 ALA A C 1
ATOM 2376 O O . ALA A 1 331 ? 24.942 -12.455 19.616 1.00 96.06 331 ALA A O 1
ATOM 2377 N N . SER A 1 332 ? 25.910 -11.197 21.187 1.00 92.56 332 SER A N 1
ATOM 2378 C CA . SER A 1 332 ? 26.132 -12.293 22.144 1.00 92.56 332 SER A CA 1
ATOM 2379 C C . SER A 1 332 ? 24.857 -13.035 22.554 1.00 92.56 332 SER A C 1
ATOM 2381 O O . SER A 1 332 ? 24.912 -14.210 22.915 1.00 92.56 332 SER A O 1
ATOM 2383 N N . VAL A 1 333 ? 23.716 -12.341 22.537 1.00 95.38 333 VAL A N 1
ATOM 2384 C CA . VAL A 1 333 ? 22.384 -12.899 22.790 1.00 95.38 333 VAL A CA 1
ATOM 2385 C C . VAL A 1 333 ? 21.559 -12.696 21.525 1.00 95.38 333 VAL A C 1
ATOM 2387 O O . VAL A 1 333 ? 21.107 -11.587 21.247 1.00 95.38 333 VAL A O 1
ATOM 2390 N N . TYR A 1 334 ? 21.396 -13.766 20.748 1.00 96.62 334 TYR A N 1
ATOM 2391 C CA . TYR A 1 334 ? 20.801 -13.714 19.415 1.00 96.62 334 TYR A CA 1
ATOM 2392 C C . TYR A 1 334 ? 19.953 -14.978 19.144 1.00 96.62 334 TYR A C 1
ATOM 2394 O O . TYR A 1 334 ? 20.513 -16.041 18.857 1.00 96.62 334 TYR A O 1
ATOM 2402 N N . PRO A 1 335 ? 18.611 -14.906 19.252 1.00 98.00 335 PRO A N 1
ATOM 2403 C CA . PRO A 1 335 ? 17.827 -13.731 19.637 1.00 98.00 335 PRO A CA 1
ATOM 2404 C C . PRO A 1 335 ? 17.876 -13.425 21.140 1.00 98.00 335 PRO A C 1
ATOM 2406 O O . PRO A 1 335 ? 18.036 -14.319 21.972 1.00 98.00 335 PRO A O 1
ATOM 2409 N N . SER A 1 336 ? 17.622 -12.165 21.488 1.00 98.31 336 SER A N 1
ATOM 2410 C CA . SER A 1 336 ? 17.193 -11.757 22.828 1.00 98.31 336 SER A CA 1
ATOM 2411 C C . SER A 1 336 ? 15.666 -11.765 22.899 1.00 98.31 336 SER A C 1
ATOM 2413 O O . SER A 1 336 ? 15.008 -11.107 22.099 1.00 98.31 336 SER A O 1
ATOM 2415 N N . VAL A 1 337 ? 15.085 -12.531 23.827 1.00 98.44 337 VAL A N 1
ATOM 2416 C CA . VAL A 1 337 ? 13.638 -12.824 23.840 1.00 98.44 337 VAL A CA 1
ATOM 2417 C C . VAL A 1 337 ? 12.931 -12.153 25.016 1.00 98.44 337 VAL A C 1
ATOM 2419 O O . VAL A 1 337 ? 13.407 -12.231 26.147 1.00 98.44 337 VAL A O 1
ATOM 2422 N N . ILE A 1 338 ? 11.769 -11.552 24.765 1.00 98.62 338 ILE A N 1
ATOM 2423 C CA . ILE A 1 338 ? 10.783 -11.153 25.777 1.00 98.62 338 ILE A CA 1
ATOM 2424 C C . ILE A 1 338 ? 9.553 -12.054 25.624 1.00 98.62 338 ILE A C 1
ATOM 2426 O O . ILE A 1 338 ? 8.948 -12.104 24.556 1.00 98.62 338 ILE A O 1
ATOM 2430 N N . THR A 1 339 ? 9.156 -12.755 26.688 1.00 98.06 339 THR A N 1
ATOM 2431 C CA . THR A 1 339 ? 7.893 -13.510 26.711 1.00 98.06 339 THR A CA 1
ATOM 2432 C C . THR A 1 339 ? 6.779 -12.625 27.260 1.00 98.06 339 THR A C 1
ATOM 2434 O O . THR A 1 339 ? 6.777 -12.264 28.437 1.00 98.06 339 THR A O 1
ATOM 2437 N N . VAL A 1 340 ? 5.823 -12.289 26.401 1.00 97.81 340 VAL A N 1
ATOM 2438 C CA . VAL A 1 340 ? 4.639 -11.494 26.733 1.00 97.81 340 VAL A CA 1
ATOM 2439 C C . VAL A 1 340 ? 3.504 -12.421 27.153 1.00 97.81 340 VAL A C 1
ATOM 2441 O O . VAL A 1 340 ? 3.220 -13.422 26.495 1.00 97.81 340 VAL A O 1
ATOM 2444 N N . SER A 1 341 ? 2.837 -12.077 28.251 1.00 94.81 341 SER A N 1
ATOM 2445 C CA . SER A 1 341 ? 1.634 -12.761 28.730 1.00 94.81 341 SER A CA 1
ATOM 2446 C C . SER A 1 341 ? 0.706 -11.774 29.443 1.00 94.81 341 SER A C 1
ATOM 2448 O O . SER A 1 341 ? 1.153 -10.717 29.888 1.00 94.81 341 SER A O 1
ATOM 2450 N N . GLY A 1 342 ? -0.579 -12.114 29.562 1.00 87.00 342 GLY A N 1
ATOM 2451 C CA . GLY A 1 342 ? -1.559 -11.304 30.296 1.00 87.00 342 GLY A CA 1
ATOM 2452 C C . GLY A 1 342 ? -2.167 -10.146 29.501 1.00 87.00 342 GLY A C 1
ATOM 2453 O O . GLY A 1 342 ? -2.867 -9.322 30.081 1.00 87.00 342 GLY A O 1
ATOM 2454 N N . THR A 1 343 ? -1.938 -10.087 28.187 1.00 87.31 343 THR A N 1
ATOM 2455 C CA . THR A 1 343 ? -2.648 -9.149 27.302 1.00 87.31 343 THR A CA 1
ATOM 2456 C C . THR A 1 343 ? -3.978 -9.769 26.868 1.00 87.31 343 THR A C 1
ATOM 2458 O O . THR A 1 343 ? -4.011 -10.918 26.428 1.00 87.31 343 THR A O 1
ATOM 2461 N N . SER A 1 344 ? -5.086 -9.048 27.048 1.00 80.56 344 SER A N 1
ATOM 2462 C CA . SER A 1 344 ? -6.446 -9.558 26.799 1.00 80.56 344 SER A CA 1
ATOM 2463 C C . SER A 1 344 ? -7.045 -9.124 25.462 1.00 80.56 344 SER A C 1
ATOM 2465 O O . SER A 1 344 ? -8.054 -9.683 25.048 1.00 80.56 344 SER A O 1
ATOM 2467 N N . ALA A 1 345 ? -6.443 -8.133 24.808 1.00 85.44 345 ALA A N 1
ATOM 2468 C CA . ALA A 1 345 ? -6.882 -7.578 23.534 1.00 85.44 345 ALA A CA 1
ATOM 2469 C C . ALA A 1 345 ? -5.715 -7.568 22.528 1.00 85.44 345 ALA A C 1
ATOM 2471 O O . ALA A 1 345 ? -4.552 -7.622 22.954 1.00 85.44 345 ALA A O 1
ATOM 2472 N N . PRO A 1 346 ? -5.996 -7.521 21.213 1.00 90.00 346 PRO A N 1
ATOM 2473 C CA . PRO A 1 346 ? -4.951 -7.468 20.198 1.00 90.00 346 PRO A CA 1
ATOM 2474 C C . PRO A 1 346 ? -4.094 -6.202 20.307 1.00 90.00 346 PRO A C 1
ATOM 2476 O O . PRO A 1 346 ? -4.491 -5.208 20.919 1.00 90.00 346 PRO A O 1
ATOM 2479 N N . VAL A 1 347 ? -2.902 -6.235 19.716 1.00 92.75 347 VAL A N 1
ATOM 2480 C CA . VAL A 1 347 ? -1.979 -5.091 19.689 1.00 92.75 347 VAL A CA 1
ATOM 2481 C C . VAL A 1 347 ? -2.616 -3.906 18.955 1.00 92.75 347 VAL A C 1
ATOM 2483 O O . VAL A 1 347 ? -3.090 -4.052 17.836 1.00 92.75 347 VAL A O 1
ATOM 2486 N N . TYR A 1 348 ? -2.570 -2.715 19.549 1.00 90.62 348 TYR A N 1
ATOM 2487 C CA . TYR A 1 348 ? -2.847 -1.445 18.869 1.00 90.62 348 TYR A CA 1
ATOM 2488 C C . TYR A 1 348 ? -1.562 -0.807 18.330 1.00 90.62 348 TYR A C 1
ATOM 2490 O O . TYR A 1 348 ? -1.516 -0.370 17.177 1.00 90.62 348 TYR A O 1
ATOM 2498 N N . ASP A 1 349 ? -0.528 -0.755 19.173 1.00 92.19 349 ASP A N 1
ATOM 2499 C CA . ASP A 1 349 ? 0.782 -0.192 18.847 1.00 92.19 349 ASP A CA 1
ATOM 2500 C C . ASP A 1 349 ? 1.881 -0.815 19.721 1.00 92.19 349 ASP A C 1
ATOM 2502 O O . ASP A 1 349 ? 1.622 -1.332 20.816 1.00 92.19 349 ASP A O 1
ATOM 2506 N N . VAL A 1 350 ? 3.117 -0.737 19.235 1.00 96.81 350 VAL A N 1
ATOM 2507 C CA . VAL A 1 350 ? 4.320 -1.229 19.901 1.00 96.81 350 VAL A CA 1
ATOM 2508 C C . VAL A 1 350 ? 5.330 -0.094 20.030 1.00 96.81 350 VAL A C 1
ATOM 2510 O O . VAL A 1 350 ? 5.554 0.687 19.113 1.00 96.81 350 VAL A O 1
ATOM 2513 N N . THR A 1 351 ? 5.987 -0.013 21.182 1.00 98.19 351 THR A N 1
ATOM 2514 C CA . THR A 1 351 ? 7.150 0.851 21.390 1.00 98.19 351 THR A CA 1
ATOM 2515 C C . THR A 1 351 ? 8.309 0.010 21.898 1.00 98.19 351 THR A C 1
ATOM 2517 O O . THR A 1 351 ? 8.188 -0.689 22.904 1.00 98.19 351 THR A O 1
ATOM 2520 N N . VAL A 1 352 ? 9.448 0.092 21.218 1.00 98.62 352 VAL A N 1
ATOM 2521 C CA . VAL A 1 352 ? 10.673 -0.627 21.592 1.00 98.62 352 VAL A CA 1
ATOM 2522 C C . VAL A 1 352 ? 11.622 0.350 22.261 1.00 98.62 352 VAL A C 1
ATOM 2524 O O . VAL A 1 352 ? 11.820 1.457 21.763 1.00 98.62 352 VAL A O 1
ATOM 2527 N N . LYS A 1 353 ? 12.231 -0.037 23.381 1.00 98.56 353 LYS A N 1
ATOM 2528 C CA . LYS A 1 353 ? 13.265 0.776 24.024 1.00 98.56 353 LYS A CA 1
ATOM 2529 C C . LYS A 1 353 ? 14.556 0.004 24.175 1.00 98.56 353 LYS A C 1
ATOM 2531 O O . LYS A 1 353 ? 14.566 -1.074 24.759 1.00 98.56 353 LYS A O 1
ATOM 2536 N N . PHE A 1 354 ? 15.651 0.603 23.740 1.00 98.19 354 PHE A N 1
ATOM 2537 C CA . PHE A 1 354 ? 16.991 0.114 24.012 1.00 98.19 354 PHE A CA 1
ATOM 2538 C C . PHE A 1 354 ? 17.570 0.839 25.217 1.00 98.19 354 PHE A C 1
ATOM 2540 O O . PHE A 1 354 ? 17.540 2.072 25.289 1.00 98.19 354 PHE A O 1
ATOM 2547 N N . LYS A 1 355 ? 18.083 0.072 26.178 1.00 98.06 355 LYS A N 1
ATOM 2548 C CA . LYS A 1 355 ? 18.561 0.605 27.449 1.00 98.06 355 LYS A CA 1
ATOM 2549 C C . LYS A 1 355 ? 20.080 0.656 27.444 1.00 98.06 355 LYS A C 1
ATOM 2551 O O . LYS A 1 355 ? 20.751 -0.367 27.295 1.00 98.06 355 LYS A O 1
ATOM 2556 N N . LYS A 1 356 ? 20.613 1.865 27.642 1.00 97.50 356 LYS A N 1
ATOM 2557 C CA . LYS A 1 356 ? 22.057 2.132 27.712 1.00 97.50 356 LYS A CA 1
ATOM 2558 C C . LYS A 1 356 ? 22.818 1.660 26.466 1.00 97.50 356 LYS A C 1
ATOM 2560 O O . LYS A 1 356 ? 23.791 0.914 26.576 1.00 97.50 356 LYS A O 1
ATOM 2565 N N . LEU A 1 357 ? 22.378 2.116 25.294 1.00 97.00 357 LEU A N 1
ATOM 2566 C CA . LEU A 1 357 ? 23.109 1.951 24.042 1.00 97.00 357 LEU A CA 1
ATOM 2567 C C . LEU A 1 357 ? 24.484 2.616 24.152 1.00 97.00 357 LEU A C 1
ATOM 2569 O O . LEU A 1 357 ? 24.597 3.816 24.416 1.00 97.00 357 LEU A O 1
ATOM 2573 N N . ASN A 1 358 ? 25.510 1.804 23.944 1.00 95.44 358 ASN A N 1
ATOM 2574 C CA . ASN A 1 358 ? 26.876 2.220 23.677 1.00 95.44 358 ASN A CA 1
ATOM 2575 C C . ASN A 1 358 ? 27.267 1.638 22.314 1.00 95.44 358 ASN A C 1
ATOM 2577 O O . ASN A 1 358 ? 27.101 0.435 22.147 1.00 95.44 358 ASN A O 1
ATOM 2581 N N . HIS A 1 359 ? 27.751 2.435 21.361 1.00 93.00 359 HIS A N 1
ATOM 2582 C CA . HIS A 1 359 ? 28.291 1.932 20.086 1.00 93.00 359 HIS A CA 1
ATOM 2583 C C . HIS A 1 359 ? 29.266 2.938 19.486 1.00 93.00 359 HIS A C 1
ATOM 2585 O O . HIS A 1 359 ? 28.997 4.134 19.571 1.00 93.00 359 HIS A O 1
ATOM 2591 N N . THR A 1 360 ? 30.355 2.479 18.873 1.00 91.12 360 THR A N 1
ATOM 2592 C CA . THR A 1 360 ? 31.361 3.371 18.263 1.00 91.12 360 THR A CA 1
ATOM 2593 C C . THR A 1 360 ? 31.017 3.802 16.839 1.00 91.12 360 THR A C 1
ATOM 2595 O O . THR A 1 360 ? 31.548 4.795 16.353 1.00 91.12 360 THR A O 1
ATOM 2598 N N . TRP A 1 361 ? 30.055 3.136 16.197 1.00 91.19 361 TRP A N 1
ATOM 2599 C CA . TRP A 1 361 ? 29.446 3.606 14.956 1.00 91.19 361 TRP A CA 1
ATOM 2600 C C . TRP A 1 361 ? 28.073 2.966 14.779 1.00 91.19 361 TRP A C 1
ATOM 2602 O O . TRP A 1 361 ? 27.991 1.786 14.565 1.00 91.19 361 TRP A O 1
ATOM 2612 N N . THR A 1 362 ? 26.957 3.674 14.935 1.00 90.69 362 THR A N 1
ATOM 2613 C CA . THR A 1 362 ? 25.627 3.002 14.965 1.00 90.69 362 THR A CA 1
ATOM 2614 C C . THR A 1 362 ? 25.095 2.565 13.603 1.00 90.69 362 THR A C 1
ATOM 2616 O O . THR A 1 362 ? 24.078 1.879 13.553 1.00 90.69 362 THR A O 1
ATOM 2619 N N . ASN A 1 363 ? 25.761 2.985 12.526 1.00 90.25 363 ASN A N 1
ATOM 2620 C CA . ASN A 1 363 ? 25.323 2.730 11.160 1.00 90.25 363 ASN A CA 1
ATOM 2621 C C . ASN A 1 363 ? 25.396 1.238 10.818 1.00 90.25 363 ASN A C 1
ATOM 2623 O O . ASN A 1 363 ? 24.525 0.748 10.130 1.00 90.25 363 ASN A O 1
ATOM 2627 N N . ASP A 1 364 ? 26.360 0.517 11.382 1.00 88.31 364 ASP A N 1
ATOM 2628 C CA . ASP A 1 364 ? 26.533 -0.923 11.170 1.00 88.31 364 ASP A CA 1
ATOM 2629 C C . ASP A 1 364 ? 25.530 -1.807 11.940 1.00 88.31 364 ASP A C 1
ATOM 2631 O O . ASP A 1 364 ? 25.562 -3.035 11.844 1.00 88.31 364 ASP A O 1
ATOM 2635 N N . LEU A 1 365 ? 24.638 -1.205 12.738 1.00 93.06 365 LEU A N 1
ATOM 2636 C CA . LEU A 1 365 ? 23.681 -1.945 13.550 1.00 93.06 365 LEU A CA 1
ATOM 2637 C C . LEU A 1 365 ? 22.405 -2.256 12.791 1.00 93.06 365 LEU A C 1
ATOM 2639 O O . LEU A 1 365 ? 21.555 -1.384 12.624 1.00 93.06 365 LEU A O 1
ATOM 2643 N N . ASP A 1 366 ? 22.196 -3.542 12.540 1.00 94.69 366 ASP A N 1
ATOM 2644 C CA . ASP A 1 366 ? 20.971 -4.096 11.987 1.00 94.69 366 ASP A CA 1
ATOM 2645 C C . ASP A 1 366 ? 20.131 -4.782 13.061 1.00 94.69 366 ASP A C 1
ATOM 2647 O O . ASP A 1 366 ? 20.548 -5.752 13.708 1.00 94.69 366 ASP A O 1
ATOM 2651 N N . ILE A 1 367 ? 18.899 -4.305 13.245 1.00 97.25 367 ILE A N 1
ATOM 2652 C CA . ILE A 1 367 ? 17.996 -4.809 14.279 1.00 97.25 367 ILE A CA 1
ATOM 2653 C C . ILE A 1 367 ? 16.646 -5.220 13.699 1.00 97.25 367 ILE A C 1
ATOM 2655 O O . ILE A 1 367 ? 15.838 -4.398 13.254 1.00 97.25 367 ILE A O 1
ATOM 2659 N N . LEU A 1 368 ? 16.372 -6.519 13.809 1.00 98.06 368 LEU A N 1
ATOM 2660 C CA . LEU A 1 368 ? 15.115 -7.159 13.441 1.00 98.06 368 LEU A CA 1
ATOM 2661 C C . LEU A 1 368 ? 14.324 -7.532 14.701 1.00 98.06 368 LEU A C 1
ATOM 2663 O O . LEU A 1 368 ? 14.813 -8.258 15.568 1.00 98.06 368 LEU A O 1
ATOM 2667 N N . LEU A 1 369 ? 13.067 -7.093 14.771 1.00 98.56 369 LEU A N 1
ATOM 2668 C CA . LEU A 1 369 ? 12.085 -7.573 15.741 1.00 98.56 369 LEU A CA 1
ATOM 2669 C C . LEU A 1 369 ? 11.167 -8.597 15.085 1.00 98.56 369 LEU A C 1
ATOM 2671 O O . LEU A 1 369 ? 10.631 -8.363 13.999 1.00 98.56 369 LEU A O 1
ATOM 2675 N N . VAL A 1 370 ? 10.971 -9.716 15.778 1.00 98.56 370 VAL A N 1
ATOM 2676 C CA . VAL A 1 370 ? 10.050 -10.776 15.375 1.00 98.56 370 VAL A CA 1
ATOM 2677 C C . VAL A 1 370 ? 8.949 -10.938 16.415 1.00 98.56 370 VAL A C 1
ATOM 2679 O O . VAL A 1 370 ? 9.238 -11.204 17.585 1.00 98.56 370 VAL A O 1
ATOM 2682 N N . GLY A 1 371 ? 7.703 -10.759 15.979 1.00 97.94 371 GLY A N 1
ATOM 2683 C CA . GLY A 1 371 ? 6.500 -10.940 16.786 1.00 97.94 371 GLY A CA 1
ATOM 2684 C C . GLY A 1 371 ? 6.156 -12.416 17.033 1.00 97.94 371 GLY A C 1
ATOM 2685 O O . GLY A 1 371 ? 6.737 -13.313 16.413 1.00 97.94 371 GLY A O 1
ATOM 2686 N N . PRO A 1 372 ? 5.206 -12.698 17.940 1.00 97.12 372 PRO A N 1
ATOM 2687 C CA . PRO A 1 372 ? 4.841 -14.054 18.347 1.00 97.12 372 PRO A CA 1
ATOM 2688 C C . PRO A 1 372 ? 4.193 -14.885 17.230 1.00 97.12 372 PRO A C 1
ATOM 2690 O O . PRO A 1 372 ? 4.260 -16.114 17.289 1.00 97.12 372 PRO A O 1
ATOM 2693 N N . GLY A 1 373 ? 3.599 -14.249 16.214 1.00 94.88 373 GLY A N 1
ATOM 2694 C CA . GLY A 1 373 ? 3.084 -14.912 15.013 1.00 94.88 373 GLY A CA 1
ATOM 2695 C C . GLY A 1 373 ? 4.131 -15.074 13.904 1.00 94.88 373 GLY A C 1
ATOM 2696 O O . GLY A 1 373 ? 3.853 -15.703 12.883 1.00 94.88 373 GLY A O 1
ATOM 2697 N N . GLY A 1 374 ? 5.353 -14.567 14.108 1.00 96.12 374 GLY A N 1
ATOM 2698 C CA . GLY A 1 374 ? 6.431 -14.573 13.118 1.00 96.12 374 GLY A CA 1
ATOM 2699 C C . GLY A 1 374 ? 6.472 -13.320 12.240 1.00 96.12 374 GLY A C 1
ATOM 2700 O O . GLY A 1 374 ? 7.140 -13.328 11.204 1.00 96.12 374 GLY A O 1
ATOM 2701 N N . GLU A 1 375 ? 5.776 -12.251 12.631 1.00 97.88 375 GLU A N 1
ATOM 2702 C CA . GLU A 1 375 ? 5.820 -10.943 11.979 1.00 97.88 375 GLU A CA 1
ATOM 2703 C C . GLU A 1 375 ? 7.237 -10.375 12.074 1.00 97.88 375 GLU A C 1
ATOM 2705 O O . GLU A 1 375 ? 7.797 -10.310 13.162 1.00 97.88 375 GLU A O 1
ATOM 2710 N N . LYS A 1 376 ? 7.839 -9.974 10.951 1.00 97.31 376 LYS A N 1
ATOM 2711 C CA . LYS A 1 376 ? 9.249 -9.559 10.876 1.00 97.31 376 LYS A CA 1
ATOM 2712 C C . LYS A 1 376 ? 9.360 -8.078 10.523 1.00 97.31 376 LYS A C 1
ATOM 2714 O O . LYS A 1 376 ? 8.889 -7.697 9.449 1.00 97.31 376 LYS A O 1
ATOM 2719 N N . PHE A 1 377 ? 10.008 -7.278 11.369 1.00 97.69 377 PHE A N 1
ATOM 2720 C CA . PHE A 1 377 ? 10.162 -5.832 11.174 1.00 97.69 377 PHE A CA 1
ATOM 2721 C C . PHE A 1 377 ? 11.583 -5.343 11.471 1.00 97.69 377 PHE A C 1
ATOM 2723 O O . PHE A 1 377 ? 12.081 -5.520 12.585 1.00 97.69 377 PHE A O 1
ATOM 2730 N N . ILE A 1 378 ? 12.219 -4.705 10.489 1.00 97.31 378 ILE A N 1
ATOM 2731 C CA . ILE A 1 378 ? 13.519 -4.045 10.656 1.00 97.31 378 ILE A CA 1
ATOM 2732 C C . ILE A 1 378 ? 13.262 -2.640 11.181 1.00 97.31 378 ILE A C 1
ATOM 2734 O O . ILE A 1 378 ? 12.661 -1.809 10.497 1.00 97.31 378 ILE A O 1
ATOM 2738 N N . LEU A 1 379 ? 13.693 -2.396 12.416 1.00 95.25 379 LEU A N 1
ATOM 2739 C CA . LEU A 1 379 ? 13.325 -1.192 13.166 1.00 95.25 379 LEU A CA 1
ATOM 2740 C C . LEU A 1 379 ? 14.471 -0.198 13.362 1.00 95.25 379 LEU A C 1
ATOM 2742 O O . LEU A 1 379 ? 14.218 0.944 13.749 1.00 95.25 379 LEU A O 1
ATOM 2746 N N . PHE A 1 380 ? 15.709 -0.628 13.129 1.00 96.06 380 PHE A N 1
ATOM 2747 C CA . PHE A 1 380 ? 16.915 0.182 13.271 1.00 96.06 380 PHE A CA 1
ATOM 2748 C C . PHE A 1 380 ? 18.020 -0.467 12.429 1.00 96.06 380 PHE A C 1
ATOM 2750 O O . PHE A 1 380 ? 18.418 -1.581 12.753 1.00 96.06 380 PHE A O 1
ATOM 2757 N N . SER A 1 381 ? 18.415 0.170 11.327 1.00 95.12 381 SER A N 1
ATOM 2758 C CA . SER A 1 381 ? 19.408 -0.345 10.367 1.00 95.12 381 SER A CA 1
ATOM 2759 C C . SER A 1 381 ? 20.000 0.805 9.547 1.00 95.12 381 SER A C 1
ATOM 2761 O O . SER A 1 381 ? 19.261 1.734 9.196 1.00 95.12 381 SER A O 1
ATOM 2763 N N . ASP A 1 382 ? 21.312 0.794 9.298 1.00 92.56 382 ASP A N 1
ATOM 2764 C CA . ASP A 1 382 ? 22.032 1.805 8.502 1.00 92.56 382 ASP A CA 1
ATOM 2765 C C . ASP A 1 382 ? 21.871 3.260 9.005 1.00 92.56 382 ASP A C 1
ATOM 2767 O O . ASP A 1 382 ? 21.961 4.250 8.264 1.00 92.56 382 ASP A O 1
ATOM 2771 N N . VAL A 1 383 ? 21.593 3.436 10.301 1.00 93.06 383 VAL A N 1
ATOM 2772 C CA . VAL A 1 383 ? 21.311 4.747 10.904 1.00 93.06 383 VAL A CA 1
ATOM 2773 C C . VAL A 1 383 ? 22.390 5.172 11.880 1.00 93.06 383 VAL A C 1
ATOM 2775 O O . VAL A 1 383 ? 22.825 4.415 12.734 1.00 93.06 383 VAL A O 1
ATOM 2778 N N . GLY A 1 384 ? 22.759 6.449 11.821 1.00 90.50 384 GLY A N 1
ATOM 2779 C CA . GLY A 1 384 ? 23.724 7.022 12.749 1.00 90.50 384 GLY A CA 1
ATOM 2780 C C . GLY A 1 384 ? 24.976 7.584 12.086 1.00 90.50 384 GLY A C 1
ATOM 2781 O O . GLY A 1 384 ? 25.466 7.078 11.079 1.00 90.50 384 GLY A O 1
ATOM 2782 N N . ALA A 1 385 ? 25.497 8.665 12.662 1.00 86.94 385 ALA A N 1
ATOM 2783 C CA . ALA A 1 385 ? 26.761 9.282 12.287 1.00 86.94 385 ALA A CA 1
ATOM 2784 C C . ALA A 1 385 ? 27.959 8.545 12.908 1.00 86.94 385 ALA A C 1
ATOM 2786 O O . ALA A 1 385 ? 27.828 7.837 13.902 1.00 86.94 385 ALA A O 1
ATOM 2787 N N . SER A 1 386 ? 29.153 8.799 12.369 1.00 80.56 386 SER A N 1
ATOM 2788 C CA . SER A 1 386 ? 30.426 8.290 12.899 1.00 80.56 386 SER A CA 1
ATOM 2789 C C . SER A 1 386 ? 30.909 8.992 14.177 1.00 80.56 386 SER A C 1
ATOM 2791 O O . SER A 1 386 ? 31.958 8.636 14.694 1.00 80.56 386 SER A O 1
ATOM 2793 N N . ALA A 1 387 ? 30.245 10.074 14.602 1.00 83.50 387 ALA A N 1
ATOM 2794 C CA . ALA A 1 387 ? 30.496 10.779 15.859 1.00 83.50 387 ALA A CA 1
ATOM 2795 C C . ALA A 1 387 ? 29.407 11.847 16.121 1.00 83.50 387 ALA A C 1
ATOM 2797 O O . ALA A 1 387 ? 28.872 12.421 15.165 1.00 83.50 387 ALA A O 1
ATOM 2798 N N . PRO A 1 388 ? 29.159 12.227 17.389 1.00 89.12 388 PRO A N 1
ATOM 2799 C CA . PRO A 1 388 ? 29.622 11.547 18.596 1.00 89.12 388 PRO A CA 1
ATOM 2800 C C . PRO A 1 388 ? 28.899 10.214 18.822 1.00 89.12 388 PRO A C 1
ATOM 2802 O O . PRO A 1 388 ? 27.712 10.086 18.526 1.00 89.12 388 PRO A O 1
ATOM 2805 N N . ASP A 1 389 ? 29.631 9.267 19.395 1.00 92.25 389 ASP A N 1
ATOM 2806 C CA . ASP A 1 389 ? 29.152 7.935 19.754 1.00 92.25 389 ASP A CA 1
ATOM 2807 C C . ASP A 1 389 ? 28.060 8.021 20.831 1.00 92.25 389 ASP A C 1
ATOM 2809 O O . ASP A 1 389 ? 28.210 8.781 21.802 1.00 92.25 389 ASP A O 1
ATOM 2813 N N . PRO A 1 390 ? 26.967 7.243 20.730 1.00 93.94 390 PRO A N 1
ATOM 2814 C CA . PRO A 1 390 ? 26.060 7.084 21.853 1.00 93.94 390 PRO A CA 1
ATOM 2815 C C . PRO A 1 390 ? 26.805 6.439 23.026 1.00 93.94 390 PRO A C 1
ATOM 2817 O O . PRO A 1 390 ? 27.418 5.382 22.889 1.00 93.94 390 PRO A O 1
ATOM 2820 N N . VAL A 1 391 ? 26.720 7.067 24.200 1.00 95.19 391 VAL A N 1
ATOM 2821 C CA . VAL A 1 391 ? 27.259 6.541 25.460 1.00 95.19 391 VAL A CA 1
ATOM 2822 C C . VAL A 1 391 ? 26.124 6.465 26.468 1.00 95.19 391 VAL A C 1
ATOM 2824 O O . VAL A 1 391 ? 25.575 7.493 26.869 1.00 95.19 391 VAL A O 1
ATOM 2827 N N . ASN A 1 392 ? 25.776 5.250 26.894 1.00 96.56 392 ASN A N 1
ATOM 2828 C CA . ASN A 1 392 ? 24.658 4.973 27.798 1.00 96.56 392 ASN A CA 1
ATOM 2829 C C . ASN A 1 392 ? 23.328 5.614 27.354 1.00 96.56 392 ASN A C 1
ATOM 2831 O O . ASN A 1 392 ? 22.519 6.019 28.196 1.00 96.56 392 ASN A O 1
ATOM 2835 N N . ALA A 1 393 ? 23.103 5.701 26.042 1.00 97.06 393 ALA A N 1
ATOM 2836 C CA . ALA A 1 393 ? 21.936 6.355 25.473 1.00 97.06 393 ALA A CA 1
ATOM 2837 C C . ALA A 1 393 ? 20.676 5.495 25.656 1.00 97.06 393 ALA A C 1
ATOM 2839 O O . ALA A 1 393 ? 20.670 4.305 25.350 1.00 97.06 393 ALA A O 1
ATOM 2840 N N . ASP A 1 394 ? 19.597 6.090 26.155 1.00 98.31 394 ASP A N 1
ATOM 2841 C CA . ASP A 1 394 ? 18.290 5.434 26.227 1.00 98.31 394 ASP A CA 1
ATOM 2842 C C . ASP A 1 394 ? 17.492 5.795 24.965 1.00 98.31 394 ASP A C 1
ATOM 2844 O O . ASP A 1 394 ? 17.089 6.946 24.783 1.00 98.31 394 ASP A O 1
ATOM 2848 N N . ILE A 1 395 ? 17.292 4.819 24.079 1.00 98.19 395 ILE A N 1
ATOM 2849 C CA . ILE A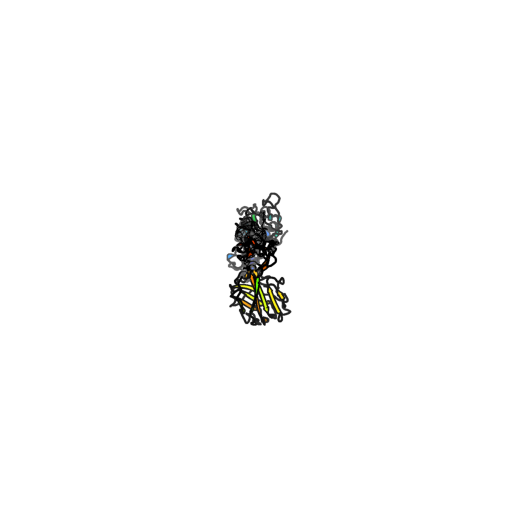 1 395 ? 16.627 5.015 22.784 1.00 98.19 395 ILE A CA 1
ATOM 2850 C C . ILE A 1 395 ? 15.212 4.464 22.875 1.00 98.19 395 ILE A C 1
ATOM 2852 O O . ILE A 1 395 ? 15.023 3.321 23.272 1.00 98.19 395 ILE A O 1
ATOM 2856 N N . THR A 1 396 ? 14.216 5.261 22.503 1.00 98.44 396 THR A N 1
ATOM 2857 C CA . THR A 1 396 ? 12.820 4.823 22.372 1.00 98.44 396 THR A CA 1
ATOM 2858 C C . THR A 1 396 ? 12.400 4.920 20.914 1.00 98.44 396 THR A C 1
ATOM 2860 O O . THR A 1 396 ? 12.552 5.975 20.308 1.00 98.44 396 THR A O 1
ATOM 2863 N N . LEU A 1 397 ? 11.856 3.842 20.363 1.00 98.44 397 LEU A N 1
ATOM 2864 C CA . LEU A 1 397 ? 11.355 3.760 18.997 1.00 98.44 397 LEU A CA 1
ATOM 2865 C C . LEU A 1 397 ? 9.838 3.596 19.022 1.00 98.44 397 LEU A C 1
ATOM 2867 O O . LEU A 1 397 ? 9.329 2.664 19.642 1.00 98.44 397 LEU A O 1
ATOM 2871 N N . THR A 1 398 ? 9.126 4.505 18.359 1.00 97.44 398 THR A N 1
ATOM 2872 C CA . THR A 1 398 ? 7.656 4.529 18.283 1.00 97.44 398 THR A CA 1
ATOM 2873 C C . THR A 1 398 ? 7.201 5.164 16.973 1.00 97.44 398 THR A C 1
ATOM 2875 O O . THR A 1 398 ? 7.828 6.107 16.482 1.00 97.44 398 THR A O 1
ATOM 2878 N N . ASP A 1 399 ? 6.074 4.697 16.436 1.00 95.00 399 ASP A N 1
ATOM 2879 C CA . ASP A 1 399 ? 5.446 5.264 15.237 1.00 95.00 399 ASP A CA 1
ATOM 2880 C C . ASP A 1 399 ? 5.028 6.736 15.422 1.00 95.00 399 ASP A C 1
ATOM 2882 O O . ASP A 1 399 ? 4.942 7.493 14.450 1.00 95.00 399 ASP A O 1
ATOM 2886 N N . THR A 1 400 ? 4.808 7.162 16.672 1.00 92.56 400 THR A N 1
ATOM 2887 C CA . THR A 1 400 ? 4.314 8.505 17.022 1.00 92.56 400 THR A CA 1
ATOM 2888 C C . THR A 1 400 ? 5.384 9.598 17.019 1.00 92.56 400 THR A C 1
ATOM 2890 O O . THR A 1 400 ? 5.045 10.782 16.957 1.00 92.56 400 THR A O 1
ATOM 2893 N N . SER A 1 401 ? 6.674 9.245 17.075 1.00 95.88 401 SER A N 1
ATOM 2894 C CA . SER A 1 401 ? 7.747 10.245 17.013 1.00 95.88 401 SER A CA 1
ATOM 2895 C C . SER A 1 401 ? 7.769 10.901 15.637 1.00 95.88 401 SER A C 1
ATOM 2897 O O . SER A 1 401 ? 7.490 10.254 14.640 1.00 95.88 401 SER A O 1
ATOM 2899 N N . SER A 1 402 ? 8.140 12.175 15.530 1.00 92.44 402 SER A N 1
ATOM 2900 C CA . SER A 1 402 ? 8.376 12.822 14.232 1.00 92.44 402 SER A CA 1
ATOM 2901 C C . SER A 1 402 ? 9.839 12.749 13.780 1.00 92.44 402 SER A C 1
ATOM 2903 O O . SER A 1 402 ? 10.160 13.221 12.691 1.00 92.44 402 SER A O 1
ATOM 2905 N N . ILE A 1 403 ? 10.741 12.213 14.611 1.00 95.81 403 ILE A N 1
ATOM 2906 C CA . ILE A 1 403 ? 12.187 12.231 14.362 1.00 95.81 403 ILE A CA 1
ATOM 2907 C C . ILE A 1 403 ? 12.591 10.959 13.616 1.00 95.81 403 ILE A C 1
ATOM 2909 O O . ILE A 1 403 ? 12.743 9.903 14.225 1.00 95.81 403 ILE A O 1
ATOM 2913 N N . LEU A 1 404 ? 12.770 11.070 12.301 1.00 94.38 404 LEU A N 1
ATOM 2914 C CA . LEU A 1 404 ? 13.306 10.006 11.452 1.00 94.38 404 LEU A CA 1
ATOM 2915 C C . LEU A 1 404 ? 14.842 10.044 11.461 1.00 94.38 404 LEU A C 1
ATOM 2917 O O . LEU A 1 404 ? 15.425 11.121 11.316 1.00 94.38 404 LEU A O 1
ATOM 2921 N N . LEU A 1 405 ? 15.488 8.889 11.628 1.00 94.81 405 LEU A N 1
ATOM 2922 C CA . LEU A 1 405 ? 16.946 8.778 11.589 1.00 94.81 405 LEU A CA 1
ATOM 2923 C C . LEU A 1 405 ? 17.441 8.566 10.150 1.00 94.81 405 LEU A C 1
ATOM 2925 O O . LEU A 1 405 ? 16.766 7.963 9.320 1.00 94.81 405 LEU A O 1
ATOM 2929 N N . SER A 1 406 ? 18.639 9.069 9.864 1.00 93.69 406 SER A N 1
ATOM 2930 C CA . SER A 1 406 ? 19.388 8.833 8.629 1.00 93.69 406 SER A CA 1
ATOM 2931 C C . SER A 1 406 ? 20.767 8.249 8.945 1.00 93.69 406 SER A C 1
ATOM 2933 O O . SER A 1 406 ? 21.228 8.301 10.089 1.00 93.69 406 SER A O 1
ATOM 2935 N N . GLY A 1 407 ? 21.493 7.808 7.914 1.00 90.00 407 GLY A N 1
ATOM 2936 C CA . GLY A 1 407 ? 22.885 7.352 8.031 1.00 90.00 407 GLY A CA 1
ATOM 2937 C C . GLY A 1 407 ? 23.890 8.440 8.442 1.00 90.00 407 GLY A C 1
ATOM 2938 O O . GLY A 1 407 ? 25.094 8.227 8.423 1.00 90.00 407 GLY A O 1
ATOM 2939 N N . SER A 1 408 ? 23.422 9.641 8.789 1.00 90.06 408 SER A N 1
ATOM 2940 C CA . SER A 1 408 ? 24.242 10.736 9.311 1.00 90.06 408 SER A CA 1
ATOM 2941 C C . SER A 1 408 ? 23.649 11.374 10.571 1.00 90.06 408 SER A C 1
ATOM 2943 O O . SER A 1 408 ? 24.081 12.456 10.972 1.00 90.06 408 SER A O 1
ATOM 2945 N N . SER A 1 409 ? 22.617 10.776 11.170 1.00 92.69 409 SER A N 1
ATOM 2946 C CA . SER A 1 409 ? 21.988 11.303 12.382 1.00 92.69 409 SER A CA 1
ATOM 2947 C C . SER A 1 409 ? 22.885 11.106 13.600 1.00 92.69 409 SER A C 1
ATOM 2949 O O . SER A 1 409 ? 23.388 10.019 13.841 1.00 92.69 409 SER A O 1
ATOM 2951 N N . VAL A 1 410 ? 23.049 12.131 14.433 1.00 92.69 410 VAL A N 1
ATOM 2952 C CA . VAL A 1 410 ? 23.691 11.947 15.742 1.00 92.69 410 VAL A CA 1
ATOM 2953 C C . VAL A 1 410 ? 22.688 11.301 16.695 1.00 92.69 410 VAL A C 1
ATOM 2955 O O . VAL A 1 410 ? 21.647 11.892 16.993 1.00 92.69 410 VAL A O 1
ATOM 2958 N N . ILE A 1 411 ? 23.000 10.099 17.174 1.00 93.88 411 ILE A N 1
ATOM 2959 C CA . ILE A 1 411 ? 22.106 9.319 18.034 1.00 93.88 411 ILE A CA 1
ATOM 2960 C C . ILE A 1 411 ? 22.457 9.584 19.496 1.00 93.88 411 ILE A C 1
ATOM 2962 O O . ILE A 1 411 ? 23.569 9.331 19.949 1.00 93.88 411 ILE A O 1
ATOM 2966 N N . THR A 1 412 ? 21.494 10.116 20.246 1.00 95.19 412 THR A N 1
ATOM 2967 C CA . THR A 1 412 ? 21.609 10.367 21.691 1.00 95.19 412 THR A CA 1
ATOM 2968 C C . THR A 1 412 ? 20.350 9.857 22.392 1.00 95.19 412 THR A C 1
ATOM 2970 O O . THR A 1 412 ? 19.459 9.313 21.747 1.00 95.19 412 THR A O 1
ATOM 2973 N N . THR A 1 413 ? 20.261 9.980 23.719 1.00 97.81 413 THR A N 1
ATOM 2974 C CA . THR A 1 413 ? 19.031 9.628 24.446 1.00 97.81 413 THR A CA 1
ATOM 2975 C C . THR A 1 413 ? 17.837 10.392 23.874 1.00 97.81 413 THR A C 1
ATOM 2977 O O . THR A 1 413 ? 17.844 11.624 23.854 1.00 97.81 413 THR A O 1
ATOM 2980 N N . GLY A 1 414 ? 16.801 9.675 23.441 1.00 97.25 414 GLY A N 1
ATOM 2981 C CA . GLY A 1 414 ? 15.689 10.297 22.733 1.00 97.25 414 GLY A CA 1
ATOM 2982 C C . GLY A 1 414 ? 14.608 9.331 22.264 1.00 97.25 414 GLY A C 1
ATOM 2983 O O . GLY A 1 414 ? 14.671 8.121 22.488 1.00 97.25 414 GLY A O 1
ATOM 2984 N N . ILE A 1 415 ? 13.596 9.910 21.620 1.00 98.19 415 ILE A N 1
ATOM 2985 C CA . ILE A 1 415 ? 12.440 9.207 21.064 1.00 98.19 415 ILE A CA 1
ATOM 2986 C C . ILE A 1 415 ? 12.446 9.407 19.549 1.00 98.19 415 ILE A C 1
ATOM 2988 O O . ILE A 1 415 ? 12.313 10.532 19.066 1.00 98.19 415 ILE A O 1
ATOM 2992 N N . TYR A 1 416 ? 12.561 8.325 18.795 1.00 97.94 416 TYR A N 1
ATOM 2993 C CA . TYR A 1 416 ? 12.738 8.328 17.346 1.00 97.94 416 TYR A CA 1
ATOM 2994 C C . TYR A 1 416 ? 11.685 7.453 16.667 1.00 97.94 416 TYR A C 1
ATOM 2996 O O . TYR A 1 416 ? 11.047 6.615 17.309 1.00 97.94 416 TYR A O 1
ATOM 3004 N N . LYS A 1 417 ? 11.496 7.647 15.363 1.00 97.06 417 LYS A N 1
ATOM 3005 C CA . LYS A 1 417 ? 10.801 6.667 14.530 1.00 97.06 417 LYS A CA 1
ATOM 3006 C C . LYS A 1 417 ? 11.711 5.463 14.285 1.00 97.06 417 LYS A C 1
ATOM 3008 O O . LYS A 1 417 ? 12.921 5.664 14.122 1.00 97.06 417 LYS A O 1
ATOM 3013 N N . PRO A 1 418 ? 11.156 4.243 14.173 1.00 97.50 418 PRO A N 1
ATOM 3014 C CA . PRO A 1 418 ? 11.866 3.140 13.538 1.00 97.50 418 PRO A CA 1
ATOM 3015 C C . PRO A 1 418 ? 12.423 3.599 12.195 1.00 97.50 418 PRO A C 1
ATOM 3017 O O . PRO A 1 418 ? 11.728 4.303 11.458 1.00 97.50 418 PRO A O 1
ATOM 3020 N N . SER A 1 419 ? 13.680 3.274 11.921 1.00 96.62 419 SER A N 1
ATOM 3021 C CA . SER A 1 419 ? 14.376 3.806 10.754 1.00 96.62 419 SER A CA 1
ATOM 3022 C C . SER A 1 419 ? 15.294 2.756 10.130 1.00 96.62 419 SER A C 1
ATOM 3024 O O . SER A 1 419 ? 16.068 2.131 10.848 1.00 96.62 419 SER A O 1
ATOM 3026 N N . ASN A 1 420 ? 15.212 2.582 8.811 1.00 95.06 420 ASN A N 1
ATOM 3027 C CA . ASN A 1 420 ? 16.113 1.734 8.024 1.00 95.06 420 ASN A CA 1
ATOM 3028 C C . ASN A 1 420 ? 16.613 2.526 6.802 1.00 95.06 420 ASN A C 1
ATOM 3030 O O . ASN A 1 420 ? 15.792 3.000 6.014 1.00 95.06 420 ASN A O 1
ATOM 3034 N N . VAL A 1 421 ? 17.927 2.688 6.625 1.00 92.50 421 VAL A N 1
ATOM 3035 C CA . VAL A 1 421 ? 18.534 3.414 5.491 1.00 92.50 421 VAL A CA 1
ATOM 3036 C C . VAL A 1 421 ? 19.098 2.437 4.462 1.00 92.50 421 VAL A C 1
ATOM 3038 O O . VAL A 1 421 ? 20.262 2.457 4.104 1.00 92.50 421 VAL A O 1
ATOM 3041 N N . GLY A 1 422 ? 18.222 1.630 3.888 1.00 82.50 422 GLY A N 1
ATOM 3042 C CA . GLY A 1 422 ? 18.636 0.585 2.967 1.00 82.50 422 GLY A CA 1
ATOM 3043 C C . GLY A 1 422 ? 17.493 -0.383 2.719 1.00 82.50 422 GLY A C 1
ATOM 3044 O O . GLY A 1 422 ? 16.408 -0.258 3.289 1.00 82.50 422 GLY A O 1
ATOM 3045 N N . THR A 1 423 ? 17.701 -1.334 1.813 1.00 68.50 423 THR A N 1
ATOM 3046 C CA . THR A 1 423 ? 16.717 -2.404 1.543 1.00 68.50 423 THR A CA 1
ATOM 3047 C C . THR A 1 423 ? 17.346 -3.794 1.498 1.00 68.50 423 THR A C 1
ATOM 3049 O O . THR A 1 423 ? 16.672 -4.757 1.139 1.00 68.50 423 THR A O 1
ATOM 3052 N N . THR A 1 424 ? 18.641 -3.916 1.802 1.00 77.75 424 THR A N 1
ATOM 3053 C CA . THR A 1 424 ? 19.400 -5.163 1.636 1.00 77.75 424 THR A CA 1
ATOM 3054 C C . THR A 1 424 ? 20.042 -5.556 2.959 1.00 77.75 424 THR A C 1
ATOM 3056 O O . THR A 1 424 ? 21.258 -5.528 3.086 1.00 77.75 424 THR A O 1
ATOM 3059 N N . ASP A 1 425 ? 19.206 -5.980 3.904 1.00 85.56 425 ASP A N 1
ATOM 3060 C CA . ASP A 1 425 ? 19.648 -6.324 5.259 1.00 85.56 425 ASP A CA 1
ATOM 3061 C C . ASP A 1 425 ? 19.585 -7.847 5.429 1.00 85.56 425 ASP A C 1
ATOM 3063 O O . ASP A 1 425 ? 18.579 -8.494 5.094 1.00 85.56 425 ASP A O 1
ATOM 3067 N N . ALA A 1 426 ? 20.669 -8.451 5.915 1.00 89.19 426 ALA A N 1
ATOM 3068 C CA . ALA A 1 426 ? 20.809 -9.901 5.998 1.00 89.19 426 ALA A CA 1
ATOM 3069 C C . ALA A 1 426 ? 20.969 -10.363 7.447 1.00 89.19 426 ALA A C 1
ATOM 3071 O O . ALA A 1 426 ? 21.952 -10.055 8.103 1.00 89.19 426 ALA A O 1
ATOM 3072 N N . PHE A 1 427 ? 20.048 -11.205 7.925 1.00 94.25 427 PHE A N 1
ATOM 3073 C CA . PHE A 1 427 ? 20.115 -11.769 9.272 1.00 94.25 427 PHE A CA 1
ATOM 3074 C C . PHE A 1 427 ? 20.498 -13.254 9.227 1.00 94.25 427 PHE A C 1
ATOM 3076 O O . PHE A 1 427 ? 19.878 -14.063 8.533 1.00 94.25 427 PHE A O 1
ATOM 3083 N N . ALA A 1 428 ? 21.540 -13.626 9.969 1.00 92.94 428 ALA A N 1
ATOM 3084 C CA . ALA A 1 428 ? 22.066 -14.983 10.016 1.00 92.94 428 ALA A CA 1
ATOM 3085 C C . ALA A 1 428 ? 21.146 -15.893 10.840 1.00 92.94 428 ALA A C 1
ATOM 3087 O O . ALA A 1 428 ? 20.456 -15.452 11.757 1.00 92.94 428 ALA A O 1
ATOM 3088 N N . ALA A 1 429 ? 21.160 -17.198 10.560 1.00 93.31 429 ALA A N 1
ATOM 3089 C CA . ALA A 1 429 ? 20.452 -18.162 11.400 1.00 93.31 429 ALA A CA 1
ATOM 3090 C C . ALA A 1 429 ? 20.926 -18.034 12.868 1.00 93.31 429 ALA A C 1
ATOM 3092 O O . ALA A 1 429 ? 22.130 -17.902 13.099 1.00 93.31 429 ALA A O 1
ATOM 3093 N N . PRO A 1 430 ? 20.026 -18.090 13.867 1.00 95.75 430 PRO A N 1
ATOM 3094 C CA . PRO A 1 430 ? 18.641 -18.567 13.817 1.00 95.75 430 PRO A CA 1
ATOM 3095 C C . PRO A 1 430 ? 17.569 -17.509 13.481 1.00 95.75 430 PRO A C 1
ATOM 3097 O O . PRO A 1 430 ? 16.391 -17.770 13.727 1.00 95.75 430 PRO A O 1
ATOM 3100 N N . ALA A 1 431 ? 17.920 -16.329 12.957 1.00 96.44 431 ALA A N 1
ATOM 3101 C CA . ALA A 1 431 ? 16.908 -15.391 12.474 1.00 96.44 431 ALA A CA 1
ATOM 3102 C C . ALA A 1 431 ? 16.083 -16.002 11.328 1.00 96.44 431 ALA A C 1
ATOM 3104 O O . ALA A 1 431 ? 16.622 -16.755 10.507 1.00 96.44 431 ALA A O 1
ATOM 3105 N N . PRO A 1 432 ? 14.772 -15.716 11.258 1.00 96.56 432 PRO A N 1
ATOM 3106 C CA . PRO A 1 432 ? 13.948 -16.187 10.156 1.00 96.56 432 PRO A CA 1
ATOM 3107 C C . PRO A 1 432 ? 14.387 -15.534 8.83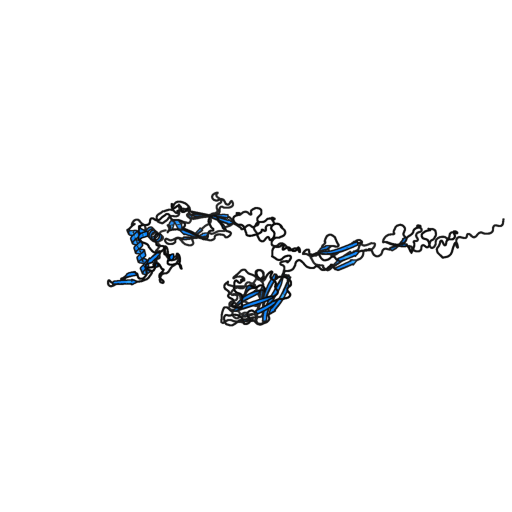8 1.00 96.56 432 PRO A C 1
ATOM 3109 O O . PRO A 1 432 ? 14.813 -14.381 8.818 1.00 96.56 432 PRO A O 1
ATOM 3112 N N . ALA A 1 433 ? 14.254 -16.257 7.725 1.00 94.31 433 ALA A N 1
ATOM 3113 C CA . ALA A 1 433 ? 14.627 -15.753 6.404 1.00 94.31 433 ALA A CA 1
ATOM 3114 C C . ALA A 1 433 ? 13.702 -14.614 5.927 1.00 94.31 433 ALA A C 1
ATOM 3116 O O . ALA A 1 433 ? 12.531 -14.537 6.320 1.00 94.31 433 ALA A O 1
ATOM 3117 N N . ALA A 1 434 ? 14.226 -13.763 5.043 1.00 89.94 434 ALA A N 1
ATOM 3118 C CA . ALA A 1 434 ? 13.496 -12.719 4.321 1.00 89.94 434 ALA A CA 1
ATOM 3119 C C . ALA A 1 434 ? 12.281 -13.289 3.532 1.00 89.94 434 ALA A C 1
ATOM 3121 O O . ALA A 1 434 ? 12.233 -14.497 3.281 1.00 89.94 434 ALA A O 1
ATOM 3122 N N . PRO A 1 435 ? 11.280 -12.472 3.137 1.00 93.12 435 PRO A N 1
ATOM 3123 C CA . PRO A 1 435 ? 11.243 -11.004 3.164 1.00 93.12 435 PRO A CA 1
ATOM 3124 C C . PRO A 1 435 ? 11.023 -10.421 4.565 1.00 93.12 435 PRO A C 1
ATOM 3126 O O . PRO A 1 435 ? 10.408 -11.065 5.421 1.00 93.12 435 PRO A O 1
ATOM 3129 N N . TYR A 1 436 ? 11.531 -9.209 4.781 1.00 94.19 436 TYR A N 1
ATOM 3130 C CA . TYR A 1 436 ? 11.340 -8.415 5.995 1.00 94.19 436 TYR A CA 1
ATOM 3131 C C . TYR A 1 436 ? 10.534 -7.157 5.669 1.00 94.19 436 TYR A C 1
ATOM 3133 O O . TYR A 1 436 ? 10.656 -6.617 4.571 1.00 94.19 436 TYR A O 1
ATOM 3141 N N . ASN A 1 437 ? 9.719 -6.689 6.615 1.00 95.50 437 ASN A N 1
ATOM 3142 C CA . ASN A 1 437 ? 9.111 -5.368 6.509 1.00 95.50 437 ASN A CA 1
ATOM 3143 C C . ASN A 1 437 ? 10.133 -4.320 6.968 1.00 95.50 437 ASN A C 1
ATOM 3145 O O . ASN A 1 437 ? 10.619 -4.406 8.097 1.00 95.50 437 ASN A O 1
ATOM 3149 N N . SER A 1 438 ? 10.445 -3.344 6.116 1.00 93.25 438 SER A N 1
ATOM 3150 C CA . SER A 1 438 ? 11.454 -2.312 6.400 1.00 93.25 438 SER A CA 1
ATOM 3151 C C . SER A 1 438 ? 10.818 -0.966 6.733 1.00 93.25 438 SER A C 1
ATOM 3153 O O . SER A 1 438 ? 9.891 -0.516 6.048 1.00 93.25 438 SER A O 1
ATOM 3155 N N . ALA A 1 439 ? 11.342 -0.312 7.769 1.00 94.38 439 ALA A N 1
ATOM 3156 C CA . ALA A 1 439 ? 10.977 1.051 8.129 1.00 94.38 439 ALA A CA 1
ATOM 3157 C C . ALA A 1 439 ? 11.474 2.083 7.099 1.00 94.38 439 ALA A C 1
ATOM 3159 O O . ALA A 1 439 ? 12.388 1.826 6.317 1.00 94.38 439 ALA A O 1
ATOM 3160 N N . ALA A 1 440 ? 10.892 3.282 7.109 1.00 92.81 440 ALA A N 1
ATOM 3161 C CA . ALA A 1 440 ? 11.405 4.413 6.333 1.00 92.81 440 ALA A CA 1
ATOM 3162 C C . ALA A 1 440 ? 12.844 4.787 6.751 1.00 92.81 440 ALA A C 1
ATOM 3164 O O . ALA A 1 440 ? 13.208 4.556 7.897 1.00 92.81 440 ALA A O 1
ATOM 3165 N N . PRO A 1 441 ? 13.662 5.417 5.891 1.00 90.81 441 PRO A N 1
ATOM 3166 C CA . PRO A 1 441 ? 13.393 5.742 4.487 1.00 90.81 441 PRO A CA 1
ATOM 3167 C C . PRO A 1 441 ? 13.508 4.564 3.500 1.00 90.81 441 PRO A C 1
ATOM 3169 O O . PRO A 1 441 ? 13.097 4.721 2.354 1.00 90.81 441 PRO A O 1
ATOM 3172 N N . GLY A 1 442 ? 14.062 3.421 3.906 1.00 85.06 442 GLY A N 1
ATOM 3173 C CA . GLY A 1 442 ? 14.293 2.254 3.050 1.00 85.06 442 GLY A CA 1
ATOM 3174 C C . GLY A 1 442 ? 13.019 1.509 2.645 1.00 85.06 442 GLY A C 1
ATOM 3175 O O . GLY A 1 442 ? 12.920 1.004 1.530 1.00 85.06 442 GLY A O 1
ATOM 3176 N N . GLY A 1 443 ? 12.009 1.497 3.515 1.00 90.25 443 GLY A N 1
ATOM 3177 C CA . GLY A 1 443 ? 10.668 0.988 3.234 1.00 90.25 443 GLY A CA 1
ATOM 3178 C C . GLY A 1 443 ? 9.560 1.926 3.717 1.00 90.25 443 GLY A C 1
ATOM 3179 O O . GLY A 1 443 ? 9.784 3.099 4.010 1.00 90.25 443 GLY A O 1
ATOM 3180 N N . SER A 1 444 ? 8.332 1.417 3.777 1.00 92.69 444 SER A N 1
ATOM 3181 C CA . SER A 1 444 ? 7.151 2.173 4.226 1.00 92.69 444 SER A CA 1
ATOM 3182 C C . SER A 1 444 ? 6.453 1.547 5.430 1.00 92.69 444 SER A C 1
ATOM 3184 O O . SER A 1 444 ? 5.407 2.042 5.847 1.00 92.69 444 SER A O 1
ATOM 3186 N N . ALA A 1 445 ? 6.987 0.448 5.965 1.00 94.56 445 ALA A N 1
ATOM 3187 C CA . ALA A 1 445 ? 6.364 -0.248 7.077 1.00 94.56 445 ALA A CA 1
ATOM 3188 C C . ALA A 1 445 ? 6.573 0.516 8.393 1.00 94.56 445 ALA A C 1
ATOM 3190 O O . ALA A 1 445 ? 7.573 1.202 8.602 1.00 94.56 445 ALA A O 1
ATOM 3191 N N . THR A 1 446 ? 5.617 0.369 9.297 1.00 96.38 446 THR A N 1
ATOM 3192 C CA . THR A 1 446 ? 5.608 0.926 10.654 1.00 96.38 446 THR A CA 1
ATOM 3193 C C . THR A 1 446 ? 5.230 -0.165 11.662 1.00 96.38 446 THR A C 1
ATOM 3195 O O . THR A 1 446 ? 4.730 -1.222 11.254 1.00 96.38 446 THR A O 1
ATOM 3198 N N . PHE A 1 447 ? 5.413 0.071 12.969 1.00 97.00 447 PHE A N 1
ATOM 3199 C CA . PHE A 1 447 ? 4.969 -0.882 13.994 1.00 97.00 447 PHE A CA 1
ATOM 3200 C C . PHE A 1 447 ? 3.478 -1.202 13.859 1.00 97.00 447 PHE A C 1
ATOM 3202 O O . PHE A 1 447 ? 3.101 -2.372 13.864 1.00 97.00 447 PHE A O 1
ATOM 3209 N N . ALA A 1 448 ? 2.648 -0.182 13.651 1.00 92.12 448 ALA A N 1
ATOM 3210 C CA . ALA A 1 448 ? 1.225 -0.324 13.392 1.00 92.12 448 ALA A CA 1
ATOM 3211 C C . ALA A 1 448 ? 0.932 -1.219 12.180 1.00 92.12 448 ALA A C 1
ATOM 3213 O O . ALA A 1 448 ? 0.126 -2.134 12.289 1.00 92.12 448 ALA A O 1
ATOM 3214 N N . SER A 1 449 ? 1.596 -1.006 11.040 1.00 92.94 449 SER A N 1
ATOM 3215 C CA . SER A 1 449 ? 1.323 -1.804 9.832 1.00 92.94 449 SER A CA 1
ATOM 3216 C C . SER A 1 449 ? 1.717 -3.282 9.954 1.00 92.94 449 SER A C 1
ATOM 3218 O O . SER A 1 449 ? 1.198 -4.106 9.210 1.00 92.94 449 SER A O 1
ATOM 3220 N N . VAL A 1 450 ? 2.652 -3.613 10.854 1.00 95.94 450 VAL A N 1
ATOM 3221 C CA . VAL A 1 450 ? 3.202 -4.973 10.980 1.00 95.94 450 VAL A CA 1
ATOM 3222 C C . VAL A 1 450 ? 2.617 -5.730 12.166 1.00 95.94 450 VAL A C 1
ATOM 3224 O O . VAL A 1 450 ? 2.390 -6.931 12.062 1.00 95.94 450 VAL A O 1
ATOM 3227 N N . PHE A 1 451 ? 2.398 -5.053 13.293 1.00 96.06 451 PHE A N 1
ATOM 3228 C CA . PHE A 1 451 ? 2.024 -5.701 14.548 1.00 96.06 451 PHE A CA 1
ATOM 3229 C C . PHE A 1 451 ? 0.603 -5.384 15.009 1.00 96.06 451 PHE A C 1
ATOM 3231 O O . PHE A 1 451 ? 0.120 -6.075 15.900 1.00 96.06 451 PHE A O 1
ATOM 3238 N N . ARG A 1 452 ? -0.094 -4.375 14.467 1.00 92.38 452 ARG A N 1
ATOM 3239 C CA . ARG A 1 452 ? -1.472 -4.093 14.900 1.00 92.38 452 ARG A CA 1
ATOM 3240 C C . ARG A 1 452 ? -2.383 -5.280 14.586 1.00 92.38 452 ARG A C 1
ATOM 3242 O O . ARG A 1 452 ? -2.313 -5.862 13.512 1.00 92.38 452 ARG A O 1
ATOM 3249 N N . GLY A 1 453 ? -3.231 -5.633 15.545 1.00 88.94 453 GLY A N 1
ATOM 3250 C CA . GLY A 1 453 ? -4.204 -6.713 15.434 1.00 88.94 453 GLY A CA 1
ATOM 3251 C C . GLY A 1 453 ? -3.711 -8.103 15.779 1.00 88.94 453 GLY A C 1
ATOM 3252 O O . GLY A 1 453 ? -4.522 -9.016 15.925 1.00 88.94 453 GLY A O 1
ATOM 3253 N N . ILE A 1 454 ? -2.406 -8.287 15.965 1.00 93.12 454 ILE A N 1
ATOM 3254 C CA . ILE A 1 454 ? -1.890 -9.596 16.355 1.00 93.12 454 ILE A CA 1
ATOM 3255 C C . ILE A 1 454 ? -2.173 -9.863 17.835 1.00 93.12 454 ILE A C 1
ATOM 3257 O O . ILE A 1 454 ? -2.289 -8.947 18.659 1.00 93.12 454 ILE A O 1
ATOM 3261 N N . ASN A 1 455 ? -2.217 -11.143 18.202 1.00 93.50 455 ASN A N 1
ATOM 3262 C CA . ASN A 1 455 ? -2.172 -11.541 19.603 1.00 93.50 455 ASN A CA 1
ATOM 3263 C C . ASN A 1 455 ? -0.772 -11.258 20.164 1.00 93.50 455 ASN A C 1
ATOM 3265 O O . ASN A 1 455 ? 0.201 -11.883 19.753 1.00 93.50 455 ASN A O 1
ATOM 3269 N N . ALA A 1 456 ? -0.673 -10.342 21.127 1.00 95.81 456 ALA A N 1
ATOM 3270 C CA . ALA A 1 456 ? 0.598 -9.969 21.741 1.00 95.81 456 ALA A CA 1
ATOM 3271 C C . ALA A 1 456 ? 1.245 -11.092 22.571 1.00 95.81 456 ALA A C 1
ATOM 3273 O O . ALA A 1 456 ? 2.457 -11.052 22.789 1.00 95.81 456 ALA A O 1
ATOM 3274 N N . ASN A 1 457 ? 0.465 -12.062 23.066 1.00 96.25 457 ASN A N 1
ATOM 3275 C CA . ASN A 1 457 ? 0.965 -13.107 23.958 1.00 96.25 457 ASN A CA 1
ATOM 3276 C C . ASN A 1 457 ? 1.856 -14.105 23.204 1.00 96.25 457 ASN A C 1
ATOM 3278 O O . ASN A 1 457 ? 1.441 -14.705 22.215 1.00 96.25 457 ASN A O 1
ATOM 3282 N N . GLY A 1 458 ? 3.062 -14.336 23.721 1.00 97.31 458 GLY A N 1
ATOM 3283 C CA . GLY A 1 458 ? 4.062 -15.210 23.113 1.00 97.31 458 GLY A CA 1
ATOM 3284 C C . GLY A 1 458 ? 5.467 -14.620 23.183 1.00 97.31 458 GLY A C 1
ATOM 3285 O O . GLY A 1 458 ? 5.733 -13.682 23.936 1.00 97.31 458 GLY A O 1
ATOM 3286 N N . ASN A 1 459 ? 6.388 -15.196 22.414 1.00 98.25 459 ASN A N 1
ATOM 3287 C CA . ASN A 1 459 ? 7.778 -14.752 22.387 1.00 98.25 459 ASN A CA 1
ATOM 3288 C C . ASN A 1 459 ? 7.979 -13.653 21.345 1.00 98.25 459 ASN A C 1
ATOM 3290 O O . ASN A 1 459 ? 7.771 -13.882 20.158 1.00 98.25 459 ASN A O 1
ATOM 3294 N N . TRP A 1 460 ? 8.476 -12.507 21.795 1.00 98.62 460 TRP A N 1
ATOM 3295 C CA . TRP A 1 460 ? 9.010 -11.442 20.956 1.00 98.62 460 TRP A CA 1
ATOM 3296 C C . TRP A 1 460 ? 10.530 -11.560 20.923 1.00 98.62 460 TRP A C 1
ATOM 3298 O O . TRP A 1 460 ? 11.174 -11.563 21.973 1.00 98.62 460 TRP A O 1
ATOM 3308 N N . SER A 1 461 ? 11.103 -11.694 19.731 1.00 98.56 461 SER A N 1
ATOM 3309 C CA . SER A 1 461 ? 12.527 -11.995 19.546 1.00 98.56 461 SER A CA 1
ATOM 3310 C C . SER A 1 461 ? 13.240 -10.837 18.860 1.00 98.56 461 SER A C 1
ATOM 3312 O O . SER A 1 461 ? 12.874 -10.456 17.751 1.00 98.56 461 SER A O 1
ATOM 3314 N N . LEU A 1 462 ? 14.265 -10.296 19.512 1.00 98.44 462 LEU A N 1
ATOM 3315 C CA . LEU A 1 462 ? 15.128 -9.248 18.983 1.00 98.44 462 LEU A CA 1
ATOM 3316 C C . LEU A 1 462 ? 16.423 -9.866 18.450 1.00 98.44 462 LEU A C 1
ATOM 3318 O O . LEU A 1 462 ? 17.155 -10.533 19.187 1.00 98.44 462 LEU A O 1
ATOM 3322 N N . TYR A 1 463 ? 16.710 -9.626 17.179 1.00 98.38 463 TYR A N 1
ATOM 3323 C CA . TYR A 1 463 ? 17.918 -10.063 16.494 1.00 98.38 463 TYR A CA 1
ATOM 3324 C C . TYR A 1 463 ? 18.760 -8.831 16.188 1.00 98.38 463 TYR A C 1
ATOM 3326 O O . TYR A 1 463 ? 18.328 -7.968 15.435 1.00 98.38 463 TYR A O 1
ATOM 3334 N N . VAL A 1 464 ? 19.942 -8.758 16.794 1.00 97.50 464 VAL A N 1
ATOM 3335 C CA . VAL A 1 464 ? 20.887 -7.645 16.646 1.00 97.50 464 VAL A CA 1
ATOM 3336 C C . VAL A 1 464 ? 22.128 -8.159 15.928 1.00 97.50 464 VAL A C 1
ATOM 3338 O O . VAL A 1 464 ? 22.736 -9.136 16.379 1.00 97.50 464 VAL A O 1
ATOM 3341 N N . MET A 1 465 ? 22.483 -7.526 14.820 1.00 94.31 465 MET A N 1
ATOM 3342 C CA . MET A 1 465 ? 23.680 -7.815 14.044 1.00 94.31 465 MET A CA 1
ATOM 3343 C C . MET A 1 465 ? 24.494 -6.538 13.855 1.00 94.31 465 MET A C 1
ATOM 3345 O O . MET A 1 465 ? 23.929 -5.453 13.799 1.00 94.31 465 MET A O 1
ATOM 3349 N N . ASP A 1 466 ? 25.807 -6.712 13.803 1.00 92.00 466 ASP A N 1
ATOM 3350 C CA . ASP A 1 466 ? 26.762 -5.721 13.320 1.00 92.00 466 ASP A CA 1
ATOM 3351 C C . ASP A 1 466 ? 27.244 -6.190 11.940 1.00 92.00 466 ASP A C 1
ATOM 3353 O O . ASP A 1 466 ? 27.742 -7.319 11.825 1.00 92.00 466 ASP A O 1
ATOM 3357 N N . ASP A 1 467 ? 27.005 -5.420 10.883 1.00 85.88 467 ASP A N 1
ATOM 3358 C CA . ASP A 1 467 ? 27.315 -5.815 9.503 1.00 85.88 467 ASP A CA 1
ATOM 3359 C C . ASP A 1 467 ? 28.704 -5.332 9.027 1.00 85.88 467 ASP A C 1
ATOM 3361 O O . ASP A 1 467 ? 29.244 -5.834 8.029 1.00 85.88 467 ASP A O 1
ATOM 3365 N N . ALA A 1 468 ? 29.339 -4.449 9.803 1.00 83.81 468 ALA A N 1
ATOM 3366 C CA . ALA A 1 468 ? 30.696 -3.970 9.609 1.00 83.81 468 ALA A CA 1
ATOM 3367 C C . ALA A 1 468 ? 31.632 -4.537 10.689 1.00 83.81 468 ALA A C 1
ATOM 3369 O O . ALA A 1 468 ? 31.295 -5.392 11.493 1.00 83.81 468 ALA A O 1
ATOM 3370 N N . GLY A 1 469 ? 32.914 -4.194 10.645 1.00 80.69 469 GLY A N 1
ATOM 3371 C CA . GLY A 1 469 ? 33.856 -4.658 11.661 1.00 80.69 469 GLY A CA 1
ATOM 3372 C C . GLY A 1 469 ? 34.745 -3.527 12.121 1.00 80.69 469 GLY A C 1
ATOM 3373 O O . GLY A 1 469 ? 34.956 -2.573 11.379 1.00 80.69 469 GLY A O 1
ATOM 3374 N N . SER A 1 470 ? 35.383 -3.720 13.277 1.00 85.81 470 SER A N 1
ATOM 3375 C CA . SER A 1 470 ? 36.240 -2.762 14.007 1.00 85.81 470 SER A CA 1
ATOM 3376 C C . SER A 1 470 ? 35.505 -1.866 14.999 1.00 85.81 470 SER A C 1
ATOM 3378 O O . SER A 1 470 ? 36.153 -1.357 15.915 1.00 85.81 470 SER A O 1
ATOM 3380 N N . ASP A 1 471 ? 34.192 -1.743 14.862 1.00 88.38 471 ASP A N 1
ATOM 3381 C CA . ASP A 1 471 ? 33.301 -1.044 15.780 1.00 88.38 471 ASP A CA 1
ATOM 3382 C C . ASP A 1 471 ? 32.500 -2.054 16.596 1.00 88.38 471 ASP A C 1
ATOM 3384 O O . ASP A 1 471 ? 32.429 -3.217 16.223 1.00 88.38 471 ASP A O 1
ATOM 3388 N N . GLY A 1 472 ? 32.023 -1.657 17.774 1.00 91.00 472 GLY A N 1
ATOM 3389 C CA . GLY A 1 472 ? 31.244 -2.546 18.627 1.00 91.00 472 GLY A CA 1
ATOM 3390 C C . GLY A 1 472 ? 30.611 -1.818 19.803 1.00 91.00 472 GLY A C 1
ATOM 3391 O O . GLY A 1 472 ? 30.857 -0.632 20.058 1.00 91.00 472 GLY A O 1
ATOM 3392 N N . GLY A 1 473 ? 29.805 -2.541 20.576 1.00 94.69 473 GLY A N 1
ATOM 3393 C CA . GLY A 1 473 ? 29.023 -1.891 21.614 1.00 94.69 473 GLY A CA 1
ATOM 3394 C C . GLY A 1 473 ? 28.119 -2.799 22.428 1.00 94.69 473 GLY A C 1
ATOM 3395 O O . GLY A 1 473 ? 28.391 -3.982 22.629 1.00 94.69 473 GLY A O 1
ATOM 3396 N N . SER A 1 474 ? 27.063 -2.224 22.995 1.00 96.81 474 SER A N 1
ATOM 3397 C CA . SER A 1 474 ? 26.102 -2.966 23.805 1.00 96.81 474 SER A CA 1
ATOM 3398 C C . SER A 1 474 ? 24.791 -2.224 24.032 1.00 96.81 474 SER A C 1
ATOM 3400 O O . SER A 1 474 ? 24.748 -0.994 24.062 1.00 96.81 474 SER A O 1
ATOM 3402 N N . PHE A 1 475 ? 23.753 -3.001 24.331 1.00 97.69 475 PHE A N 1
ATOM 3403 C CA . PHE A 1 475 ? 22.609 -2.565 25.127 1.00 97.69 475 PHE A CA 1
ATOM 3404 C C . PHE A 1 475 ? 22.834 -3.044 26.563 1.00 97.69 475 PHE A C 1
ATOM 3406 O O . PHE A 1 475 ? 22.514 -4.188 26.905 1.00 97.69 475 PHE A O 1
ATOM 3413 N N . ALA A 1 476 ? 23.473 -2.211 27.391 1.00 97.31 476 ALA A N 1
ATOM 3414 C CA . ALA A 1 476 ? 24.026 -2.657 28.675 1.00 97.31 476 ALA A CA 1
ATOM 3415 C C . ALA A 1 476 ? 22.959 -3.059 29.712 1.00 97.31 476 ALA A C 1
ATOM 3417 O O . ALA A 1 476 ? 23.258 -3.824 30.625 1.00 97.31 476 ALA A O 1
ATOM 3418 N N . GLU A 1 477 ? 21.721 -2.585 29.557 1.00 97.75 477 GLU A N 1
ATOM 3419 C CA . GLU A 1 477 ? 20.569 -2.961 30.393 1.00 97.75 477 GLU A CA 1
ATOM 3420 C C . GLU A 1 477 ? 19.479 -3.686 29.577 1.00 97.75 477 GLU A C 1
ATOM 3422 O O . GLU A 1 477 ? 18.323 -3.764 29.994 1.00 97.75 477 GLU A O 1
ATOM 3427 N N . GLY A 1 478 ? 19.845 -4.220 28.406 1.00 97.62 478 GLY A N 1
ATOM 3428 C CA . GLY A 1 478 ? 18.940 -4.939 27.517 1.00 97.62 478 GLY A CA 1
ATOM 3429 C C . GLY A 1 478 ? 17.902 -4.029 26.853 1.00 97.62 478 GLY A C 1
ATOM 3430 O O . GLY A 1 478 ? 18.224 -2.935 26.378 1.00 97.62 478 GLY A O 1
ATOM 3431 N N . TRP A 1 479 ? 16.657 -4.498 26.770 1.00 98.56 479 TRP A N 1
ATOM 3432 C CA . TRP A 1 479 ? 15.591 -3.801 26.048 1.00 98.56 479 TRP A CA 1
ATOM 3433 C C . TRP A 1 479 ? 14.211 -3.983 26.686 1.00 98.56 479 TRP A C 1
ATOM 3435 O O . TRP A 1 479 ? 13.948 -4.952 27.404 1.00 98.56 479 TRP A O 1
ATOM 3445 N N . GLU A 1 480 ? 13.328 -3.025 26.410 1.00 98.69 480 GLU A N 1
ATOM 3446 C CA . GLU A 1 480 ? 11.920 -3.046 26.798 1.00 98.69 480 GLU A CA 1
ATOM 3447 C C . GLU A 1 480 ? 11.023 -3.082 25.562 1.00 98.69 480 GLU A C 1
ATOM 3449 O O . GLU A 1 480 ? 11.312 -2.471 24.531 1.00 98.69 480 GLU A O 1
ATOM 3454 N N . LEU A 1 481 ? 9.885 -3.743 25.721 1.00 98.38 481 LEU A N 1
ATOM 3455 C CA . LEU A 1 481 ? 8.779 -3.755 24.787 1.00 98.38 481 LEU A CA 1
ATOM 3456 C C . LEU A 1 481 ? 7.548 -3.217 25.513 1.00 98.38 481 LEU A C 1
ATOM 3458 O O . LEU A 1 481 ? 7.081 -3.809 26.487 1.00 98.38 481 LEU A O 1
ATOM 3462 N N . VAL A 1 482 ? 7.028 -2.089 25.050 1.00 97.88 482 VAL A N 1
ATOM 3463 C CA . VAL A 1 482 ? 5.755 -1.545 25.516 1.00 97.88 482 VAL A CA 1
ATOM 3464 C C . VAL A 1 482 ? 4.700 -1.897 24.482 1.00 97.88 482 VAL A C 1
ATOM 3466 O O . VAL A 1 482 ? 4.842 -1.549 23.312 1.00 97.88 482 VAL A O 1
ATOM 3469 N N . ILE A 1 483 ? 3.653 -2.588 24.918 1.00 96.50 483 ILE A N 1
ATOM 3470 C CA . ILE A 1 483 ? 2.526 -2.974 24.071 1.00 96.50 483 ILE A CA 1
ATOM 3471 C C . ILE A 1 483 ? 1.299 -2.224 24.552 1.00 96.50 483 ILE A C 1
ATOM 3473 O O . ILE A 1 483 ? 0.881 -2.398 25.698 1.00 96.50 483 ILE A O 1
ATOM 3477 N N . SER A 1 484 ? 0.720 -1.430 23.661 1.00 92.75 484 SER A N 1
ATOM 3478 C CA . SER A 1 484 ? -0.623 -0.882 23.819 1.00 92.75 484 SER A CA 1
ATOM 3479 C C . SER A 1 484 ? -1.593 -1.798 23.094 1.00 92.75 484 SER A C 1
ATOM 3481 O O . SER A 1 484 ? -1.317 -2.233 21.976 1.00 92.75 484 SER A O 1
ATOM 3483 N N . THR A 1 485 ? -2.718 -2.109 23.724 1.00 91.25 485 THR A N 1
ATOM 3484 C CA . THR A 1 485 ? -3.754 -2.966 23.128 1.00 91.25 485 THR A CA 1
ATOM 3485 C C . THR A 1 485 ? -4.884 -2.138 22.531 1.00 91.25 485 THR A C 1
ATOM 3487 O O . THR A 1 485 ? -5.023 -0.960 22.861 1.00 91.25 485 THR A O 1
ATOM 3490 N N . LEU A 1 486 ? -5.665 -2.728 21.627 1.00 84.44 486 LEU A N 1
ATOM 3491 C CA . LEU A 1 486 ? -6.904 -2.126 21.142 1.00 84.44 486 LEU A CA 1
ATOM 3492 C C . LEU A 1 486 ? -7.896 -1.966 22.295 1.00 84.44 486 LEU A C 1
ATOM 3494 O O . LEU A 1 486 ? -7.973 -2.811 23.192 1.00 84.44 486 LEU A O 1
ATOM 3498 N N . THR A 1 487 ? -8.663 -0.879 22.265 1.00 79.25 487 THR A N 1
ATOM 3499 C CA . THR A 1 487 ? -9.726 -0.657 23.245 1.00 79.25 487 THR A CA 1
ATOM 3500 C C . THR A 1 487 ? -11.009 -1.303 22.741 1.00 79.25 487 THR A C 1
ATOM 3502 O O . THR A 1 487 ? -11.516 -0.926 21.691 1.00 79.25 487 THR A O 1
ATOM 3505 N N . SER A 1 488 ? -11.566 -2.244 23.504 1.00 73.75 488 SER A N 1
ATOM 3506 C CA . SER A 1 488 ? -12.916 -2.758 23.235 1.00 73.75 488 SER A CA 1
ATOM 3507 C C . SER A 1 488 ? -13.942 -1.636 23.389 1.00 73.75 488 SER A C 1
ATOM 3509 O O . SER A 1 488 ? -13.954 -0.980 24.441 1.00 73.75 488 SER A O 1
ATOM 3511 N N . VAL A 1 489 ? -14.811 -1.437 22.387 1.00 72.75 489 VAL A N 1
ATOM 3512 C CA . VAL A 1 489 ? -15.985 -0.564 22.561 1.00 72.75 489 VAL A CA 1
ATOM 3513 C C . VAL A 1 489 ? -17.055 -1.252 23.387 1.00 72.75 489 VAL A C 1
ATOM 3515 O O . VAL A 1 489 ? -17.742 -0.573 24.134 1.00 72.75 489 VAL A O 1
ATOM 3518 N N . CYS A 1 490 ? -17.131 -2.584 23.370 1.00 69.25 490 CYS A N 1
ATOM 3519 C CA . CYS A 1 490 ? -17.973 -3.340 24.289 1.00 69.25 490 CYS A CA 1
ATOM 3520 C C . CYS A 1 490 ? -17.346 -3.336 25.692 1.00 69.25 490 CYS A C 1
ATOM 3522 O O . CYS A 1 490 ? -16.503 -4.181 26.019 1.00 69.25 490 CYS A O 1
ATOM 3524 N N . GLN A 1 491 ? -17.731 -2.370 26.528 1.00 68.00 491 GLN A N 1
ATOM 3525 C CA . GLN A 1 491 ? -17.342 -2.326 27.938 1.00 68.00 491 GLN A CA 1
ATOM 3526 C C . GLN A 1 491 ? -18.484 -2.815 28.826 1.00 68.00 491 GLN A C 1
ATOM 3528 O O . GLN A 1 491 ? -19.648 -2.470 28.623 1.00 68.00 491 GLN A O 1
ATOM 3533 N N . SER A 1 492 ? -18.163 -3.601 29.859 1.00 69.88 492 SER A N 1
ATOM 3534 C CA . SER A 1 492 ? -19.164 -3.952 30.867 1.00 69.88 492 SER A CA 1
ATOM 3535 C C . SER A 1 492 ? -19.371 -2.764 31.808 1.00 69.88 492 SER A C 1
ATOM 3537 O O . SER A 1 492 ? -18.608 -2.572 32.760 1.00 69.88 492 SER A O 1
ATOM 3539 N N . LEU A 1 493 ? -20.401 -1.958 31.558 1.00 81.56 493 LEU A N 1
ATOM 3540 C CA . LEU A 1 493 ? -20.815 -0.930 32.509 1.00 81.56 493 LEU A CA 1
ATOM 3541 C C . LEU A 1 493 ? -21.387 -1.596 33.772 1.00 81.56 493 LEU A C 1
ATOM 3543 O O . LEU A 1 493 ? -22.265 -2.459 33.657 1.00 81.56 493 LEU A O 1
ATOM 3547 N N . PRO A 1 494 ? -20.932 -1.216 34.980 1.00 86.19 494 PRO A N 1
ATOM 3548 C CA . PRO A 1 494 ? -21.510 -1.731 36.214 1.00 86.19 494 PRO A CA 1
ATOM 3549 C C . PRO A 1 494 ? -22.968 -1.272 36.364 1.00 86.19 494 PRO A C 1
ATOM 3551 O O . PRO A 1 494 ? -23.364 -0.238 35.822 1.00 86.19 494 PRO A O 1
ATOM 3554 N N . ALA A 1 495 ? -23.764 -2.035 37.120 1.00 91.12 495 ALA A N 1
ATOM 3555 C CA . ALA A 1 495 ? -25.124 -1.627 37.467 1.00 91.12 495 ALA A CA 1
ATOM 3556 C C . ALA A 1 495 ? -25.101 -0.265 38.202 1.00 91.12 495 ALA A C 1
ATOM 3558 O O . ALA A 1 495 ? -24.218 -0.060 39.040 1.00 91.12 495 ALA A O 1
ATOM 3559 N N . PRO A 1 496 ? -26.036 0.662 37.917 1.00 94.00 496 PRO A N 1
ATOM 3560 C CA . PRO A 1 496 ? -26.004 2.001 38.488 1.00 94.00 496 PRO A CA 1
ATOM 3561 C C . PRO A 1 496 ? -26.158 1.985 40.013 1.00 94.00 496 PRO A C 1
ATOM 3563 O O . PRO A 1 496 ? -27.101 1.389 40.539 1.00 94.00 496 PRO A O 1
ATOM 3566 N N . GLU A 1 497 ? -25.288 2.699 40.719 1.00 94.88 497 GLU A N 1
ATOM 3567 C CA . GLU A 1 497 ? -25.488 3.044 42.126 1.00 94.88 497 GLU A CA 1
ATOM 3568 C C . GLU A 1 497 ? -26.299 4.337 42.223 1.00 94.88 497 GLU A C 1
ATOM 3570 O O . GLU A 1 497 ? -26.079 5.289 41.467 1.00 94.88 497 GLU A O 1
ATOM 3575 N N . VAL A 1 498 ? -27.253 4.373 43.152 1.00 96.25 498 VAL A N 1
ATOM 3576 C CA . VAL A 1 498 ? -28.237 5.453 43.259 1.00 96.25 498 VAL A CA 1
ATOM 3577 C C . VAL A 1 498 ? -28.409 5.918 44.700 1.00 96.25 498 VAL A C 1
ATOM 3579 O O . VAL A 1 498 ? -28.426 5.121 45.635 1.00 96.25 498 VAL A O 1
ATOM 3582 N N . THR A 1 499 ? -28.614 7.221 44.871 1.00 95.69 499 THR A N 1
ATOM 3583 C CA . THR A 1 499 ? -29.153 7.818 46.095 1.00 95.69 499 THR A CA 1
ATOM 3584 C C . THR A 1 499 ? -30.633 8.117 45.881 1.00 95.69 499 THR A C 1
ATOM 3586 O O . THR A 1 499 ? -31.006 8.768 44.902 1.00 95.69 499 THR A O 1
ATOM 3589 N N . VAL A 1 500 ? -31.478 7.639 46.796 1.00 94.44 500 VAL A N 1
ATOM 3590 C CA . VAL A 1 500 ? -32.940 7.716 46.689 1.00 94.44 500 VAL A CA 1
ATOM 3591 C C . VAL A 1 500 ? -33.512 8.531 47.845 1.00 94.44 500 VAL A C 1
ATOM 3593 O O . VAL A 1 500 ? -33.265 8.215 49.007 1.00 94.44 500 VAL A O 1
ATOM 3596 N N . THR A 1 501 ? -34.329 9.534 47.525 1.00 93.06 501 THR A N 1
ATOM 3597 C CA . THR A 1 501 ? -35.197 10.226 48.488 1.00 93.06 501 THR A CA 1
ATOM 3598 C C . THR A 1 501 ? -36.633 9.815 48.199 1.00 93.06 501 THR A C 1
ATOM 3600 O O . THR A 1 501 ? -37.124 10.045 47.092 1.00 93.06 501 THR A O 1
ATOM 3603 N N . GLN A 1 502 ? -37.296 9.194 49.175 1.00 90.38 502 GLN A N 1
ATOM 3604 C CA . GLN A 1 502 ? -38.690 8.773 49.028 1.00 90.38 502 GLN A CA 1
ATOM 3605 C C . GLN A 1 502 ? -39.619 9.995 48.906 1.00 90.38 502 GLN A C 1
ATOM 3607 O O . GLN A 1 502 ? -39.356 11.018 49.547 1.00 90.38 502 GLN A O 1
ATOM 3612 N N . PRO A 1 503 ? -40.692 9.913 48.098 1.00 89.19 503 PRO A N 1
ATOM 3613 C CA . PRO A 1 503 ? -41.720 10.942 48.072 1.00 89.19 503 PRO A CA 1
ATOM 3614 C C . PRO A 1 503 ? -42.385 11.090 49.446 1.00 89.19 503 PRO A C 1
ATOM 3616 O O . PRO A 1 503 ? -42.458 10.153 50.248 1.00 89.19 503 PRO A O 1
ATOM 3619 N N . ASN A 1 504 ? -42.895 12.289 49.703 1.00 84.06 504 ASN A N 1
ATOM 3620 C CA . ASN A 1 504 ? -43.796 12.574 50.813 1.00 84.06 504 ASN A CA 1
ATOM 3621 C C . ASN A 1 504 ? -45.057 13.273 50.277 1.00 84.06 504 ASN A C 1
ATOM 3623 O O . ASN A 1 504 ? -45.180 13.544 49.083 1.00 84.06 504 ASN A O 1
ATOM 3627 N N . CYS A 1 505 ? -45.988 13.603 51.169 1.00 79.69 505 CYS A N 1
ATOM 3628 C CA . CYS A 1 505 ? -47.282 14.170 50.795 1.00 79.69 505 CYS A CA 1
ATOM 3629 C C . CYS A 1 505 ? -47.235 15.546 50.101 1.00 79.69 505 CYS A C 1
ATOM 3631 O O . CYS A 1 505 ? -48.260 15.992 49.591 1.00 79.69 505 CYS A O 1
ATOM 3633 N N . THR A 1 506 ? -46.094 16.243 50.085 1.00 79.50 506 THR A N 1
ATOM 3634 C CA . THR A 1 506 ? -45.958 17.587 49.493 1.00 79.50 506 THR A CA 1
ATOM 3635 C C . THR A 1 506 ? -44.836 17.704 48.460 1.00 79.50 506 THR A C 1
ATOM 3637 O O . THR A 1 506 ? -44.844 18.639 47.660 1.00 79.50 506 THR A O 1
ATOM 3640 N N . THR A 1 507 ? -43.893 16.761 48.422 1.00 83.31 507 THR A N 1
ATOM 3641 C CA . THR A 1 507 ? -42.773 16.734 47.474 1.00 83.31 507 THR A CA 1
ATOM 3642 C C . THR A 1 507 ? -42.573 15.336 46.898 1.00 83.31 507 THR A C 1
ATOM 3644 O O . THR A 1 507 ? -42.456 14.367 47.649 1.00 83.31 507 THR A O 1
ATOM 3647 N N . GLY A 1 508 ? -42.474 15.243 45.568 1.00 86.38 508 GLY A N 1
ATOM 3648 C CA . GLY A 1 508 ? -42.146 13.993 44.878 1.00 86.38 508 GLY A CA 1
ATOM 3649 C C . GLY A 1 508 ? -40.740 13.485 45.210 1.00 86.38 508 GLY A C 1
ATOM 3650 O O . GLY A 1 508 ? -39.878 14.242 45.662 1.00 86.38 508 GLY A O 1
ATOM 3651 N N . GLY A 1 509 ? -40.510 12.197 44.968 1.00 91.25 509 GLY A N 1
ATOM 3652 C CA . GLY A 1 509 ? -39.241 11.542 45.248 1.00 91.25 509 GLY A CA 1
ATOM 3653 C C . GLY A 1 509 ? -38.132 11.994 44.301 1.00 91.25 509 GLY A C 1
ATOM 3654 O O . GLY A 1 509 ? -38.373 12.617 43.259 1.00 91.25 509 GLY A O 1
ATOM 3655 N N . THR A 1 510 ? -36.895 11.662 44.658 1.00 94.62 510 THR A N 1
ATOM 3656 C CA . THR A 1 510 ? -35.721 11.932 43.823 1.00 94.62 510 THR A CA 1
ATOM 3657 C C . THR A 1 510 ? -34.853 10.692 43.697 1.00 94.62 510 THR A C 1
ATOM 3659 O O . THR A 1 510 ? -34.576 10.034 44.700 1.00 94.62 510 THR A O 1
ATOM 3662 N N . ILE A 1 511 ? -34.361 10.425 42.492 1.00 96.25 511 ILE A N 1
ATOM 3663 C CA . ILE A 1 511 ? -33.349 9.401 42.223 1.00 96.25 511 ILE A CA 1
ATOM 3664 C C . ILE A 1 511 ? -32.144 10.111 41.609 1.00 96.25 511 ILE A C 1
ATOM 3666 O O . ILE A 1 511 ? -32.268 10.771 40.577 1.00 96.25 511 ILE A O 1
ATOM 3670 N N . ILE A 1 512 ? -30.984 9.989 42.251 1.00 95.81 512 ILE A N 1
ATOM 3671 C CA . ILE A 1 512 ? -29.718 10.547 41.766 1.00 95.81 512 ILE A CA 1
ATOM 3672 C C . ILE A 1 512 ? -28.749 9.396 41.541 1.00 95.81 512 ILE A C 1
ATOM 3674 O O . ILE A 1 512 ? -28.433 8.665 42.476 1.00 95.81 512 ILE A O 1
ATOM 3678 N N . ILE A 1 513 ? -28.266 9.243 40.314 1.00 96.62 513 ILE A N 1
ATOM 3679 C CA . ILE A 1 513 ? -27.275 8.224 39.966 1.00 96.62 513 ILE A CA 1
ATOM 3680 C C . ILE A 1 513 ? -25.898 8.730 40.391 1.00 96.62 513 ILE A C 1
ATOM 3682 O O . ILE A 1 513 ? -25.456 9.791 39.951 1.00 96.62 513 ILE A O 1
ATOM 3686 N N . THR A 1 514 ? -25.237 7.991 41.278 1.00 94.62 514 THR A N 1
ATOM 3687 C CA . THR A 1 514 ? -23.930 8.350 41.849 1.00 94.62 514 THR A CA 1
ATOM 3688 C C . THR A 1 514 ? -22.773 7.628 41.170 1.00 94.62 514 THR A C 1
ATOM 3690 O O . THR A 1 514 ? -21.644 8.109 41.229 1.00 94.62 514 THR A O 1
ATOM 3693 N N . SER A 1 515 ? -23.038 6.508 40.495 1.00 91.19 515 SER A N 1
ATOM 3694 C CA . SER A 1 515 ? -22.054 5.775 39.694 1.00 91.19 515 SER A CA 1
ATOM 3695 C C . SER A 1 515 ? -22.752 4.895 38.646 1.00 91.19 515 SER A C 1
ATOM 3697 O O . SER A 1 515 ? -23.803 4.342 38.967 1.00 91.19 515 SER A O 1
ATOM 3699 N N . PRO A 1 516 ? -22.206 4.724 37.425 1.00 90.56 516 PRO A N 1
ATOM 3700 C CA . PRO A 1 516 ? -21.066 5.451 36.861 1.00 90.56 516 PRO A CA 1
ATOM 3701 C C . PRO A 1 516 ? -21.470 6.849 36.360 1.00 90.56 516 PRO A C 1
ATOM 3703 O O . PRO A 1 516 ? -22.396 6.987 35.561 1.00 90.56 516 PRO A O 1
ATOM 3706 N N . VAL A 1 517 ? -20.743 7.890 36.784 1.00 88.81 517 VAL A N 1
ATOM 3707 C CA . VAL A 1 517 ? -20.943 9.279 36.326 1.00 88.81 517 VAL A CA 1
ATOM 3708 C C . VAL A 1 517 ? -19.697 9.750 35.587 1.00 88.81 517 VAL A C 1
ATOM 3710 O O . VAL A 1 517 ? -18.610 9.807 36.158 1.00 88.81 517 VAL A O 1
ATOM 3713 N N . SER A 1 518 ? -19.826 10.065 34.300 1.00 83.88 518 SER A N 1
ATOM 3714 C CA . SER A 1 518 ? -18.717 10.526 33.453 1.00 83.88 518 SER A CA 1
ATOM 3715 C C . SER A 1 518 ? -19.220 11.426 32.318 1.00 83.88 518 SER A C 1
ATOM 3717 O O . SER A 1 518 ? -20.390 11.318 31.937 1.00 83.88 518 SER A O 1
ATOM 3719 N N . PRO A 1 519 ? -18.381 12.329 31.773 1.00 80.62 519 PRO A N 1
ATOM 3720 C CA . PRO A 1 519 ? -18.728 13.103 30.583 1.00 80.62 519 PRO A CA 1
ATOM 3721 C C . PRO A 1 519 ? -19.096 12.176 29.416 1.00 80.62 519 PRO A C 1
ATOM 3723 O O . PRO A 1 519 ? -18.362 11.237 29.129 1.00 80.62 519 PRO A O 1
ATOM 3726 N N . GLY A 1 520 ? -20.228 12.437 28.759 1.00 82.25 520 GLY A N 1
ATOM 3727 C CA . GLY A 1 520 ? -20.747 11.600 27.669 1.00 82.25 520 GLY A CA 1
ATOM 3728 C C . GLY A 1 520 ? -21.730 10.508 28.107 1.00 82.25 520 GLY A C 1
ATOM 3729 O O . GLY A 1 520 ? -22.467 10.009 27.262 1.00 82.25 520 GLY A O 1
ATOM 3730 N N . ASN A 1 521 ? -21.823 10.190 29.406 1.00 90.62 521 ASN A N 1
ATOM 3731 C CA . ASN A 1 521 ? -22.849 9.269 29.894 1.00 90.62 521 ASN A CA 1
ATOM 3732 C C . ASN A 1 521 ? -24.240 9.909 29.830 1.00 90.62 521 ASN A C 1
ATOM 3734 O O . ASN A 1 521 ? -24.434 11.086 30.147 1.00 90.62 521 ASN A O 1
ATOM 3738 N N . THR A 1 522 ? -25.227 9.089 29.496 1.00 94.75 522 THR A N 1
ATOM 3739 C CA . THR A 1 522 ? -26.646 9.416 29.560 1.00 94.75 522 THR A CA 1
ATOM 3740 C C . THR A 1 522 ? -27.370 8.428 30.469 1.00 94.75 522 THR A C 1
ATOM 3742 O O . THR A 1 522 ? -26.944 7.291 30.658 1.00 94.75 522 THR A O 1
ATOM 3745 N N . TYR A 1 523 ? -28.477 8.856 31.063 1.00 96.31 523 TYR A N 1
ATOM 3746 C CA . TYR A 1 523 ? -29.138 8.155 32.157 1.00 96.31 523 TYR A CA 1
ATOM 3747 C C . TYR A 1 523 ? -30.629 8.010 31.884 1.00 96.31 523 TYR A C 1
ATOM 3749 O O . TYR A 1 523 ? -31.252 8.936 31.361 1.00 96.31 523 TYR A O 1
ATOM 3757 N N . SER A 1 524 ? -31.216 6.885 32.284 1.00 96.62 524 SER A N 1
ATOM 3758 C CA . SER A 1 524 ? -32.653 6.627 32.179 1.00 96.62 524 SER A CA 1
ATOM 3759 C C . SER A 1 524 ? -33.180 5.945 33.441 1.00 96.62 524 SER A C 1
ATOM 3761 O O . SER A 1 524 ? -32.478 5.146 34.051 1.00 96.62 524 SER A O 1
ATOM 3763 N N . ILE A 1 525 ? -34.432 6.238 33.805 1.00 95.31 525 ILE A N 1
ATOM 3764 C CA . ILE A 1 525 ? -35.205 5.556 34.864 1.00 95.31 525 ILE A CA 1
ATOM 3765 C C . ILE A 1 525 ? -36.288 4.616 34.292 1.00 95.31 525 ILE A C 1
ATOM 3767 O O . ILE A 1 525 ? -37.236 4.261 34.993 1.00 95.31 525 ILE A O 1
ATOM 3771 N N . GLY A 1 526 ? -36.165 4.234 33.014 1.00 90.50 526 GLY A N 1
ATOM 3772 C CA . GLY A 1 526 ? -37.127 3.398 32.277 1.00 90.50 526 GLY A CA 1
ATOM 3773 C C . GLY A 1 526 ? -37.779 4.096 31.074 1.00 90.50 526 GLY A C 1
ATOM 3774 O O . GLY A 1 526 ? -38.731 3.571 30.507 1.00 90.50 526 GLY A O 1
ATOM 3775 N N . GLY A 1 527 ? -37.283 5.280 30.693 1.00 88.75 527 GLY A N 1
ATOM 3776 C CA . GLY A 1 527 ? -37.769 6.091 29.571 1.00 88.75 527 GLY A CA 1
ATOM 3777 C C . GLY A 1 527 ? -36.632 6.633 28.698 1.00 88.75 527 GLY A C 1
ATOM 3778 O O . GLY A 1 527 ? -35.597 5.985 28.539 1.00 88.75 527 GLY A O 1
ATOM 3779 N N . ALA A 1 528 ? -36.810 7.829 28.131 1.00 92.62 528 ALA A N 1
ATOM 3780 C CA . ALA A 1 528 ? -35.771 8.484 27.337 1.00 92.62 528 ALA A CA 1
ATOM 3781 C C . ALA A 1 528 ? -34.514 8.780 28.174 1.00 92.62 528 ALA A C 1
ATOM 3783 O O . ALA A 1 528 ? -34.601 9.113 29.358 1.00 92.62 528 ALA A O 1
ATOM 3784 N N . TYR A 1 529 ? -33.351 8.675 27.536 1.00 94.44 529 TYR A N 1
ATOM 3785 C CA . TYR A 1 529 ? -32.073 9.005 28.153 1.00 94.44 529 TYR A CA 1
ATOM 3786 C C . TYR A 1 529 ? -31.875 10.525 28.233 1.00 94.44 529 TYR A C 1
ATOM 3788 O O . TYR A 1 529 ? -32.214 11.254 27.300 1.00 94.44 529 TYR A O 1
ATOM 3796 N N . GLN A 1 530 ? -31.287 11.002 29.329 1.00 95.19 530 GLN A N 1
ATOM 3797 C CA . GLN A 1 530 ? -30.878 12.397 29.514 1.00 95.19 530 GLN A CA 1
ATOM 3798 C C . GLN A 1 530 ? -29.432 12.497 30.008 1.00 95.19 530 GLN A C 1
ATOM 3800 O O . GLN A 1 530 ? -28.912 11.561 30.602 1.00 95.19 530 GLN A O 1
ATOM 3805 N N . GLN A 1 531 ? -28.773 13.639 29.803 1.00 94.06 531 GLN A N 1
ATOM 3806 C CA . GLN A 1 531 ? -27.399 13.854 30.289 1.00 94.06 531 GLN A CA 1
ATOM 3807 C C . GLN A 1 531 ? -27.321 14.125 31.799 1.00 94.06 531 GLN A C 1
ATOM 3809 O O . GLN A 1 531 ? -26.273 13.945 32.410 1.00 94.06 531 GLN A O 1
ATOM 3814 N N . SER A 1 532 ? -28.416 14.582 32.413 1.00 94.44 532 SER A N 1
ATOM 3815 C CA . SER A 1 532 ? -28.467 14.798 33.861 1.00 94.44 532 SER A CA 1
ATOM 3816 C C . SER A 1 532 ? -28.598 13.455 34.596 1.00 94.44 532 SER A C 1
ATOM 3818 O O . SER A 1 532 ? -29.534 12.712 34.297 1.00 94.44 532 SER A O 1
ATOM 3820 N N . PRO A 1 533 ? -27.750 13.153 35.598 1.00 95.50 533 PRO A N 1
ATOM 3821 C CA . PRO A 1 533 ? -27.892 11.952 36.428 1.00 95.50 533 PRO A CA 1
ATOM 3822 C C . PRO A 1 533 ? -28.992 12.079 37.499 1.00 95.50 533 PRO A C 1
ATOM 3824 O O . PRO A 1 533 ? -29.190 11.157 38.290 1.00 95.50 533 PRO A O 1
ATOM 3827 N N . SER A 1 534 ? -29.681 13.224 37.570 1.00 95.31 534 SER A N 1
ATOM 3828 C CA . SER A 1 534 ? -30.695 13.524 38.584 1.00 95.31 534 SER A CA 1
ATOM 3829 C C . SER A 1 534 ? -32.103 13.531 37.993 1.00 95.31 534 SER A C 1
ATOM 3831 O O . SER A 1 534 ? -32.372 14.223 37.004 1.00 95.31 534 SER A O 1
ATOM 3833 N N . PHE A 1 535 ? -33.000 12.790 38.642 1.00 95.94 535 PHE A N 1
ATOM 3834 C CA . PHE A 1 535 ? -34.429 12.723 38.359 1.00 95.94 535 PHE A CA 1
ATOM 3835 C C . PHE A 1 535 ? -35.197 13.179 39.603 1.00 95.94 535 PHE A C 1
ATOM 3837 O O . PHE A 1 535 ? -35.014 12.630 40.692 1.00 95.94 535 PHE A O 1
ATOM 3844 N N . THR A 1 536 ? -36.045 14.195 39.456 1.00 94.69 536 THR A N 1
ATOM 3845 C CA . THR A 1 536 ? -36.769 14.837 40.565 1.00 94.69 536 THR A CA 1
ATOM 3846 C C . THR A 1 536 ? -38.276 14.842 40.323 1.00 94.69 536 THR A C 1
ATOM 3848 O O . THR A 1 536 ? -38.731 14.577 39.212 1.00 94.69 536 THR A O 1
ATOM 3851 N N . ALA A 1 537 ? -39.050 15.142 41.375 1.00 91.50 537 ALA A N 1
ATOM 3852 C CA . ALA A 1 537 ? -40.515 15.188 41.339 1.00 91.50 537 ALA A CA 1
ATOM 3853 C C . ALA A 1 537 ? -41.159 13.871 40.861 1.00 91.50 537 ALA A C 1
ATOM 3855 O O . ALA A 1 537 ? -42.173 13.871 40.163 1.00 91.50 537 ALA A O 1
ATOM 3856 N N . LEU A 1 538 ? -40.558 12.744 41.244 1.00 92.69 538 LEU A N 1
ATOM 3857 C CA . LEU A 1 538 ? -41.018 11.417 40.860 1.00 92.69 538 LEU A CA 1
ATOM 3858 C C . LEU A 1 538 ? -42.205 10.977 41.724 1.00 92.69 538 LEU A C 1
ATOM 3860 O O . LEU A 1 538 ? -42.237 11.224 42.931 1.00 92.69 538 LEU A O 1
ATOM 3864 N N . SER A 1 539 ? -43.174 10.321 41.092 1.00 90.44 539 SER A N 1
ATOM 3865 C CA . SER A 1 539 ? -44.337 9.732 41.765 1.00 90.44 539 SER A CA 1
ATOM 3866 C C . SER A 1 539 ? -44.037 8.316 42.258 1.00 90.44 539 SER A C 1
ATOM 3868 O O . SER A 1 539 ? -43.002 7.733 41.915 1.00 90.44 539 SER A O 1
ATOM 3870 N N . ASP A 1 540 ? -44.945 7.764 43.058 1.00 89.38 540 ASP A N 1
ATOM 3871 C CA . ASP A 1 540 ? -44.881 6.375 43.500 1.00 89.38 540 ASP A CA 1
ATOM 3872 C C . ASP A 1 540 ? -44.830 5.426 42.300 1.00 89.38 540 ASP A C 1
ATOM 3874 O O . ASP A 1 540 ? -45.579 5.566 41.331 1.00 89.38 540 ASP A O 1
ATOM 3878 N N . GLY A 1 541 ? -43.927 4.454 42.352 1.00 91.19 541 GLY A N 1
ATOM 3879 C CA . GLY A 1 541 ? -43.709 3.549 41.236 1.00 91.19 541 GLY A CA 1
ATOM 3880 C C . GLY A 1 541 ? -42.413 2.764 41.333 1.00 91.19 541 GLY A C 1
ATOM 3881 O O . GLY A 1 541 ? -41.575 2.980 42.209 1.00 91.19 541 GLY A O 1
ATOM 3882 N N . THR A 1 542 ? -42.256 1.829 40.401 1.00 95.00 542 THR A N 1
ATOM 3883 C CA . THR A 1 542 ? -41.015 1.075 40.210 1.00 95.00 542 THR A CA 1
ATOM 3884 C C . THR A 1 542 ? -40.278 1.637 39.005 1.00 95.00 542 THR A C 1
ATOM 3886 O O . THR A 1 542 ? -40.831 1.703 37.911 1.00 95.00 542 THR A O 1
ATOM 3889 N N . TYR A 1 543 ? -39.027 2.024 39.214 1.00 95.50 543 TYR A N 1
ATOM 3890 C CA . TYR A 1 543 ? -38.158 2.623 38.213 1.00 95.50 543 TYR A CA 1
ATOM 3891 C C . TYR A 1 543 ? -37.032 1.652 37.859 1.00 95.50 543 TYR A C 1
ATOM 3893 O O . TYR A 1 543 ? -36.482 0.984 38.737 1.00 95.50 543 TYR A O 1
ATOM 3901 N N . SER A 1 544 ? -36.692 1.585 36.570 1.00 96.19 544 SER A N 1
ATOM 3902 C CA . SER A 1 544 ? -35.624 0.733 36.038 1.00 96.19 544 SER A CA 1
ATOM 3903 C C . SER A 1 544 ? -34.470 1.605 35.569 1.00 96.19 544 SER A C 1
ATOM 3905 O O . SER A 1 544 ? -34.504 2.159 34.470 1.00 96.19 544 SER A O 1
ATOM 3907 N N . ILE A 1 545 ? -33.457 1.751 36.414 1.00 96.62 545 ILE A N 1
ATOM 3908 C CA . ILE A 1 545 ? -32.365 2.688 36.198 1.00 96.62 545 ILE A CA 1
ATOM 3909 C C . ILE A 1 545 ? -31.289 2.036 35.348 1.00 96.62 545 ILE A C 1
ATOM 3911 O O . ILE A 1 545 ? -30.776 0.979 35.702 1.00 96.62 545 ILE A O 1
ATOM 3915 N N . THR A 1 546 ? -30.918 2.693 34.254 1.00 95.88 546 THR A N 1
ATOM 3916 C CA . THR A 1 546 ? -29.800 2.295 33.393 1.00 95.88 546 THR A CA 1
ATOM 3917 C C . THR A 1 546 ? -28.936 3.506 33.062 1.00 95.88 546 THR A C 1
ATOM 3919 O O . THR A 1 546 ? -29.424 4.637 32.976 1.00 95.88 546 THR A O 1
ATOM 3922 N N . VAL A 1 547 ? -27.642 3.263 32.870 1.00 94.06 547 VAL A N 1
ATOM 3923 C CA . VAL A 1 547 ? -26.695 4.240 32.324 1.00 94.06 547 VAL A CA 1
ATOM 3924 C C . VAL A 1 547 ? -26.251 3.759 30.954 1.00 94.06 547 VAL A C 1
ATOM 3926 O O . VAL A 1 547 ? -26.065 2.560 30.744 1.00 94.06 547 VAL A O 1
ATOM 3929 N N . LYS A 1 548 ? -26.087 4.700 30.031 1.00 90.62 548 LYS A N 1
ATOM 3930 C CA . LYS A 1 548 ? -25.501 4.478 28.721 1.00 90.62 548 LYS A CA 1
ATOM 3931 C C . LYS A 1 548 ? -24.268 5.356 28.550 1.00 90.62 548 LYS A C 1
ATOM 3933 O O . LYS A 1 548 ? -24.347 6.546 28.843 1.00 90.62 548 LYS A O 1
ATOM 3938 N N . ASP A 1 549 ? -23.142 4.787 28.136 1.00 85.56 549 ASP A N 1
ATOM 3939 C CA . ASP A 1 549 ? -21.898 5.543 27.939 1.00 85.56 549 ASP A CA 1
ATOM 3940 C C . ASP A 1 549 ? -21.812 6.208 26.552 1.00 85.56 549 ASP A C 1
ATOM 3942 O O . ASP A 1 549 ? -22.742 6.137 25.744 1.00 85.56 549 ASP A O 1
ATOM 3946 N N . ALA A 1 550 ? -20.684 6.872 26.280 1.00 76.88 550 ALA A N 1
ATOM 3947 C CA . ALA A 1 550 ? -20.411 7.537 25.005 1.00 76.88 550 ALA A CA 1
ATOM 3948 C C . ALA A 1 550 ? -20.297 6.571 23.807 1.00 76.88 550 ALA A C 1
ATOM 3950 O O . ALA A 1 550 ? -20.431 7.012 22.669 1.00 76.88 550 ALA A O 1
ATOM 3951 N N . PHE A 1 551 ? -20.085 5.275 24.061 1.00 73.75 551 PHE A N 1
ATOM 3952 C CA . PHE A 1 551 ? -20.005 4.210 23.056 1.00 73.75 551 PHE A CA 1
ATOM 3953 C C . PHE A 1 551 ? -21.324 3.431 22.938 1.00 73.75 551 PHE A C 1
ATOM 3955 O O . PHE A 1 551 ? -21.377 2.371 22.321 1.00 73.75 551 PHE A O 1
ATOM 3962 N N . ASN A 1 552 ? -22.411 3.963 23.513 1.00 77.19 552 ASN A N 1
ATOM 3963 C CA . ASN A 1 552 ? -23.758 3.401 23.454 1.00 77.19 552 ASN A CA 1
ATOM 3964 C C . ASN A 1 552 ? -23.934 2.069 24.221 1.00 77.19 552 ASN A C 1
ATOM 3966 O O . ASN A 1 552 ? -25.005 1.457 24.129 1.00 77.19 552 ASN A O 1
ATOM 3970 N N . ASN A 1 553 ? -22.956 1.653 25.036 1.00 80.81 553 ASN A N 1
ATOM 3971 C CA . ASN A 1 553 ? -23.103 0.493 25.917 1.00 80.81 553 ASN A CA 1
ATOM 3972 C C . ASN A 1 553 ? -24.139 0.799 26.987 1.00 80.81 553 ASN A C 1
ATOM 3974 O O . ASN A 1 553 ? -24.160 1.904 27.516 1.00 80.81 553 ASN A O 1
ATOM 3978 N N . THR A 1 554 ? -24.981 -0.171 27.342 1.00 88.44 554 THR A N 1
ATOM 3979 C CA . THR A 1 554 ? -26.014 0.009 28.374 1.00 88.44 554 THR A CA 1
ATOM 3980 C C . THR A 1 554 ? -25.715 -0.867 29.584 1.00 88.44 554 THR A C 1
ATOM 3982 O O . THR A 1 554 ? -25.466 -2.063 29.444 1.00 88.44 554 THR A O 1
ATOM 3985 N N . SER A 1 555 ? -25.746 -0.284 30.782 1.00 90.88 555 SER A N 1
ATOM 3986 C CA . SER A 1 555 ? -25.566 -1.020 32.034 1.00 90.88 555 SER A CA 1
ATOM 3987 C C . SER A 1 555 ? -26.714 -2.009 32.288 1.00 90.88 555 SER A C 1
ATOM 3989 O O . SER A 1 555 ? -27.845 -1.774 31.848 1.00 90.88 555 SER A O 1
ATOM 3991 N N . PRO A 1 556 ? -26.500 -3.052 33.110 1.00 91.12 556 PRO A N 1
ATOM 3992 C CA . PRO A 1 556 ? -27.600 -3.755 33.760 1.00 91.12 556 PRO A CA 1
ATOM 3993 C C . PRO A 1 556 ? -28.519 -2.776 34.505 1.00 91.12 556 PRO A C 1
ATOM 3995 O O . PRO A 1 556 ? -28.070 -1.721 34.966 1.00 91.12 556 PRO A O 1
ATOM 3998 N N . ALA A 1 557 ? -29.800 -3.120 34.628 1.00 93.44 557 ALA A N 1
ATOM 3999 C CA . ALA A 1 557 ? -30.767 -2.269 35.309 1.00 93.44 557 ALA A CA 1
ATOM 4000 C C . ALA A 1 557 ? -30.666 -2.392 36.837 1.00 93.44 557 ALA A C 1
ATOM 4002 O O . ALA A 1 557 ? -30.698 -3.498 37.379 1.00 93.44 557 ALA A O 1
ATOM 4003 N N . THR A 1 558 ? -30.639 -1.255 37.531 1.00 95.75 558 THR A N 1
ATOM 4004 C CA . THR A 1 558 ? -30.896 -1.180 38.976 1.00 95.75 558 THR A CA 1
ATOM 4005 C C . THR A 1 558 ? -32.367 -0.845 39.186 1.00 95.75 558 THR A C 1
ATOM 4007 O O . THR A 1 558 ? -32.862 0.135 38.634 1.00 95.75 558 THR A O 1
ATOM 4010 N N . ILE A 1 559 ? -33.085 -1.641 39.978 1.00 95.75 559 ILE A N 1
ATOM 4011 C CA . ILE A 1 559 ? -34.507 -1.407 40.260 1.00 95.75 559 ILE A CA 1
ATOM 4012 C C . ILE A 1 559 ? -34.659 -0.597 41.548 1.00 95.75 559 ILE A C 1
ATOM 4014 O O . ILE A 1 559 ? -34.142 -0.990 42.592 1.00 95.75 559 ILE A O 1
ATOM 4018 N N . VAL A 1 560 ? -35.402 0.510 41.485 1.00 94.56 560 VAL A N 1
ATOM 4019 C CA . VAL A 1 560 ? -35.750 1.341 42.650 1.00 94.56 560 VAL A CA 1
ATOM 4020 C C . VAL A 1 560 ? -37.259 1.451 42.764 1.00 94.56 560 VAL A C 1
ATOM 4022 O O . VAL A 1 560 ? -37.943 1.719 41.780 1.00 94.56 560 VAL A O 1
ATOM 4025 N N . VAL A 1 561 ? -37.770 1.306 43.982 1.00 93.25 561 VAL A N 1
ATOM 4026 C CA . VAL A 1 561 ? -39.179 1.547 44.294 1.00 93.25 561 VAL A CA 1
ATOM 4027 C C . VAL A 1 561 ? -39.296 2.851 45.070 1.00 93.25 561 VAL A C 1
ATOM 4029 O O . VAL A 1 561 ? -38.666 3.020 46.120 1.00 93.25 561 VAL A O 1
ATOM 4032 N N . LEU A 1 562 ? -40.105 3.764 44.540 1.00 91.06 562 LEU A N 1
ATOM 4033 C CA . LEU A 1 562 ? -40.569 4.938 45.261 1.00 91.06 562 LEU A CA 1
ATOM 4034 C C . LEU A 1 562 ? -41.968 4.665 45.798 1.00 91.06 562 LEU A C 1
ATOM 4036 O O . LEU A 1 562 ? -42.856 4.270 45.042 1.00 91.06 562 LEU A O 1
ATOM 4040 N N . ALA A 1 563 ? -42.147 4.869 47.094 1.00 85.62 563 ALA A N 1
ATOM 4041 C CA . ALA A 1 563 ? -43.428 4.752 47.768 1.00 85.62 563 ALA A CA 1
ATOM 4042 C C . ALA A 1 563 ? -43.533 5.867 48.803 1.00 85.62 563 ALA A C 1
ATOM 4044 O O . ALA A 1 563 ? -42.626 6.051 49.621 1.00 85.62 563 ALA A O 1
ATOM 4045 N N . THR A 1 564 ? -44.631 6.616 48.758 1.00 81.81 564 THR A N 1
ATOM 4046 C CA . THR A 1 564 ? -44.831 7.766 49.632 1.00 81.81 564 THR A CA 1
ATOM 4047 C C . THR A 1 564 ? -44.818 7.313 51.088 1.00 81.81 564 THR A C 1
ATOM 4049 O O . THR A 1 564 ? -45.627 6.486 51.509 1.00 81.81 564 THR A O 1
ATOM 4052 N N . SER A 1 565 ? -43.892 7.863 51.875 1.00 68.00 565 SER A N 1
ATOM 4053 C CA . SER A 1 565 ? -43.792 7.578 53.308 1.00 68.00 565 SER A CA 1
ATOM 4054 C C . SER A 1 565 ? -44.236 8.797 54.116 1.00 68.00 565 SER A C 1
ATOM 4056 O O . SER A 1 565 ? -43.784 9.910 53.844 1.00 68.00 565 SER A O 1
ATOM 4058 N N . GLY A 1 566 ? -45.103 8.589 55.113 1.00 65.88 566 GLY A N 1
ATOM 4059 C CA . GLY A 1 566 ? -45.522 9.641 56.052 1.00 65.88 566 GLY A CA 1
ATOM 4060 C C . GLY A 1 566 ? -46.939 10.199 55.873 1.00 65.88 566 GLY A C 1
ATOM 4061 O O . GLY A 1 566 ? -47.177 11.340 56.261 1.00 65.88 566 GLY A O 1
ATOM 4062 N N . GLY A 1 567 ? -47.880 9.433 55.308 1.00 70.56 567 GLY A N 1
ATOM 4063 C CA . GLY A 1 567 ? -49.306 9.773 55.398 1.00 70.56 567 GLY A CA 1
ATOM 4064 C C . GLY A 1 567 ? -49.805 9.766 56.851 1.00 70.56 567 GLY A C 1
ATOM 4065 O O . GLY A 1 567 ? -49.240 9.072 57.699 1.00 70.56 567 GLY A O 1
ATOM 4066 N N . ALA A 1 568 ? -50.862 10.527 57.140 1.00 78.19 568 ALA A N 1
ATOM 4067 C CA . ALA A 1 568 ? -51.553 10.429 58.424 1.00 78.19 568 ALA A CA 1
ATOM 4068 C C . ALA A 1 568 ? -52.350 9.116 58.480 1.00 78.19 568 ALA A C 1
ATOM 4070 O O . ALA A 1 568 ? -52.840 8.641 57.451 1.00 78.19 568 ALA A O 1
ATOM 4071 N N . THR A 1 569 ? -52.467 8.527 59.669 1.00 85.56 569 THR A N 1
ATOM 4072 C CA . THR A 1 569 ? -53.396 7.418 59.909 1.00 85.56 569 THR A CA 1
ATOM 4073 C C . THR A 1 569 ? -54.803 7.988 60.045 1.00 85.56 569 THR A C 1
ATOM 4075 O O . THR A 1 569 ? -55.034 8.874 60.866 1.00 85.56 569 THR A O 1
ATOM 4078 N N . TRP A 1 570 ? -55.721 7.480 59.235 1.00 88.56 570 TRP A N 1
ATOM 4079 C CA . TRP A 1 570 ? -57.136 7.821 59.235 1.00 88.56 570 TRP A CA 1
ATOM 4080 C C . TRP A 1 570 ? -57.938 6.595 59.672 1.00 88.56 570 TRP A C 1
ATOM 4082 O O . TRP A 1 570 ? -57.644 5.489 59.222 1.00 88.56 570 TRP A O 1
ATOM 4092 N N . TYR A 1 571 ? -58.939 6.785 60.520 1.00 91.88 571 TYR A N 1
ATOM 4093 C CA . TYR A 1 571 ? -59.812 5.759 61.094 1.00 91.88 571 TYR A CA 1
ATOM 4094 C C . TYR A 1 571 ? -61.193 5.872 60.452 1.00 91.88 571 TYR A C 1
ATOM 4096 O O . TYR A 1 571 ? -61.632 6.991 60.206 1.00 91.88 571 TYR A O 1
ATOM 4104 N N . LEU A 1 572 ? -61.812 4.746 60.089 1.00 92.69 572 LEU A N 1
ATOM 4105 C CA . LEU A 1 572 ? -63.147 4.733 59.477 1.00 92.69 572 LEU A CA 1
ATOM 4106 C C . LEU A 1 572 ? -64.145 5.375 60.451 1.00 92.69 572 LEU A C 1
ATOM 4108 O O . LEU A 1 572 ? -64.076 5.056 61.628 1.00 92.69 572 LEU A O 1
ATOM 4112 N N . ASP A 1 573 ? -64.983 6.272 59.942 1.00 90.94 573 ASP A N 1
ATOM 4113 C CA . ASP A 1 573 ? -66.086 6.950 60.632 1.00 90.94 573 ASP A CA 1
ATOM 4114 C C . ASP A 1 573 ? -67.360 6.576 59.865 1.00 90.94 573 ASP A C 1
ATOM 4116 O O . ASP A 1 573 ? -67.682 7.153 58.816 1.00 90.94 573 ASP A O 1
ATOM 4120 N N . ASN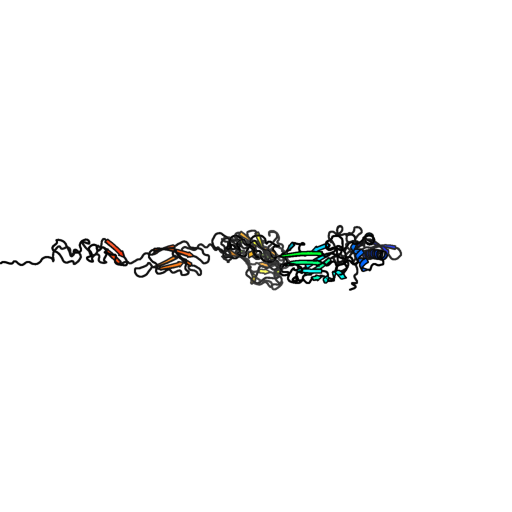 A 1 574 ? -67.978 5.471 60.272 1.00 91.69 574 ASN A N 1
ATOM 4121 C CA . ASN A 1 574 ? -69.026 4.817 59.498 1.00 91.69 574 ASN A CA 1
ATOM 4122 C C . ASN A 1 574 ? -70.421 5.414 59.765 1.00 91.69 574 ASN A C 1
ATOM 4124 O O . ASN A 1 574 ? -71.286 5.357 58.881 1.00 91.69 574 ASN A O 1
ATOM 4128 N N . ASP A 1 575 ? -70.629 6.057 60.910 1.00 88.62 575 ASP A N 1
ATOM 4129 C CA . ASP A 1 575 ? -71.879 6.733 61.270 1.00 88.62 575 ASP A CA 1
ATOM 4130 C C . ASP A 1 575 ? -71.837 8.274 61.124 1.00 88.62 575 ASP A C 1
ATOM 4132 O O . ASP A 1 575 ? -72.897 8.913 61.076 1.00 88.62 575 ASP A O 1
ATOM 4136 N N . ASN A 1 576 ? -70.659 8.838 60.828 1.00 89.31 576 ASN A N 1
ATOM 4137 C CA . ASN A 1 576 ? -70.372 10.247 60.533 1.00 89.31 576 ASN A CA 1
ATOM 4138 C C . ASN A 1 576 ? -70.499 11.196 61.736 1.00 89.31 576 ASN A C 1
ATOM 4140 O O . ASN A 1 576 ? -70.954 12.337 61.563 1.00 89.31 576 ASN A O 1
ATOM 4144 N N . ASP A 1 577 ? -70.108 10.762 62.932 1.00 87.19 577 ASP A N 1
ATOM 4145 C CA . ASP A 1 577 ? -70.084 11.599 64.138 1.00 87.19 577 ASP A CA 1
ATOM 4146 C C . ASP A 1 577 ? -68.755 12.355 64.366 1.00 87.19 577 ASP A C 1
ATOM 4148 O O . ASP A 1 577 ? -68.689 13.301 65.162 1.00 87.19 577 ASP A O 1
ATOM 4152 N N . GLY A 1 578 ? -67.711 12.027 63.594 1.00 88.25 578 GLY A N 1
ATOM 4153 C CA . GLY A 1 578 ? -66.390 12.651 63.663 1.00 88.25 578 GLY A CA 1
ATOM 4154 C C . GLY A 1 578 ? -65.361 11.914 64.530 1.00 88.25 578 GLY A C 1
ATOM 4155 O O . GLY A 1 578 ? -64.205 12.364 64.613 1.00 88.25 578 GLY A O 1
ATOM 4156 N N . PHE A 1 579 ? -65.740 10.802 65.151 1.00 90.88 579 PHE A N 1
ATOM 4157 C CA . PHE A 1 579 ? -64.866 9.817 65.772 1.00 90.88 579 PHE A CA 1
ATOM 4158 C C . PHE A 1 579 ? -64.729 8.622 64.825 1.00 90.88 579 PHE A C 1
ATOM 4160 O O . PHE A 1 579 ? -65.484 8.463 63.880 1.00 90.88 579 PHE A O 1
ATOM 4167 N N . GLY A 1 580 ? -63.639 7.872 64.951 1.00 90.50 580 GLY A N 1
ATOM 4168 C CA . GLY A 1 580 ? -63.399 6.747 64.061 1.00 90.50 580 GLY A CA 1
ATOM 4169 C C . GLY A 1 580 ? -62.847 5.543 64.793 1.00 90.50 580 GLY A C 1
ATOM 4170 O O . GLY A 1 580 ? -62.210 5.649 65.846 1.00 90.50 580 GLY A O 1
ATOM 4171 N N . ASN A 1 581 ? -63.053 4.380 64.196 1.00 88.75 581 ASN A N 1
ATOM 4172 C CA . ASN A 1 581 ? -62.734 3.088 64.775 1.00 88.75 581 ASN A CA 1
ATOM 4173 C C . ASN A 1 581 ? -61.235 2.772 64.745 1.00 88.75 581 ASN A C 1
ATOM 4175 O O . ASN A 1 581 ? -60.644 2.535 63.685 1.00 88.75 581 ASN A O 1
ATOM 4179 N N . ALA A 1 582 ? -60.616 2.657 65.925 1.00 87.62 582 ALA A N 1
ATOM 4180 C CA . ALA A 1 582 ? -59.198 2.309 66.077 1.00 87.62 582 ALA A CA 1
ATOM 4181 C C . ALA A 1 582 ? -58.786 0.999 65.376 1.00 87.62 582 ALA A C 1
ATOM 4183 O O . ALA A 1 582 ? -57.628 0.848 64.974 1.00 87.62 582 ALA A O 1
ATOM 4184 N N . SER A 1 583 ? -59.713 0.047 65.227 1.00 87.06 583 SER A N 1
ATOM 4185 C CA . SER A 1 583 ? -59.451 -1.261 64.614 1.00 87.06 583 SER A CA 1
ATOM 4186 C C . SER A 1 583 ? -59.480 -1.225 63.085 1.00 87.06 583 SER A C 1
ATOM 4188 O O . SER A 1 583 ? -58.976 -2.151 62.446 1.00 87.06 583 SER A O 1
ATOM 4190 N N . THR A 1 584 ? -60.021 -0.156 62.495 1.00 88.88 584 THR A N 1
ATOM 4191 C CA . THR A 1 584 ? -60.188 -0.012 61.047 1.00 88.88 584 THR A CA 1
ATOM 4192 C C . THR A 1 584 ? -59.551 1.291 60.580 1.00 88.88 584 THR A C 1
ATOM 4194 O O . THR A 1 584 ? -60.189 2.338 60.534 1.00 88.88 584 THR A O 1
ATOM 4197 N N . SER A 1 585 ? -58.273 1.230 60.200 1.00 89.56 585 SER A N 1
ATOM 4198 C CA . SER A 1 585 ? -57.511 2.403 59.761 1.00 89.56 585 SER A CA 1
ATOM 4199 C C . SER A 1 585 ? -56.845 2.230 58.396 1.00 89.56 585 SER A C 1
ATOM 4201 O O . SER A 1 585 ? -56.614 1.119 57.917 1.00 89.56 585 SER A O 1
ATOM 4203 N N . THR A 1 586 ? -56.531 3.354 57.756 1.00 87.31 586 THR A N 1
ATOM 4204 C CA . THR A 1 586 ? -55.750 3.441 56.518 1.00 87.31 586 THR A CA 1
ATOM 4205 C C . THR A 1 586 ? -54.764 4.606 56.595 1.00 87.31 586 THR A C 1
ATOM 4207 O O . THR A 1 586 ? -54.987 5.573 57.318 1.00 87.31 586 THR A O 1
ATOM 4210 N N . VAL A 1 587 ? -53.658 4.538 55.856 1.00 83.19 587 VAL A N 1
ATOM 4211 C CA . VAL A 1 587 ? -52.653 5.610 55.811 1.00 83.19 587 VAL A CA 1
ATOM 4212 C C . VAL A 1 587 ? -52.802 6.368 54.499 1.00 83.19 587 VAL A C 1
ATOM 4214 O O . VAL A 1 587 ? -52.724 5.776 53.426 1.00 83.19 587 VAL A O 1
ATOM 4217 N N . SER A 1 588 ? -53.012 7.682 54.576 1.00 78.94 588 SER A N 1
ATOM 4218 C CA . SER A 1 588 ? -53.208 8.531 53.396 1.00 78.94 588 SER A CA 1
ATOM 4219 C C . SER A 1 588 ? -52.719 9.958 53.639 1.00 78.94 588 SER A C 1
ATOM 4221 O O . SER A 1 588 ? -52.746 10.473 54.758 1.00 78.94 588 SER A O 1
ATOM 4223 N N . CYS A 1 589 ? -52.282 10.623 52.571 1.00 79.31 589 CYS A N 1
ATOM 4224 C CA . CYS A 1 589 ? -51.871 12.028 52.603 1.00 79.31 589 CYS A CA 1
ATOM 4225 C C . CYS A 1 589 ? -53.050 13.009 52.692 1.00 79.31 589 CYS A C 1
ATOM 4227 O O . CYS A 1 589 ? -52.878 14.140 53.137 1.00 79.31 589 CYS A O 1
ATOM 4229 N N . THR A 1 590 ? -54.245 12.582 52.284 1.00 81.38 590 THR A N 1
ATOM 4230 C CA . THR A 1 590 ? -55.493 13.353 52.371 1.00 81.38 590 THR A CA 1
ATOM 4231 C C . THR A 1 590 ? -56.567 12.506 53.029 1.00 81.38 590 THR A C 1
ATOM 4233 O O . THR A 1 590 ? -56.570 11.293 52.813 1.00 81.38 590 THR A O 1
ATOM 4236 N N . GLN A 1 591 ? -57.486 13.140 53.764 1.00 84.81 591 GLN A N 1
ATOM 4237 C CA . GLN A 1 591 ? -58.635 12.479 54.388 1.00 84.81 591 GLN A CA 1
ATOM 4238 C C . GLN A 1 591 ? -59.375 11.602 53.368 1.00 84.81 591 GLN A C 1
ATOM 4240 O O . GLN A 1 591 ? -59.937 12.138 52.408 1.00 84.81 591 GLN A O 1
ATOM 4245 N N . PRO A 1 592 ? -59.354 10.267 53.518 1.00 87.94 592 PRO A N 1
ATOM 4246 C CA . PRO A 1 592 ? -60.209 9.391 52.735 1.00 87.94 592 PRO A CA 1
ATOM 4247 C C . PRO A 1 592 ? -61.677 9.663 53.077 1.00 87.94 592 PRO A C 1
ATOM 4249 O O . PRO A 1 592 ? -62.008 10.019 54.205 1.00 87.94 592 PRO A O 1
ATOM 4252 N N . ASN A 1 593 ? -62.569 9.502 52.102 1.00 86.50 593 ASN A N 1
ATOM 4253 C CA . ASN A 1 593 ? -63.998 9.701 52.334 1.00 86.50 593 ASN A CA 1
ATOM 4254 C C . ASN A 1 593 ? -64.525 8.692 53.370 1.00 86.50 593 ASN A C 1
ATOM 4256 O O . ASN A 1 593 ? -64.313 7.495 53.184 1.00 86.50 593 ASN A O 1
ATOM 4260 N N . GLY A 1 594 ? -65.215 9.175 54.409 1.00 88.88 594 GLY A N 1
ATOM 4261 C CA . GLY A 1 594 ? -65.700 8.350 55.525 1.00 88.88 594 GLY A CA 1
ATOM 4262 C C . GLY A 1 594 ? -64.619 7.957 56.534 1.00 88.88 594 GLY A C 1
ATOM 4263 O O . GLY A 1 594 ? -64.759 6.942 57.195 1.00 88.88 594 GLY A O 1
ATOM 4264 N N . TYR A 1 595 ? -63.503 8.687 56.604 1.00 91.94 595 TYR A N 1
ATOM 4265 C CA . TYR A 1 595 ? -62.472 8.466 57.617 1.00 91.94 595 TYR A CA 1
ATOM 4266 C C . TYR A 1 595 ? -62.104 9.776 58.315 1.00 91.94 595 TYR A C 1
ATOM 4268 O O . TYR A 1 595 ? -62.098 10.829 57.681 1.00 91.94 595 TYR A O 1
ATOM 4276 N N . VAL A 1 596 ? -61.691 9.720 59.578 1.00 91.44 596 VAL A N 1
ATOM 4277 C CA . VAL A 1 596 ? -61.261 10.861 60.408 1.00 91.44 596 VAL A CA 1
ATOM 4278 C C . VAL A 1 596 ? -59.925 10.571 61.099 1.00 91.44 596 VAL A C 1
ATOM 4280 O O . VAL A 1 596 ? -59.436 9.448 61.094 1.00 91.44 596 VAL A O 1
ATOM 4283 N N . THR A 1 597 ? -59.256 11.580 61.664 1.00 90.56 597 THR A N 1
ATOM 4284 C CA . THR A 1 597 ? -57.976 11.368 62.381 1.00 90.56 597 THR A CA 1
ATOM 4285 C C . THR A 1 597 ? -58.157 10.909 63.827 1.00 90.56 597 THR A C 1
ATOM 4287 O O . THR A 1 597 ? -57.182 10.520 64.469 1.00 90.56 597 THR A O 1
ATOM 4290 N N . ASN A 1 598 ? -59.371 11.024 64.364 1.00 87.75 598 ASN A N 1
ATOM 4291 C CA . ASN A 1 598 ? -59.694 10.645 65.731 1.00 87.75 598 ASN A CA 1
ATOM 4292 C C . ASN A 1 598 ? -60.003 9.141 65.796 1.00 87.75 598 ASN A C 1
ATOM 4294 O O . ASN A 1 598 ? -60.761 8.650 64.975 1.00 87.75 598 ASN A O 1
ATOM 4298 N N . SER A 1 599 ? -59.396 8.414 66.735 1.00 91.50 599 SER A N 1
ATOM 4299 C CA . SER A 1 599 ? -59.486 6.947 66.826 1.00 91.50 599 SER A CA 1
ATOM 4300 C C . SER A 1 599 ? -60.308 6.448 68.013 1.00 91.50 599 SER A C 1
ATOM 4302 O O . SER A 1 599 ? -60.124 5.306 68.430 1.00 91.50 599 SER A O 1
ATOM 4304 N N . LEU A 1 600 ? -61.051 7.331 68.678 1.00 90.06 600 LEU A N 1
ATOM 4305 C CA . LEU A 1 600 ? -61.576 7.059 70.017 1.00 90.06 600 LEU A CA 1
ATOM 4306 C C . LEU A 1 600 ? -63.016 6.535 70.027 1.00 90.06 600 LEU A C 1
ATOM 4308 O O . LEU A 1 600 ? -63.590 6.424 71.101 1.00 90.06 600 LEU A O 1
ATOM 4312 N N . ASP A 1 601 ? -63.575 6.204 68.868 1.00 88.25 601 ASP A N 1
ATOM 4313 C CA . ASP A 1 601 ? -64.947 5.720 68.755 1.00 88.25 601 ASP A CA 1
ATOM 4314 C C . ASP A 1 601 ? -65.135 4.358 69.446 1.00 88.25 601 ASP A C 1
ATOM 4316 O O . ASP A 1 601 ? -64.368 3.415 69.195 1.00 88.25 601 ASP A O 1
ATOM 4320 N N . CYS A 1 602 ? -66.126 4.275 70.339 1.00 88.00 602 CYS A N 1
ATOM 4321 C CA . CYS A 1 602 ? -66.461 3.048 71.046 1.00 88.00 602 CYS A CA 1
ATOM 4322 C C . CYS A 1 602 ? -67.577 2.229 70.366 1.00 88.00 602 CYS A C 1
ATOM 4324 O O . CYS A 1 602 ? -67.617 1.016 70.602 1.00 88.00 602 CYS A O 1
ATOM 4326 N N . ASP A 1 603 ? -68.391 2.820 69.478 1.00 88.06 603 ASP A N 1
ATOM 4327 C CA . ASP A 1 603 ? -69.363 2.125 68.619 1.00 88.06 603 ASP A CA 1
ATOM 4328 C C . ASP A 1 603 ? -69.601 2.849 67.272 1.00 88.06 603 ASP A C 1
ATOM 4330 O O . ASP A 1 603 ? -70.626 3.481 67.057 1.00 88.06 603 ASP A O 1
ATOM 4334 N N . ASP A 1 604 ? -68.702 2.604 66.313 1.00 86.06 604 ASP A N 1
ATOM 4335 C CA . ASP A 1 604 ? -68.664 3.127 64.922 1.00 86.06 604 ASP A CA 1
ATOM 4336 C C . ASP A 1 604 ? -69.877 2.750 64.031 1.00 86.06 604 ASP A C 1
ATOM 4338 O O . ASP A 1 604 ? -69.878 2.872 62.800 1.00 86.06 604 ASP A O 1
ATOM 4342 N N . GLY A 1 605 ? -70.920 2.173 64.624 1.00 90.19 605 GLY A N 1
ATOM 4343 C CA . GLY A 1 605 ? -72.213 1.926 63.996 1.00 90.19 605 GLY A CA 1
ATOM 4344 C C . GLY A 1 605 ? -73.325 2.870 64.458 1.00 90.19 605 GLY A C 1
ATOM 4345 O O . GLY A 1 605 ? -74.431 2.773 63.910 1.00 90.19 605 GLY A O 1
ATOM 4346 N N . ASP A 1 606 ? -73.073 3.730 65.445 1.00 88.88 606 ASP A N 1
ATOM 4347 C CA . ASP A 1 606 ? -74.068 4.543 66.133 1.00 88.88 606 ASP A CA 1
ATOM 4348 C C . ASP A 1 606 ? -73.543 5.944 66.491 1.00 88.88 606 ASP A C 1
ATOM 4350 O O . ASP A 1 606 ? -72.921 6.152 67.527 1.00 88.88 606 ASP A O 1
ATOM 4354 N N . ASN A 1 607 ? -73.957 6.947 65.706 1.00 89.50 607 ASN A N 1
ATOM 4355 C CA . ASN A 1 607 ? -73.536 8.349 65.858 1.00 89.50 607 ASN A CA 1
ATOM 4356 C C . ASN A 1 607 ? -73.995 9.050 67.151 1.00 89.50 607 ASN A C 1
ATOM 4358 O O . ASN A 1 607 ? -73.918 10.278 67.258 1.00 89.50 607 ASN A O 1
ATOM 4362 N N . THR A 1 608 ? -74.573 8.304 68.089 1.00 87.06 608 THR A N 1
ATOM 4363 C CA . THR A 1 608 ? -74.908 8.765 69.435 1.00 87.06 608 THR A CA 1
ATOM 4364 C C . THR A 1 608 ? -73.962 8.213 70.499 1.00 87.06 608 THR A C 1
ATOM 4366 O O . THR A 1 608 ? -74.145 8.549 71.665 1.00 87.06 608 THR A O 1
ATOM 4369 N N . VAL A 1 609 ? -72.979 7.384 70.132 1.00 88.50 609 VAL A N 1
ATOM 4370 C CA . VAL A 1 609 ? -72.102 6.656 71.056 1.00 88.50 609 VAL A CA 1
ATOM 4371 C C . VAL A 1 609 ? -70.634 6.957 70.742 1.00 88.50 609 VAL A C 1
ATOM 4373 O O . VAL A 1 609 ? -69.986 6.274 69.959 1.00 88.50 609 VAL A O 1
ATOM 4376 N N . TYR A 1 610 ? -70.094 7.996 71.376 1.00 88.06 610 TYR A N 1
ATOM 4377 C CA . TYR A 1 610 ? -68.719 8.451 71.181 1.00 88.06 610 TYR A CA 1
ATOM 4378 C C . TYR A 1 610 ? -68.200 9.204 72.414 1.00 88.06 610 TYR A C 1
ATOM 4380 O O . TYR A 1 610 ? -68.981 9.789 73.162 1.00 88.06 610 TYR A O 1
ATOM 4388 N N . PRO A 1 611 ? -66.873 9.297 72.625 1.00 88.88 611 PRO A N 1
ATOM 4389 C CA . PRO A 1 611 ? -66.317 9.952 73.804 1.00 88.88 611 PRO A CA 1
ATOM 4390 C C . PRO A 1 611 ? -66.812 11.385 74.029 1.00 88.88 611 PRO A C 1
ATOM 4392 O O . PRO A 1 611 ? -66.496 12.298 73.256 1.00 88.88 611 PRO A O 1
ATOM 4395 N N . GLY A 1 612 ? -67.532 11.595 75.133 1.00 83.56 612 GLY A N 1
ATOM 4396 C CA . GLY A 1 612 ? -68.132 12.882 75.492 1.00 83.56 612 GLY A CA 1
ATOM 4397 C C . GLY A 1 612 ? -69.440 13.219 74.761 1.00 83.56 612 GLY A C 1
ATOM 4398 O O . GLY A 1 612 ? -69.807 14.402 74.708 1.00 83.56 612 GLY A O 1
ATOM 4399 N N . ALA A 1 613 ? -70.124 12.234 74.170 1.00 85.38 613 ALA A N 1
ATOM 4400 C CA . ALA A 1 613 ? -71.506 12.388 73.727 1.00 85.38 613 ALA A CA 1
ATOM 4401 C C . ALA A 1 613 ? -72.438 12.683 74.920 1.00 85.38 613 ALA A C 1
ATOM 4403 O O . ALA A 1 613 ? -72.131 12.331 76.053 1.00 85.38 613 ALA A O 1
ATOM 4404 N N . PRO A 1 614 ? -73.579 13.362 74.720 1.00 82.56 614 PRO A N 1
ATOM 4405 C CA . PRO A 1 614 ? -74.583 13.478 75.771 1.00 82.56 614 PRO A CA 1
ATOM 4406 C C . PRO A 1 614 ? -75.257 12.126 76.041 1.00 82.56 614 PRO A C 1
ATOM 4408 O O . PRO A 1 614 ? -75.830 11.553 75.117 1.00 82.56 614 PRO A O 1
ATOM 4411 N N . GLU A 1 615 ? -75.285 11.695 77.302 1.00 82.44 615 GLU A N 1
ATOM 4412 C CA . GLU A 1 615 ? -76.067 10.533 77.739 1.00 82.44 615 GLU A CA 1
ATOM 4413 C C . GLU A 1 615 ? -77.556 10.682 77.403 1.00 82.44 615 GLU A C 1
ATOM 4415 O O . GLU A 1 615 ? -78.226 11.665 77.760 1.00 82.44 615 GLU A O 1
ATOM 4420 N N . LEU A 1 616 ? -78.093 9.674 76.723 1.00 80.62 616 LEU A N 1
ATOM 4421 C CA . LEU A 1 616 ? -79.513 9.507 76.458 1.00 80.62 616 LEU A CA 1
ATOM 4422 C C . LEU A 1 616 ? -80.005 8.376 77.351 1.00 80.62 616 LEU A C 1
ATOM 4424 O O . LEU A 1 616 ? -79.327 7.379 77.461 1.00 80.62 616 LEU A O 1
ATOM 4428 N N . CYS A 1 617 ? -81.202 8.476 77.943 1.00 82.00 617 CYS A N 1
ATOM 4429 C CA . CYS A 1 617 ? -81.793 7.357 78.697 1.00 82.00 617 CYS A CA 1
ATOM 4430 C C . CYS A 1 617 ? -82.253 6.208 77.776 1.00 82.00 617 CYS A C 1
ATOM 4432 O O . CYS A 1 617 ? -83.453 5.905 77.708 1.00 82.00 617 CYS A O 1
ATOM 4434 N N . ASP A 1 618 ? -81.341 5.626 77.009 1.00 82.94 618 ASP A N 1
ATOM 4435 C CA . ASP A 1 618 ? -81.581 4.571 76.032 1.00 82.94 618 ASP A CA 1
ATOM 4436 C C . ASP A 1 618 ? -80.889 3.247 76.404 1.00 82.94 618 ASP A C 1
ATOM 4438 O O . ASP A 1 618 ? -81.092 2.235 75.721 1.00 82.94 618 ASP A O 1
ATOM 4442 N N . GLY A 1 619 ? -80.189 3.220 77.546 1.00 83.75 619 GLY A N 1
ATOM 4443 C CA . GLY A 1 619 ? -79.518 2.044 78.085 1.00 83.75 619 GLY A CA 1
ATOM 4444 C C . GLY A 1 619 ? -78.167 1.757 77.434 1.00 83.75 619 GLY A C 1
ATOM 4445 O O . GLY A 1 619 ? -77.679 0.625 77.558 1.00 83.75 619 GLY A O 1
ATOM 4446 N N . LYS A 1 620 ? -77.592 2.731 76.725 1.00 85.94 620 LYS A N 1
ATOM 4447 C CA . LYS A 1 620 ? -76.224 2.698 76.210 1.00 85.94 620 LYS A CA 1
ATOM 4448 C C . LYS A 1 620 ? -75.335 3.615 77.045 1.00 85.94 620 LYS A C 1
ATOM 4450 O O . LYS A 1 620 ? -75.808 4.523 77.702 1.00 85.94 620 LYS A O 1
ATOM 4455 N N . ASP A 1 621 ? -74.048 3.312 77.017 1.00 86.50 621 ASP A N 1
ATOM 4456 C CA . ASP A 1 621 ? -72.984 4.201 77.482 1.00 86.50 621 ASP A CA 1
ATOM 4457 C C . ASP A 1 621 ? -72.657 5.102 76.286 1.00 86.50 621 ASP A C 1
ATOM 4459 O O . ASP A 1 621 ? -71.936 4.674 75.381 1.00 86.50 621 ASP A O 1
ATOM 4463 N N . ASN A 1 622 ? -73.335 6.248 76.172 1.00 87.44 622 ASN A N 1
ATOM 4464 C CA . ASN A 1 622 ? -73.216 7.117 75.002 1.00 87.44 622 ASN A CA 1
ATOM 4465 C C . ASN A 1 622 ? -71.868 7.837 74.995 1.00 87.44 622 ASN A C 1
ATOM 4467 O O . ASN A 1 622 ? -71.322 8.083 73.922 1.00 87.44 622 ASN A O 1
ATOM 4471 N N . ASP A 1 623 ? -71.328 8.186 76.159 1.00 87.88 623 ASP A N 1
ATOM 4472 C CA . ASP A 1 623 ? -70.106 8.975 76.276 1.00 87.88 623 ASP A CA 1
ATOM 4473 C C . ASP A 1 623 ? -68.817 8.143 76.445 1.00 87.88 623 ASP A C 1
ATOM 4475 O O . ASP A 1 623 ? -67.713 8.705 76.485 1.00 87.88 623 ASP A O 1
ATOM 4479 N N . CYS A 1 624 ? -68.952 6.814 76.448 1.00 87.25 624 CYS A N 1
ATOM 4480 C CA . CYS A 1 624 ? -67.892 5.816 76.544 1.00 87.25 624 CYS A CA 1
ATOM 4481 C C . CYS A 1 624 ? -67.070 5.893 77.851 1.00 87.25 624 CYS A C 1
ATOM 4483 O O . CYS A 1 624 ? -65.891 5.498 77.855 1.00 87.25 624 CYS A O 1
ATOM 4485 N N . ASP A 1 625 ? -67.625 6.422 78.947 1.00 87.94 625 ASP A N 1
ATOM 4486 C CA . ASP A 1 625 ? -66.926 6.560 80.231 1.00 87.94 625 ASP A CA 1
ATOM 4487 C C . ASP A 1 625 ? -67.008 5.306 81.131 1.00 87.94 625 ASP A C 1
ATOM 4489 O O . ASP A 1 625 ? -66.257 5.178 82.114 1.00 87.94 625 ASP A O 1
ATOM 4493 N N . GLY A 1 626 ? -67.840 4.332 80.748 1.00 86.19 626 GLY A N 1
ATOM 4494 C CA . GLY A 1 626 ? -68.071 3.075 81.454 1.00 86.19 626 GLY A CA 1
ATOM 4495 C C . GLY A 1 626 ? -69.285 3.076 82.388 1.00 86.19 626 GLY A C 1
ATOM 4496 O O . GLY A 1 626 ? -69.513 2.060 83.063 1.00 86.19 626 GLY A O 1
ATOM 4497 N N . ASN A 1 627 ? -70.038 4.173 82.460 1.00 83.75 627 ASN A N 1
ATOM 4498 C CA . ASN A 1 627 ? -71.338 4.278 83.113 1.00 83.75 627 ASN A CA 1
ATOM 4499 C C . ASN A 1 627 ? -72.459 4.280 82.056 1.00 83.75 627 ASN A C 1
ATOM 4501 O O . ASN A 1 627 ? -72.207 4.292 80.864 1.00 83.75 627 ASN A O 1
ATOM 4505 N N . VAL A 1 628 ? -73.704 4.078 82.487 1.00 81.38 628 VAL A N 1
ATOM 4506 C CA . VAL A 1 628 ? -74.860 4.010 81.578 1.00 81.38 628 VAL A CA 1
ATOM 4507 C C . VAL A 1 628 ? -75.943 4.916 82.148 1.00 81.38 628 VAL A C 1
ATOM 4509 O O . VAL A 1 628 ? -76.381 4.689 83.286 1.00 81.38 628 VAL A O 1
ATOM 4512 N N . ASP A 1 629 ? -76.406 5.880 81.350 1.00 77.12 629 ASP A N 1
ATOM 4513 C CA . ASP A 1 629 ? -77.501 6.815 81.626 1.00 77.12 629 ASP A CA 1
ATOM 4514 C C . ASP A 1 629 ? -77.304 7.730 82.868 1.00 77.12 629 ASP A C 1
ATOM 4516 O O . ASP A 1 629 ? -78.286 8.194 83.467 1.00 77.12 629 ASP A O 1
ATOM 4520 N N . GLU A 1 630 ? -76.077 7.993 83.323 1.00 74.56 630 GLU A N 1
ATOM 4521 C CA . GLU A 1 630 ? -75.809 8.684 84.597 1.00 74.56 630 GLU A CA 1
ATOM 4522 C C . GLU A 1 630 ? -76.173 10.176 84.598 1.00 74.56 630 GLU A C 1
ATOM 4524 O O . GLU A 1 630 ? -76.571 10.703 85.645 1.00 74.56 630 GLU A O 1
ATOM 4529 N N . ASP A 1 631 ? -76.150 10.819 83.430 1.00 68.75 631 ASP A N 1
ATOM 4530 C CA . ASP A 1 631 ? -76.480 12.239 83.255 1.00 68.75 631 ASP A CA 1
ATOM 4531 C C . ASP A 1 631 ? -77.876 12.482 82.631 1.00 68.75 631 ASP A C 1
ATOM 4533 O O . ASP A 1 631 ? -78.356 13.620 82.566 1.00 68.75 631 ASP A O 1
ATOM 4537 N N . GLY A 1 632 ? -78.596 11.418 82.245 1.00 61.03 632 GLY A N 1
ATOM 4538 C CA . GLY A 1 632 ? -79.913 11.495 81.588 1.00 61.03 632 GLY A CA 1
ATOM 4539 C C . GLY A 1 632 ? -81.119 11.707 82.526 1.00 61.03 632 GLY A C 1
ATOM 4540 O O . GLY A 1 632 ? -82.250 11.945 82.087 1.00 61.03 632 GLY A O 1
ATOM 4541 N N . GLY A 1 633 ? -80.921 11.643 83.845 1.00 58.78 633 GLY A N 1
ATOM 4542 C CA . GLY A 1 633 ? -82.007 11.683 84.827 1.00 58.78 633 GLY A CA 1
ATOM 4543 C C . GLY A 1 633 ? -82.515 13.090 85.170 1.00 58.78 633 GLY A C 1
ATOM 4544 O O . GLY A 1 633 ? -81.972 13.758 86.049 1.00 58.78 633 GLY A O 1
ATOM 4545 N N . ALA A 1 634 ? -83.645 13.523 84.598 1.00 59.97 634 ALA A N 1
ATOM 4546 C CA . ALA A 1 634 ? -84.364 14.690 85.122 1.00 59.97 634 ALA A CA 1
ATOM 4547 C C . ALA A 1 634 ? -84.863 14.421 86.558 1.00 59.97 634 ALA A C 1
ATOM 4549 O O . ALA A 1 634 ? -85.590 13.460 86.817 1.00 59.97 634 ALA A O 1
ATOM 4550 N N . THR A 1 635 ? -84.495 15.285 87.509 1.00 59.53 635 THR A N 1
ATOM 4551 C CA . THR A 1 635 ? -84.974 15.202 88.896 1.00 59.53 635 THR A CA 1
ATOM 4552 C C . THR A 1 635 ? -86.453 15.591 88.959 1.00 59.53 635 THR A C 1
ATOM 4554 O O . THR A 1 635 ? -86.797 16.770 88.868 1.00 59.53 635 THR A O 1
ATOM 4557 N N . TRP A 1 636 ? -87.345 14.616 89.128 1.00 61.16 636 TRP A N 1
ATOM 4558 C CA . TRP A 1 636 ? -88.774 14.870 89.333 1.00 61.16 636 TRP A CA 1
ATOM 4559 C C . TRP A 1 636 ? -89.076 15.089 90.821 1.00 61.16 636 TRP A C 1
ATOM 4561 O O . TRP A 1 636 ? -88.721 14.267 91.665 1.00 61.16 636 TRP A O 1
ATOM 4571 N N . TYR A 1 637 ? -89.748 16.195 91.147 1.00 65.31 637 TYR A N 1
ATOM 4572 C CA . TYR A 1 637 ? -90.232 16.487 92.499 1.00 65.31 637 TYR A CA 1
ATOM 4573 C C . TYR A 1 637 ? -91.686 16.032 92.645 1.00 65.31 637 TYR A C 1
ATOM 4575 O O . TYR A 1 637 ? -92.480 16.196 91.721 1.00 65.31 637 TYR A O 1
ATOM 4583 N N . LEU A 1 638 ? -92.024 15.466 93.809 1.00 57.00 638 LEU A N 1
ATOM 4584 C CA . LEU A 1 638 ? -93.379 15.020 94.133 1.00 57.00 638 LEU A CA 1
ATOM 4585 C C . LEU A 1 638 ? -94.332 16.224 94.170 1.00 57.00 638 LEU A C 1
ATOM 4587 O O . LEU A 1 638 ? -94.242 17.069 95.061 1.00 57.00 638 LEU A O 1
ATOM 4591 N N . ASP A 1 639 ? -95.239 16.264 93.208 1.00 60.66 639 ASP A N 1
ATOM 4592 C CA . ASP A 1 639 ? -96.438 17.088 93.229 1.00 60.66 639 ASP A CA 1
ATOM 4593 C C . ASP A 1 639 ? -97.497 16.381 94.091 1.00 60.66 639 ASP A C 1
ATOM 4595 O O . ASP A 1 639 ? -97.679 15.167 93.983 1.00 60.66 639 ASP A O 1
ATOM 4599 N N . ASN A 1 640 ? -98.111 17.112 95.018 1.00 53.75 640 ASN A N 1
ATOM 4600 C CA . ASN A 1 640 ? -99.067 16.565 95.975 1.00 53.75 640 ASN A CA 1
ATOM 4601 C C . ASN A 1 640 ? -100.311 17.456 96.077 1.00 53.75 640 ASN A C 1
ATOM 4603 O O . ASN A 1 640 ? -100.731 17.813 97.188 1.00 53.75 640 ASN A O 1
ATOM 4607 N N . ASP A 1 641 ? -100.883 17.780 94.917 1.00 61.97 641 ASP A N 1
ATOM 4608 C CA . ASP A 1 641 ? -102.308 18.071 94.747 1.00 61.97 641 ASP A CA 1
ATOM 4609 C C . ASP A 1 641 ? -103.028 17.122 93.765 1.00 61.97 641 ASP A C 1
ATOM 4611 O O . ASP A 1 641 ? -102.367 16.401 92.983 1.00 61.97 641 ASP A O 1
#

pLDDT: mean 89.15, std 8.57, range [33.97, 98.69]

Secondary structure (DSSP, 8-state):
-----PPPEEEE-TTSPBPTT---STT--EEEE-SSEEEEETTTEEEEE-SHHHHHHHHHHHHHHHHHH-TTS-HHHHHHHHHHTPBP-GGG-TTSTTTTTT-B--HHHHHHPPPPPPBEEEEESSPPTT-EESSPP-EEEEEESSPPPHHHHT-GGGEEEEE-TTTT-TTSS-PEEPPEEESS---TT--EEEEEEPS---SEEEEEEE-TTT-B-TTSPBPBSS-SS-S-B-EEEEEEE---EEE-SS-SSEEEEEEE--S-SS--TTEESEE--S-TT-TTSSTTPPP-SSSS-SSSSS-TTEEEEEEEEEEEEE-S-EEEPSSSEE-SSSSEEEEE----S-EEEEEEEEEEEEES-GGGEEEEEE-TT--EEEEEES---SSSPPSSEEEEE-TT------TTPPP-SEEE--EES-S-----TTSPPSP-EEBTBT--B-HHHHHTTS---EEEEEEEEE-SSS--EEETT-EEEEEEEEEES---PPPPEEEEE---SSS-EEEEEEES--TT-EEESSSS-BS-SEEEEEPSEEEEEEEE-TT--BPPPEEEEE----PEEEEE-SS-SS--EEEEEEEESS--TTEES--B-S-TT-TT-STTPPP-TTSS-SSSSS-SSSS----------